Protein AF-A0A9E3TWI3-F1 (afdb_monomer_lite)

Structure (mmCIF, N/CA/C/O backbone):
data_AF-A0A9E3TWI3-F1
#
_entry.id   AF-A0A9E3TWI3-F1
#
loop_
_atom_site.group_PDB
_atom_site.id
_atom_site.type_symbol
_atom_site.label_atom_id
_atom_site.label_alt_id
_atom_site.label_comp_id
_atom_site.label_asym_id
_atom_site.label_entity_id
_atom_site.label_seq_id
_atom_site.pdbx_PDB_ins_code
_atom_site.Cartn_x
_atom_site.Cartn_y
_atom_site.Cartn_z
_atom_site.occupancy
_atom_site.B_iso_or_equiv
_atom_site.auth_seq_id
_atom_site.auth_comp_id
_atom_site.auth_asym_id
_atom_site.auth_atom_id
_atom_site.pdbx_PDB_model_num
ATOM 1 N N . ALA A 1 1 ? 14.786 -6.608 22.838 1.00 41.00 1 ALA A N 1
ATOM 2 C CA . ALA A 1 1 ? 13.519 -5.875 22.647 1.00 41.00 1 ALA A CA 1
ATOM 3 C C . ALA A 1 1 ? 13.013 -6.174 21.236 1.00 41.00 1 ALA A C 1
ATOM 5 O O . ALA A 1 1 ? 13.784 -6.003 20.312 1.00 41.00 1 ALA A O 1
ATOM 6 N N . PRO A 1 2 ? 11.799 -6.699 21.029 1.00 44.91 2 PRO A N 1
ATOM 7 C CA . PRO A 1 2 ? 11.394 -7.273 19.736 1.00 44.91 2 PRO A CA 1
ATOM 8 C C . PRO A 1 2 ? 11.286 -6.257 18.581 1.00 44.91 2 PRO A C 1
ATOM 10 O O . PRO A 1 2 ? 11.414 -6.649 17.429 1.00 44.91 2 PRO A O 1
ATOM 13 N N . TYR A 1 3 ? 11.184 -4.954 18.865 1.00 55.16 3 TYR A N 1
ATOM 14 C CA . TYR A 1 3 ? 11.269 -3.887 17.851 1.00 55.16 3 TYR A CA 1
ATOM 15 C C . TYR A 1 3 ? 12.706 -3.522 17.434 1.00 55.16 3 TYR A C 1
ATOM 17 O O . TYR A 1 3 ? 12.906 -2.543 16.719 1.00 55.16 3 TYR A O 1
ATOM 25 N N . THR A 1 4 ? 13.724 -4.257 17.905 1.00 49.56 4 THR A N 1
ATOM 26 C CA . THR A 1 4 ? 15.129 -4.044 17.508 1.00 49.56 4 THR A CA 1
ATOM 27 C C . THR A 1 4 ? 15.559 -4.909 16.334 1.00 49.56 4 THR A C 1
ATOM 29 O O . THR A 1 4 ? 16.686 -4.753 15.875 1.00 49.56 4 THR A O 1
ATOM 32 N N . GLN A 1 5 ? 14.730 -5.860 15.893 1.00 59.88 5 GLN A N 1
ATOM 33 C CA . GLN A 1 5 ? 15.054 -6.655 14.716 1.00 59.88 5 GLN A CA 1
ATOM 34 C C . GLN A 1 5 ? 14.577 -5.922 13.472 1.00 59.88 5 GLN A C 1
ATOM 36 O O . GLN A 1 5 ? 13.379 -5.784 13.233 1.00 59.88 5 GLN A O 1
ATOM 41 N N . ASP A 1 6 ? 15.538 -5.451 12.687 1.00 70.19 6 ASP A N 1
ATOM 42 C CA . ASP A 1 6 ? 15.248 -4.959 11.356 1.00 70.19 6 ASP A CA 1
ATOM 43 C C . ASP A 1 6 ? 14.922 -6.144 10.442 1.00 70.19 6 ASP A C 1
ATOM 45 O O . ASP A 1 6 ? 15.647 -7.148 10.458 1.00 70.19 6 ASP A O 1
ATOM 49 N N . PRO A 1 7 ? 13.848 -6.059 9.639 1.00 74.06 7 PRO A N 1
ATOM 50 C CA . PRO A 1 7 ? 13.574 -7.067 8.634 1.00 74.06 7 PRO A CA 1
ATOM 51 C C . PRO A 1 7 ? 14.780 -7.196 7.695 1.00 74.06 7 PRO A C 1
ATOM 53 O O . PRO A 1 7 ? 15.351 -6.206 7.231 1.00 74.06 7 PRO A O 1
ATOM 56 N N . GLN A 1 8 ? 15.161 -8.438 7.413 1.00 76.81 8 GLN A N 1
ATOM 57 C CA . GLN A 1 8 ? 16.265 -8.764 6.515 1.00 76.81 8 GLN A CA 1
ATOM 58 C C . GLN A 1 8 ? 15.730 -9.287 5.184 1.00 76.81 8 GLN A C 1
ATOM 60 O O . GLN A 1 8 ? 14.671 -9.918 5.128 1.00 76.81 8 GLN A O 1
ATOM 65 N N . GLY A 1 9 ? 16.456 -9.019 4.100 1.00 76.12 9 GLY A N 1
ATOM 66 C CA . GLY A 1 9 ? 16.145 -9.592 2.799 1.00 76.12 9 GLY A CA 1
ATOM 67 C C . GLY A 1 9 ? 16.466 -11.084 2.785 1.00 76.12 9 GLY A C 1
ATOM 68 O O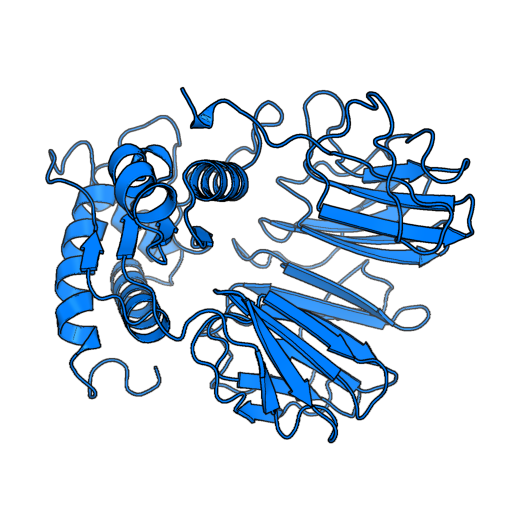 . GLY A 1 9 ? 17.578 -11.486 3.115 1.00 76.12 9 GLY A O 1
ATOM 69 N N . VAL A 1 10 ? 15.506 -11.908 2.365 1.00 80.50 10 VAL A N 1
ATOM 70 C CA . VAL A 1 10 ? 15.735 -13.328 2.071 1.00 80.50 10 VAL A CA 1
ATOM 71 C C . VAL A 1 10 ? 15.533 -13.533 0.579 1.00 80.50 10 VAL A C 1
ATOM 73 O O . VAL A 1 10 ? 14.453 -13.263 0.055 1.00 80.50 10 VAL A O 1
ATOM 76 N N . VAL A 1 11 ? 16.567 -14.019 -0.108 1.00 82.56 11 VAL A N 1
ATOM 77 C CA . VAL A 1 11 ? 16.486 -14.364 -1.530 1.00 82.56 11 VAL A CA 1
ATOM 78 C C . VAL A 1 11 ? 16.407 -15.878 -1.670 1.00 82.56 11 VAL A C 1
ATOM 80 O O . VAL A 1 11 ? 17.297 -16.617 -1.240 1.00 82.56 11 VAL A O 1
ATOM 83 N N . LEU A 1 12 ? 15.323 -16.335 -2.290 1.00 87.31 12 LEU A N 1
ATOM 84 C CA . LEU A 1 12 ? 15.091 -17.731 -2.630 1.00 87.31 12 LEU A CA 1
ATOM 85 C C . LEU A 1 12 ? 15.216 -17.906 -4.143 1.00 87.31 12 LEU A C 1
ATOM 87 O O . LEU A 1 12 ? 14.769 -17.056 -4.912 1.00 87.31 12 LEU A O 1
ATOM 91 N N . ARG A 1 13 ? 15.775 -19.035 -4.579 1.00 86.81 13 ARG A N 1
ATOM 92 C CA . ARG A 1 13 ? 15.853 -19.407 -5.997 1.00 86.81 13 ARG A CA 1
ATOM 93 C C . ARG A 1 13 ? 15.215 -20.767 -6.239 1.00 86.81 13 ARG A C 1
ATOM 95 O O . ARG A 1 13 ? 15.409 -21.692 -5.454 1.00 86.81 13 ARG A O 1
ATOM 102 N N . THR A 1 14 ? 14.528 -20.900 -7.366 1.00 90.44 14 THR A N 1
ATOM 103 C CA . THR A 1 14 ? 13.989 -22.165 -7.875 1.00 90.44 14 THR A CA 1
ATOM 104 C C . THR A 1 14 ? 14.612 -22.513 -9.231 1.00 90.44 14 THR A C 1
ATOM 106 O O . THR A 1 14 ? 15.086 -21.632 -9.946 1.00 90.44 14 THR A O 1
ATOM 109 N N . HIS A 1 15 ? 14.635 -23.801 -9.574 1.00 89.38 15 HIS A N 1
ATOM 110 C CA . HIS A 1 15 ? 15.032 -24.316 -10.892 1.00 89.38 15 HIS A CA 1
ATOM 111 C C . HIS A 1 15 ? 13.961 -25.233 -11.509 1.00 89.38 15 HIS A C 1
ATOM 113 O O . HIS A 1 15 ? 14.191 -25.833 -12.554 1.00 89.38 15 HIS A O 1
ATOM 119 N N . ASP A 1 16 ? 12.798 -25.357 -10.864 1.00 92.25 16 ASP A N 1
ATOM 120 C CA . ASP A 1 16 ? 11.741 -26.311 -11.215 1.00 92.25 16 ASP A CA 1
ATOM 121 C C . ASP A 1 16 ? 10.353 -25.651 -11.283 1.00 92.25 16 ASP A C 1
ATOM 123 O O . ASP A 1 16 ? 9.326 -26.291 -11.050 1.00 92.25 16 ASP A O 1
ATOM 127 N N . GLY A 1 17 ? 10.327 -24.351 -11.600 1.00 90.19 17 GLY A N 1
ATOM 128 C CA . GLY A 1 17 ? 9.090 -23.578 -11.727 1.00 90.19 17 GLY A CA 1
ATOM 129 C C . GLY A 1 17 ? 8.411 -23.284 -10.388 1.00 90.19 17 GLY A C 1
ATOM 130 O O . GLY A 1 17 ? 7.193 -23.146 -10.342 1.00 90.19 17 GLY A O 1
ATOM 131 N N . GLY A 1 18 ? 9.178 -23.212 -9.295 1.00 93.31 18 GLY A N 1
ATOM 132 C CA . GLY A 1 18 ? 8.682 -22.844 -7.968 1.00 93.31 18 GLY A CA 1
ATOM 133 C C . GLY A 1 18 ? 8.204 -24.019 -7.117 1.00 93.31 18 GLY A C 1
ATOM 134 O O . GLY A 1 18 ? 7.637 -23.785 -6.050 1.00 93.31 18 GLY A O 1
ATOM 135 N N . ARG A 1 19 ? 8.441 -25.270 -7.543 1.00 93.69 19 ARG A N 1
ATOM 136 C CA . ARG A 1 19 ? 8.112 -26.463 -6.741 1.00 93.69 19 ARG A CA 1
ATOM 137 C C . ARG A 1 19 ? 9.079 -26.632 -5.573 1.00 93.69 19 ARG A C 1
ATOM 139 O O . ARG A 1 19 ? 8.670 -27.067 -4.498 1.00 93.69 19 ARG A O 1
ATOM 146 N N . ARG A 1 20 ? 10.352 -26.287 -5.771 1.00 94.31 20 ARG A N 1
ATOM 147 C CA . ARG A 1 20 ? 11.391 -26.274 -4.740 1.00 94.31 20 ARG A CA 1
ATOM 148 C C . ARG A 1 20 ? 12.135 -24.951 -4.749 1.00 94.31 20 ARG A C 1
ATOM 150 O O . ARG A 1 20 ? 12.451 -24.394 -5.803 1.00 94.31 20 ARG A O 1
ATOM 157 N N . TRP A 1 21 ? 12.461 -24.496 -3.545 1.00 92.38 21 TRP A N 1
ATOM 158 C CA . TRP A 1 21 ? 13.180 -23.254 -3.297 1.00 92.38 21 TRP A CA 1
ATOM 159 C C . TRP A 1 21 ? 14.439 -23.529 -2.489 1.00 92.38 21 TRP A C 1
ATOM 161 O O . TRP A 1 21 ? 14.432 -24.312 -1.541 1.00 92.38 21 TRP A O 1
ATOM 171 N N . THR A 1 22 ? 15.528 -22.875 -2.870 1.00 89.12 22 THR A N 1
ATOM 172 C CA . THR A 1 22 ? 16.798 -22.905 -2.149 1.00 89.12 22 THR A CA 1
ATOM 173 C C . THR A 1 22 ? 17.112 -21.500 -1.665 1.00 89.12 22 THR A C 1
ATOM 175 O O . THR A 1 22 ? 17.081 -20.555 -2.456 1.00 89.12 22 THR A O 1
ATOM 178 N N . ILE A 1 23 ? 17.418 -21.368 -0.374 1.00 85.88 23 ILE A N 1
ATOM 179 C CA . ILE A 1 23 ? 17.908 -20.115 0.204 1.00 85.88 23 ILE A CA 1
ATOM 180 C C . ILE A 1 23 ? 19.302 -19.850 -0.357 1.00 85.88 23 ILE A C 1
ATOM 182 O O . ILE A 1 23 ? 20.165 -20.728 -0.302 1.00 85.88 23 ILE A O 1
ATOM 186 N N . LEU A 1 24 ? 19.524 -18.653 -0.897 1.00 78.62 24 LEU A N 1
ATOM 187 C CA . LEU A 1 24 ? 20.861 -18.212 -1.274 1.00 78.62 24 LEU A CA 1
ATOM 188 C C . LEU A 1 24 ? 21.584 -17.705 -0.013 1.00 78.62 24 LEU A C 1
ATOM 190 O O . LEU A 1 24 ? 21.097 -16.760 0.612 1.00 78.62 24 LEU A O 1
ATOM 194 N N . PRO A 1 25 ? 22.705 -18.328 0.407 1.00 66.94 25 PRO A N 1
ATOM 195 C CA . PRO A 1 25 ? 23.404 -17.930 1.624 1.00 66.94 25 PRO A CA 1
ATOM 196 C C . PRO A 1 25 ? 23.967 -16.508 1.510 1.00 66.94 25 PRO A C 1
ATOM 198 O O . PRO A 1 25 ? 24.785 -16.236 0.637 1.00 66.94 25 PRO A O 1
ATOM 201 N N . ALA A 1 26 ? 23.525 -15.634 2.418 1.00 60.38 26 ALA A N 1
ATOM 202 C CA . ALA A 1 26 ? 24.130 -14.356 2.801 1.00 60.38 26 ALA A CA 1
ATOM 203 C C . ALA A 1 26 ? 24.703 -13.486 1.661 1.00 60.38 26 ALA A C 1
ATOM 205 O O . ALA A 1 26 ? 25.905 -13.240 1.587 1.00 60.38 26 ALA A O 1
ATOM 206 N N . ALA A 1 27 ? 23.819 -12.894 0.860 1.00 56.81 27 ALA A N 1
ATOM 207 C CA . ALA A 1 27 ? 24.015 -11.495 0.492 1.00 56.81 27 ALA A CA 1
ATOM 208 C C . ALA A 1 27 ? 23.335 -10.666 1.590 1.00 56.81 27 ALA A C 1
ATOM 210 O O . ALA A 1 27 ? 22.165 -10.906 1.882 1.00 56.81 27 ALA A O 1
ATOM 211 N N . THR A 1 28 ? 24.045 -9.738 2.234 1.00 71.06 28 THR A N 1
ATOM 212 C CA . THR A 1 28 ? 23.524 -8.830 3.279 1.00 71.06 28 THR A CA 1
ATOM 213 C C . THR A 1 28 ? 22.549 -7.805 2.696 1.00 71.06 28 THR A C 1
ATOM 215 O O . THR A 1 28 ? 22.705 -6.606 2.889 1.00 71.06 28 THR A O 1
ATOM 218 N N . LEU A 1 29 ? 21.557 -8.245 1.925 1.00 79.69 29 LEU A N 1
ATOM 219 C CA . LEU A 1 29 ? 20.556 -7.356 1.368 1.00 79.69 29 LEU A CA 1
ATOM 220 C C . LEU A 1 29 ? 19.620 -6.876 2.487 1.00 79.69 29 LEU A C 1
ATOM 222 O O . LEU A 1 29 ? 19.202 -7.671 3.338 1.00 79.69 29 LEU A O 1
ATOM 226 N N . PRO A 1 30 ? 19.264 -5.582 2.489 1.00 85.56 30 PRO A N 1
ATOM 227 C CA . PRO A 1 30 ? 18.208 -5.082 3.357 1.00 85.56 30 PRO A CA 1
ATOM 228 C C . PRO A 1 30 ? 16.868 -5.724 2.969 1.00 85.56 30 PRO A C 1
ATOM 230 O O . PRO A 1 30 ? 16.767 -6.397 1.940 1.00 85.56 30 PRO A O 1
ATOM 233 N N . ALA A 1 31 ? 15.818 -5.518 3.770 1.00 86.69 31 ALA A N 1
ATOM 234 C CA . ALA A 1 31 ? 14.486 -6.000 3.406 1.00 86.69 31 ALA A CA 1
ATOM 235 C C . ALA A 1 31 ? 14.101 -5.530 1.995 1.00 86.69 31 ALA A C 1
ATOM 237 O O . ALA A 1 31 ? 14.062 -4.330 1.712 1.00 86.69 31 ALA A O 1
ATOM 238 N N . LEU A 1 32 ? 13.826 -6.491 1.115 1.00 89.00 32 LEU A N 1
ATOM 239 C CA . LEU A 1 32 ? 13.459 -6.237 -0.272 1.00 89.00 32 LEU A CA 1
ATOM 240 C C . LEU A 1 32 ? 11.949 -6.015 -0.389 1.00 89.00 32 LEU A C 1
ATOM 242 O O . LEU A 1 32 ? 11.156 -6.628 0.327 1.00 89.00 32 LEU A O 1
ATOM 246 N N . LYS A 1 33 ? 11.565 -5.134 -1.308 1.00 90.38 33 LYS A N 1
ATOM 247 C CA . LYS A 1 33 ? 10.181 -4.770 -1.633 1.00 90.38 33 LYS A CA 1
ATOM 248 C C . LYS A 1 33 ? 9.772 -5.250 -3.018 1.00 90.38 33 LYS A C 1
ATOM 250 O O . LYS A 1 33 ? 8.649 -5.708 -3.188 1.00 90.38 33 LYS A O 1
ATOM 255 N N . ARG A 1 34 ? 10.685 -5.191 -3.992 1.00 92.31 34 ARG A N 1
ATOM 256 C CA . ARG A 1 34 ? 10.437 -5.634 -5.369 1.00 92.31 34 ARG A CA 1
ATOM 257 C C . ARG A 1 34 ? 11.653 -6.368 -5.918 1.00 92.31 34 ARG A C 1
ATOM 259 O O . ARG A 1 34 ? 12.788 -5.984 -5.643 1.00 92.31 34 ARG A O 1
ATOM 266 N N . VAL A 1 35 ? 11.406 -7.399 -6.717 1.00 92.50 35 VAL A N 1
ATOM 267 C CA . VAL A 1 35 ? 12.413 -8.069 -7.543 1.00 92.50 35 VAL A CA 1
ATOM 268 C C . VAL A 1 35 ? 11.832 -8.266 -8.937 1.00 92.50 35 VAL A C 1
ATOM 270 O O . VAL A 1 35 ? 10.659 -8.610 -9.071 1.00 92.50 35 VAL A O 1
ATOM 273 N N . SER A 1 36 ? 12.629 -8.017 -9.969 1.00 92.94 36 SER A N 1
ATOM 274 C CA . SER A 1 36 ? 12.219 -8.177 -11.364 1.00 92.94 36 SER A CA 1
ATOM 275 C C . SER A 1 36 ? 13.384 -8.688 -12.202 1.00 92.94 36 SER A C 1
ATOM 277 O O . SER A 1 36 ? 14.526 -8.297 -11.977 1.00 92.94 36 SER A O 1
ATOM 279 N N . PHE A 1 37 ? 13.104 -9.567 -13.159 1.00 92.75 37 PHE A N 1
ATOM 280 C CA . PHE A 1 37 ? 14.095 -10.126 -14.076 1.00 92.75 37 PHE A CA 1
ATOM 281 C C . PHE A 1 37 ? 13.632 -9.922 -15.514 1.00 92.75 37 PHE A C 1
ATOM 283 O O . PHE A 1 37 ? 12.557 -10.380 -15.893 1.00 92.75 37 PHE A O 1
ATOM 290 N N . GLN A 1 38 ? 14.468 -9.275 -16.324 1.00 92.25 38 GLN A N 1
ATOM 291 C CA . GLN A 1 38 ? 14.230 -9.069 -17.758 1.00 92.25 38 GLN A CA 1
ATOM 292 C C . GLN A 1 38 ? 14.911 -10.147 -18.606 1.00 92.25 38 GLN A C 1
ATOM 294 O O . GLN A 1 38 ? 14.634 -10.293 -19.794 1.00 92.25 38 GLN A O 1
ATOM 299 N N . SER A 1 39 ? 15.819 -10.916 -18.005 1.00 91.06 39 SER A N 1
ATOM 300 C CA . SER A 1 39 ? 16.370 -12.139 -18.581 1.00 91.06 39 SER A CA 1
ATOM 301 C C . SER A 1 39 ? 16.755 -13.117 -17.466 1.00 91.06 39 SER A C 1
ATOM 303 O O . SER A 1 39 ? 16.822 -12.717 -16.304 1.00 91.06 39 SER A O 1
ATOM 305 N N . PRO A 1 40 ? 17.082 -14.386 -17.778 1.00 90.44 40 PRO A N 1
ATOM 306 C CA . PRO A 1 40 ? 17.538 -15.343 -16.765 1.00 90.44 40 PRO A CA 1
ATOM 307 C C . PRO A 1 40 ? 18.794 -14.905 -15.994 1.00 90.44 40 PRO A C 1
ATOM 309 O O . PRO A 1 40 ? 19.080 -15.453 -14.933 1.00 90.44 40 PRO A O 1
ATOM 312 N N . ALA A 1 41 ? 19.558 -13.948 -16.534 1.00 91.69 41 ALA A N 1
ATOM 313 C CA . ALA A 1 41 ? 20.788 -13.445 -15.933 1.00 91.69 41 ALA A CA 1
ATOM 314 C C . ALA A 1 41 ? 20.640 -12.028 -15.357 1.00 91.69 41 ALA A C 1
ATOM 316 O O . ALA A 1 41 ? 21.268 -11.721 -14.347 1.00 91.69 41 ALA A O 1
ATOM 317 N N . ARG A 1 42 ? 19.834 -11.161 -15.986 1.00 93.81 42 ARG A N 1
ATOM 318 C CA . ARG A 1 42 ? 19.732 -9.742 -15.623 1.00 93.81 42 ARG A CA 1
ATOM 319 C C . ARG A 1 42 ? 18.448 -9.446 -14.868 1.00 93.81 42 ARG A C 1
ATOM 321 O O . ARG A 1 42 ? 17.359 -9.770 -15.343 1.00 93.81 42 ARG A O 1
ATOM 328 N N . GLY A 1 43 ? 18.594 -8.783 -13.730 1.00 93.62 43 GLY A N 1
ATOM 329 C CA . GLY A 1 43 ? 17.468 -8.384 -12.902 1.00 93.62 43 GLY A CA 1
ATOM 330 C C . GLY A 1 43 ? 17.789 -7.233 -11.965 1.00 93.62 43 GLY A C 1
ATOM 331 O O . GLY A 1 43 ? 18.938 -6.812 -11.814 1.00 93.62 43 GLY A O 1
ATOM 332 N N . TRP A 1 44 ? 16.736 -6.757 -11.323 1.00 94.69 44 TRP A N 1
ATOM 333 C CA . TRP A 1 44 ? 16.711 -5.643 -10.396 1.00 94.69 44 TRP A CA 1
ATOM 334 C C . TRP A 1 44 ? 16.072 -6.071 -9.084 1.00 94.69 44 TRP A C 1
ATOM 336 O O . TRP A 1 44 ? 15.131 -6.866 -9.069 1.00 94.69 44 TRP A O 1
ATOM 346 N N . ALA A 1 45 ? 16.557 -5.508 -7.986 1.00 92.88 45 ALA A N 1
ATOM 347 C CA . ALA A 1 45 ? 15.915 -5.599 -6.689 1.00 92.88 45 ALA A CA 1
ATOM 348 C C . ALA A 1 45 ? 15.879 -4.217 -6.045 1.00 92.88 45 ALA A C 1
ATOM 350 O O . ALA A 1 45 ? 16.824 -3.438 -6.148 1.00 92.88 45 ALA A O 1
ATOM 351 N N . VAL A 1 46 ? 14.775 -3.920 -5.377 1.00 93.00 46 VAL A N 1
ATOM 352 C CA . VAL A 1 46 ? 14.567 -2.669 -4.650 1.00 93.00 46 VAL A CA 1
ATOM 353 C C . VAL A 1 46 ? 14.121 -3.017 -3.245 1.00 93.00 46 VAL A C 1
ATOM 355 O O . VAL A 1 46 ? 13.304 -3.919 -3.058 1.00 93.00 46 VAL A O 1
ATOM 358 N N . GLY A 1 47 ? 14.667 -2.326 -2.257 1.00 88.94 47 GLY A N 1
ATOM 359 C CA . GLY A 1 47 ? 14.411 -2.574 -0.849 1.00 88.94 47 GLY A CA 1
ATOM 360 C C . GLY A 1 47 ? 14.629 -1.341 0.012 1.00 88.94 47 GLY A C 1
ATOM 361 O O . GLY A 1 47 ? 14.721 -0.214 -0.478 1.00 88.94 47 GLY A O 1
ATOM 362 N N . LEU A 1 48 ? 14.705 -1.573 1.318 1.00 87.56 48 LEU A N 1
ATOM 363 C CA . LEU A 1 48 ? 14.993 -0.525 2.285 1.00 87.56 48 LEU A CA 1
ATOM 364 C C . LEU A 1 48 ? 16.400 0.046 2.068 1.00 87.56 48 LEU A C 1
ATOM 366 O O . LEU A 1 48 ? 17.339 -0.721 1.838 1.00 87.56 48 LEU A O 1
ATOM 370 N N . PRO A 1 49 ? 16.582 1.369 2.184 1.00 87.00 49 PRO A N 1
ATOM 371 C CA . PRO A 1 49 ? 17.913 1.933 2.302 1.00 87.00 49 PRO A CA 1
ATOM 372 C C . PRO A 1 49 ? 18.529 1.503 3.643 1.00 87.00 49 PRO A C 1
ATOM 374 O O . PRO A 1 49 ? 17.834 1.340 4.646 1.00 87.00 49 PRO A O 1
ATOM 377 N N . SER A 1 50 ? 19.842 1.301 3.667 1.00 84.50 50 SER A N 1
ATOM 378 C CA . SER A 1 50 ? 20.585 0.948 4.881 1.00 84.50 50 SER A CA 1
ATOM 379 C C . SER A 1 50 ? 21.911 1.697 4.956 1.00 84.50 50 SER A C 1
ATOM 381 O O . SER A 1 50 ? 22.337 2.321 3.983 1.00 84.50 50 SER A O 1
ATOM 383 N N . THR A 1 51 ? 22.597 1.627 6.098 1.00 83.88 51 THR A N 1
ATOM 384 C CA . THR A 1 51 ? 23.947 2.201 6.251 1.00 83.88 51 THR A CA 1
ATOM 385 C C . THR A 1 51 ? 24.924 1.678 5.197 1.00 83.88 51 THR A C 1
ATOM 387 O O . THR A 1 51 ? 25.731 2.446 4.680 1.00 83.88 51 THR A O 1
ATOM 390 N N . MET A 1 52 ? 24.827 0.391 4.849 1.00 83.88 52 MET A N 1
ATOM 391 C CA . MET A 1 52 ? 25.658 -0.245 3.825 1.00 83.88 52 MET A CA 1
ATOM 392 C C . MET A 1 52 ? 25.177 0.067 2.401 1.00 83.88 52 MET A C 1
ATOM 394 O O . MET A 1 52 ? 25.998 0.203 1.496 1.00 83.88 52 MET A O 1
ATOM 398 N N . TYR A 1 53 ? 23.864 0.221 2.201 1.00 87.50 53 TYR A N 1
ATOM 399 C CA . TYR A 1 53 ? 23.258 0.465 0.889 1.00 87.50 53 TYR A CA 1
ATOM 400 C C . TYR A 1 53 ? 22.261 1.631 0.937 1.00 87.50 53 TYR A C 1
ATOM 402 O O . TYR A 1 53 ? 21.046 1.413 0.911 1.00 87.50 53 TYR A O 1
ATOM 410 N N . PRO A 1 54 ? 22.737 2.890 0.968 1.00 87.00 54 PRO A N 1
ATOM 411 C CA . PRO A 1 54 ? 21.865 4.049 1.174 1.00 87.00 54 PRO A CA 1
ATOM 412 C C . PRO A 1 54 ? 20.850 4.296 0.050 1.00 87.00 54 PRO A C 1
ATOM 414 O O . PRO A 1 54 ? 19.877 5.011 0.262 1.00 87.00 54 PRO A O 1
ATOM 417 N N . GLY A 1 55 ? 21.088 3.747 -1.147 1.00 88.44 55 GLY A N 1
ATOM 418 C CA . GLY A 1 55 ? 20.187 3.879 -2.296 1.00 88.44 55 GLY A CA 1
ATOM 419 C C . GLY A 1 55 ? 19.071 2.831 -2.352 1.00 88.44 55 GLY A C 1
ATOM 420 O O . GLY A 1 55 ? 18.078 3.059 -3.032 1.00 88.44 55 GLY A O 1
ATOM 421 N N . GLY A 1 56 ? 19.214 1.690 -1.662 1.00 90.56 56 GLY A N 1
ATOM 422 C CA . GLY A 1 56 ? 18.196 0.628 -1.622 1.00 90.56 56 GLY A CA 1
ATOM 423 C C . GLY A 1 56 ? 17.857 -0.031 -2.971 1.00 90.56 56 GLY A C 1
ATOM 424 O O . GLY A 1 56 ? 16.825 -0.688 -3.069 1.00 90.56 56 GLY A O 1
ATOM 425 N N . ILE A 1 57 ? 18.681 0.141 -4.011 1.00 94.06 57 ILE A N 1
ATOM 426 C CA . ILE A 1 57 ? 18.476 -0.425 -5.355 1.00 94.06 57 ILE A CA 1
ATOM 427 C C . ILE A 1 57 ? 19.678 -1.293 -5.712 1.00 94.06 57 ILE A C 1
ATOM 429 O O . ILE A 1 57 ? 20.822 -0.916 -5.453 1.00 94.06 57 ILE A O 1
ATOM 433 N N . PHE A 1 58 ? 19.421 -2.441 -6.326 1.00 92.69 58 PHE A N 1
ATOM 434 C CA . PHE A 1 58 ? 20.421 -3.443 -6.665 1.00 92.69 58 PHE A CA 1
ATOM 435 C C . PHE A 1 58 ? 20.174 -4.005 -8.062 1.00 92.69 58 PHE A C 1
ATOM 437 O O . PHE A 1 58 ? 19.030 -4.141 -8.495 1.00 92.69 58 PHE A O 1
ATOM 444 N N . THR A 1 59 ? 21.249 -4.391 -8.739 1.00 93.75 59 THR A N 1
ATOM 445 C CA . THR A 1 59 ? 21.211 -5.095 -10.025 1.00 93.75 59 THR A CA 1
ATOM 446 C C . THR A 1 59 ? 21.954 -6.415 -9.930 1.00 93.75 59 THR A C 1
ATOM 448 O O . THR A 1 59 ? 22.876 -6.576 -9.129 1.00 93.75 59 THR A O 1
ATOM 451 N N . THR A 1 60 ? 21.559 -7.371 -10.757 1.00 92.00 60 THR A N 1
ATOM 452 C CA . THR A 1 60 ? 22.266 -8.637 -10.937 1.00 92.00 60 THR A CA 1
ATOM 453 C C . THR A 1 60 ? 22.507 -8.888 -12.418 1.00 92.00 60 THR A C 1
ATOM 455 O O . THR A 1 60 ? 21.702 -8.493 -13.264 1.00 92.00 60 THR A O 1
ATOM 458 N N . SER A 1 61 ? 23.626 -9.536 -12.731 1.00 94.00 61 SER A N 1
ATOM 459 C CA . SER A 1 61 ? 23.986 -9.996 -14.077 1.00 94.00 61 SER A CA 1
ATOM 460 C C . SER A 1 61 ? 24.238 -11.507 -14.143 1.00 94.00 61 SER A C 1
ATOM 462 O O . SER A 1 61 ? 24.601 -12.021 -15.201 1.00 94.00 61 SER A O 1
ATOM 464 N N . ASP A 1 62 ? 24.021 -12.224 -13.035 1.00 91.06 62 ASP A N 1
ATOM 465 C CA . ASP A 1 62 ? 24.296 -13.655 -12.874 1.00 91.06 62 ASP A CA 1
ATOM 466 C C . ASP A 1 62 ? 23.079 -14.466 -12.382 1.00 91.06 62 ASP A C 1
ATOM 468 O O . ASP A 1 62 ? 23.222 -15.577 -11.857 1.00 91.06 62 ASP A O 1
ATOM 472 N N . GLY A 1 63 ? 21.871 -13.927 -12.572 1.00 88.44 63 GLY A N 1
ATOM 473 C CA . GLY A 1 63 ? 20.618 -14.592 -12.205 1.00 88.44 63 GLY A CA 1
ATOM 474 C C . GLY A 1 63 ? 20.321 -14.526 -10.706 1.00 88.44 63 GLY A C 1
ATOM 475 O O . GLY A 1 63 ? 19.759 -15.467 -10.142 1.00 88.44 63 GLY A O 1
ATOM 476 N N . GLY A 1 64 ? 20.744 -13.444 -10.047 1.00 88.50 64 GLY A N 1
ATOM 477 C CA . GLY A 1 64 ? 20.514 -13.192 -8.626 1.00 88.50 64 GLY A CA 1
ATOM 478 C C . GLY A 1 64 ? 21.454 -13.945 -7.689 1.00 88.50 64 GLY A C 1
ATOM 479 O O . GLY A 1 64 ? 21.140 -14.052 -6.503 1.00 88.50 64 GLY A O 1
ATOM 480 N N . ARG A 1 65 ? 22.579 -14.484 -8.187 1.00 85.31 65 ARG A N 1
ATOM 481 C CA . ARG A 1 65 ? 23.611 -15.104 -7.334 1.00 85.31 65 ARG A CA 1
ATOM 482 C C . ARG A 1 65 ? 24.416 -14.033 -6.604 1.00 85.31 65 ARG A C 1
ATOM 484 O O . ARG A 1 65 ? 24.759 -14.232 -5.443 1.00 85.31 65 ARG A O 1
ATOM 491 N N . SER A 1 66 ? 24.671 -12.908 -7.264 1.00 87.81 66 SER A N 1
ATOM 492 C CA . SER A 1 66 ? 25.243 -11.706 -6.673 1.00 87.81 66 SER A CA 1
ATOM 493 C C . SER A 1 66 ? 24.424 -10.470 -7.043 1.00 87.81 66 SER A C 1
ATOM 495 O O . SER A 1 66 ? 23.741 -10.427 -8.072 1.00 87.81 66 SER A O 1
ATOM 497 N N . TRP A 1 67 ? 24.476 -9.474 -6.160 1.00 89.25 67 TRP A N 1
ATOM 498 C CA . TRP A 1 67 ? 23.731 -8.225 -6.270 1.00 89.25 67 TRP A CA 1
ATOM 499 C C . TRP A 1 67 ? 24.675 -7.044 -6.060 1.00 89.25 67 TRP A C 1
ATOM 501 O O . TRP A 1 67 ? 25.363 -6.966 -5.042 1.00 89.25 67 TRP A O 1
ATOM 511 N N . LEU A 1 68 ? 24.699 -6.128 -7.024 1.00 91.50 68 LEU A N 1
ATOM 512 C CA . LEU A 1 68 ? 25.507 -4.914 -7.005 1.00 91.50 68 LEU A CA 1
ATOM 513 C C . LEU A 1 68 ? 24.612 -3.705 -6.714 1.00 91.50 68 LEU A C 1
ATOM 515 O O . LEU A 1 68 ? 23.589 -3.548 -7.385 1.00 91.50 68 LEU A O 1
ATOM 519 N N . PRO A 1 69 ? 24.959 -2.847 -5.740 1.00 92.19 69 PRO A N 1
ATOM 520 C CA . PRO A 1 69 ? 24.157 -1.674 -5.428 1.00 92.19 69 PRO A CA 1
ATOM 521 C C . PRO A 1 69 ? 24.237 -0.626 -6.542 1.00 92.19 69 PRO A C 1
ATOM 523 O O . PRO A 1 69 ? 25.301 -0.371 -7.107 1.00 92.19 69 PRO A O 1
ATOM 526 N N . VAL A 1 70 ? 23.109 0.024 -6.807 1.00 91.94 70 VAL A N 1
ATOM 527 C CA . VAL A 1 70 ? 23.008 1.194 -7.680 1.00 91.94 70 VAL A CA 1
ATOM 528 C C . VAL A 1 70 ? 23.088 2.446 -6.813 1.00 91.94 70 VAL A C 1
ATOM 530 O O . VAL A 1 70 ? 22.294 2.640 -5.891 1.00 91.94 70 VAL A O 1
ATOM 533 N N . ASN A 1 71 ? 24.071 3.298 -7.097 1.00 86.88 71 ASN A N 1
ATOM 534 C CA . ASN A 1 71 ? 24.274 4.547 -6.368 1.00 86.88 71 ASN A CA 1
ATOM 535 C C . ASN A 1 71 ? 23.291 5.626 -6.833 1.00 86.88 71 ASN A C 1
ATOM 537 O O . ASN A 1 71 ? 22.945 5.699 -8.008 1.00 86.88 71 ASN A O 1
ATOM 541 N N . GLY A 1 72 ? 22.876 6.513 -5.931 1.00 84.44 72 GLY A N 1
ATOM 542 C CA . GLY A 1 72 ? 21.992 7.606 -6.313 1.00 84.44 72 GLY A CA 1
ATOM 543 C C . GLY A 1 72 ? 21.262 8.248 -5.145 1.00 84.44 72 GLY A C 1
ATOM 544 O O . GLY A 1 72 ? 21.818 8.406 -4.055 1.00 84.44 72 GLY A O 1
ATOM 545 N N . VAL A 1 73 ? 20.015 8.624 -5.415 1.00 82.38 73 VAL A N 1
ATOM 546 C CA . VAL A 1 73 ? 19.054 9.195 -4.479 1.00 82.38 73 VAL A CA 1
ATOM 547 C C . VAL A 1 73 ? 18.892 8.252 -3.295 1.00 82.38 73 VAL A C 1
ATOM 549 O O . VAL A 1 73 ? 18.810 7.034 -3.444 1.00 82.38 73 VAL A O 1
ATOM 552 N N . ARG A 1 74 ? 18.852 8.851 -2.108 1.00 85.19 74 ARG A N 1
ATOM 553 C CA . ARG A 1 74 ? 18.722 8.165 -0.825 1.00 85.19 74 ARG A CA 1
ATOM 554 C C . ARG A 1 74 ? 17.362 8.533 -0.239 1.00 85.19 74 ARG A C 1
ATOM 556 O O . ARG A 1 74 ? 17.287 9.515 0.500 1.00 85.19 74 ARG A O 1
ATOM 563 N N . PRO A 1 75 ? 16.276 7.858 -0.645 1.00 79.56 75 PRO A N 1
ATOM 564 C CA . PRO A 1 75 ? 14.956 8.170 -0.111 1.00 79.56 75 PRO A CA 1
ATOM 565 C C . PRO A 1 75 ? 14.851 7.710 1.346 1.00 79.56 75 PRO A C 1
ATOM 567 O O . PRO A 1 75 ? 15.693 6.955 1.833 1.00 79.56 75 PRO A O 1
ATOM 570 N N . ALA A 1 76 ? 13.754 8.073 2.009 1.00 75.81 76 ALA A N 1
ATOM 571 C CA . ALA A 1 76 ? 13.367 7.425 3.257 1.00 75.81 76 ALA A CA 1
ATOM 572 C C . ALA A 1 76 ? 13.132 5.920 3.053 1.00 75.81 76 ALA A C 1
ATOM 574 O O . ALA A 1 76 ? 13.587 5.094 3.843 1.00 75.81 76 ALA A O 1
ATOM 575 N N . GLN A 1 77 ? 12.435 5.569 1.968 1.00 86.94 77 GLN A N 1
ATOM 576 C CA . GLN A 1 77 ? 12.104 4.197 1.614 1.00 86.94 77 GLN A CA 1
ATOM 577 C C . GLN A 1 77 ? 11.556 4.118 0.190 1.00 86.94 77 GLN A C 1
ATOM 579 O O . GLN A 1 77 ? 10.642 4.868 -0.144 1.00 86.94 77 GLN A O 1
ATOM 584 N N . TRP A 1 78 ? 12.029 3.154 -0.602 1.00 92.12 78 TRP A N 1
ATOM 585 C CA . TRP A 1 78 ? 11.317 2.697 -1.797 1.00 92.12 78 TRP A CA 1
ATOM 586 C C . TRP A 1 78 ? 10.246 1.677 -1.404 1.00 92.12 78 TRP A C 1
ATOM 588 O O . TRP A 1 78 ? 10.525 0.763 -0.626 1.00 92.12 78 TRP A O 1
ATOM 598 N N . LEU A 1 79 ? 9.033 1.820 -1.933 1.00 92.56 79 LEU A N 1
ATOM 599 C CA . LEU A 1 79 ? 7.928 0.880 -1.705 1.00 92.56 79 LEU A CA 1
ATOM 600 C C . LEU A 1 79 ? 7.606 0.063 -2.951 1.00 92.56 79 LEU A C 1
ATOM 602 O O . LEU A 1 79 ? 7.244 -1.104 -2.828 1.00 92.56 79 LEU A O 1
ATOM 606 N N . CYS A 1 80 ? 7.779 0.652 -4.131 1.00 95.00 80 CYS A N 1
ATOM 607 C CA . CYS A 1 80 ? 7.464 0.028 -5.404 1.00 95.00 80 CYS A CA 1
ATOM 608 C C . CYS A 1 80 ? 8.476 0.401 -6.486 1.00 95.00 80 CYS A C 1
ATOM 610 O O . CYS A 1 80 ? 9.238 1.367 -6.370 1.00 95.00 80 CYS A O 1
ATOM 612 N N . ALA A 1 81 ? 8.505 -0.420 -7.530 1.00 96.31 81 ALA A N 1
ATOM 613 C CA . ALA A 1 81 ? 9.400 -0.257 -8.657 1.00 96.31 81 ALA A CA 1
ATOM 614 C C . ALA A 1 81 ? 8.889 -1.044 -9.859 1.00 96.31 81 ALA A C 1
ATOM 616 O O . ALA A 1 81 ? 8.452 -2.181 -9.701 1.00 96.31 81 ALA A O 1
ATOM 617 N N . ASP A 1 82 ? 9.034 -0.497 -11.055 1.00 96.69 82 ASP A N 1
ATOM 618 C CA . ASP A 1 82 ? 8.821 -1.248 -12.285 1.00 96.69 82 ASP A CA 1
ATOM 619 C C . ASP A 1 82 ? 9.952 -0.986 -13.273 1.00 96.69 82 ASP A C 1
ATOM 621 O O . ASP A 1 82 ? 10.430 0.141 -13.424 1.00 96.69 82 ASP A O 1
ATOM 625 N N . PHE A 1 83 ? 10.412 -2.050 -13.919 1.00 93.88 83 PHE A N 1
ATOM 626 C CA . PHE A 1 83 ? 11.634 -2.057 -14.713 1.00 93.88 83 PHE A CA 1
ATOM 627 C C . PHE A 1 83 ? 11.317 -2.515 -16.128 1.00 93.88 83 PHE A C 1
ATOM 629 O O . PHE A 1 83 ? 11.129 -3.709 -16.368 1.00 93.88 83 PHE A O 1
ATOM 636 N N . ARG A 1 84 ? 11.297 -1.548 -17.054 1.00 83.81 84 ARG A N 1
ATOM 637 C CA . ARG A 1 84 ? 10.986 -1.753 -18.479 1.00 83.81 84 ARG A CA 1
ATOM 638 C C . ARG A 1 84 ? 11.974 -2.699 -19.146 1.00 83.81 84 ARG A C 1
ATOM 640 O O . ARG A 1 84 ? 11.599 -3.523 -19.972 1.00 83.81 84 ARG A O 1
ATOM 647 N N . ASP A 1 85 ? 13.247 -2.552 -18.800 1.00 85.69 85 ASP A N 1
ATOM 648 C CA . ASP A 1 85 ? 14.342 -3.281 -19.416 1.00 85.69 85 ASP A CA 1
ATOM 649 C C . ASP A 1 85 ? 15.493 -3.507 -18.419 1.00 85.69 85 ASP A C 1
ATOM 651 O O . ASP A 1 85 ? 15.422 -3.178 -17.233 1.00 85.69 85 ASP A O 1
ATOM 655 N N . ALA A 1 86 ? 16.573 -4.124 -18.897 1.00 85.81 86 ALA A N 1
ATOM 656 C CA . ALA A 1 86 ? 17.747 -4.403 -18.077 1.00 85.81 86 ALA A CA 1
ATOM 657 C C . ALA A 1 86 ? 18.559 -3.145 -17.698 1.00 85.81 86 ALA A C 1
ATOM 659 O O . ALA A 1 86 ? 19.516 -3.259 -16.934 1.00 85.81 86 ALA A O 1
ATOM 660 N N . HIS A 1 87 ? 18.228 -1.973 -18.239 1.00 88.31 87 HIS A N 1
ATOM 661 C CA . HIS A 1 87 ? 18.990 -0.734 -18.100 1.00 88.31 87 HIS A CA 1
ATOM 662 C C . HIS A 1 87 ? 18.257 0.335 -17.294 1.00 88.31 87 HIS A C 1
ATOM 664 O O . HIS A 1 87 ? 18.936 1.181 -16.708 1.00 88.31 87 HIS A O 1
ATOM 670 N N . SER A 1 88 ? 16.920 0.320 -17.262 1.00 92.19 88 SER A N 1
ATOM 671 C CA . SER A 1 88 ? 16.130 1.367 -16.627 1.00 92.19 88 SER A CA 1
ATOM 672 C C . SER A 1 88 ? 14.753 0.941 -16.106 1.00 92.19 88 SER A C 1
ATOM 674 O O . SER A 1 88 ? 14.099 0.027 -16.615 1.00 92.19 88 SER A O 1
ATOM 676 N N . GLY A 1 89 ? 14.284 1.680 -15.105 1.00 94.94 89 GLY A N 1
ATOM 677 C CA . GLY A 1 89 ? 12.951 1.567 -14.524 1.00 94.94 89 GLY A CA 1
ATOM 678 C C . GLY A 1 89 ? 12.576 2.806 -13.719 1.00 94.94 89 GLY A C 1
ATOM 679 O O . GLY A 1 89 ? 13.371 3.736 -13.594 1.00 94.94 89 GLY A O 1
ATOM 680 N N . ALA A 1 90 ? 11.378 2.806 -13.151 1.00 96.88 90 ALA A N 1
ATOM 681 C CA . ALA A 1 90 ? 10.924 3.819 -12.209 1.00 96.88 90 ALA A CA 1
ATOM 682 C C . ALA A 1 90 ? 10.809 3.206 -10.813 1.00 96.88 90 ALA A C 1
ATOM 684 O O . ALA A 1 90 ? 10.425 2.047 -10.658 1.00 96.88 90 ALA A O 1
ATOM 685 N N . VAL A 1 91 ? 11.140 3.996 -9.799 1.00 96.62 91 VAL A N 1
ATOM 686 C CA . VAL A 1 91 ? 11.025 3.646 -8.384 1.00 96.62 91 VAL A CA 1
ATOM 687 C C . VAL A 1 91 ? 10.244 4.735 -7.664 1.00 96.62 91 VAL A C 1
ATOM 689 O O . VAL A 1 91 ? 10.411 5.924 -7.952 1.00 96.62 91 VAL A O 1
ATOM 692 N N . ALA A 1 92 ? 9.392 4.336 -6.726 1.00 95.88 92 ALA A N 1
ATOM 693 C CA . ALA A 1 92 ? 8.651 5.272 -5.897 1.00 95.88 92 ALA A CA 1
ATOM 694 C C . ALA A 1 92 ? 8.451 4.734 -4.475 1.00 95.88 92 ALA A C 1
ATOM 696 O O . ALA A 1 92 ? 8.604 3.537 -4.203 1.00 95.88 92 ALA A O 1
ATOM 697 N N . GLY A 1 93 ? 8.173 5.626 -3.531 1.00 92.62 93 GLY A N 1
ATOM 698 C CA . GLY A 1 93 ? 8.068 5.244 -2.133 1.00 92.62 93 GLY A CA 1
ATOM 699 C C . GLY A 1 93 ? 7.485 6.307 -1.215 1.00 92.62 93 GLY A C 1
ATOM 700 O O . GLY A 1 93 ? 6.587 7.054 -1.605 1.00 92.62 93 GLY A O 1
ATOM 701 N N . ARG A 1 94 ? 7.945 6.316 0.041 1.00 88.81 94 ARG A N 1
ATOM 702 C CA . ARG A 1 94 ? 7.412 7.206 1.088 1.00 88.81 94 ARG A CA 1
ATOM 703 C C . ARG A 1 94 ? 7.780 8.664 0.825 1.00 88.81 94 ARG A C 1
ATOM 705 O O . ARG A 1 94 ? 8.782 8.948 0.171 1.00 88.81 94 ARG A O 1
ATOM 712 N N . ASP A 1 95 ? 6.954 9.565 1.351 1.00 85.38 95 ASP A N 1
ATOM 713 C CA . ASP A 1 95 ? 7.165 11.021 1.329 1.00 85.38 95 ASP A CA 1
ATOM 714 C C . ASP A 1 95 ? 7.349 11.583 -0.085 1.00 85.38 95 ASP A C 1
ATOM 716 O O . ASP A 1 95 ? 8.176 12.458 -0.337 1.00 85.38 95 ASP A O 1
ATOM 720 N N . GLY A 1 96 ? 6.612 11.012 -1.043 1.00 84.38 96 GLY A N 1
ATOM 721 C CA . GLY A 1 96 ? 6.703 11.395 -2.447 1.00 84.38 96 GLY A CA 1
ATOM 722 C C . GLY A 1 96 ? 8.038 11.092 -3.124 1.00 84.38 96 GLY A C 1
ATOM 723 O O . GLY A 1 96 ? 8.278 11.607 -4.215 1.00 84.38 96 GLY A O 1
ATOM 724 N N . ALA A 1 97 ? 8.905 10.268 -2.528 1.00 90.62 97 ALA A N 1
ATOM 725 C CA . ALA A 1 97 ? 10.153 9.876 -3.166 1.00 90.62 97 ALA A CA 1
ATOM 726 C C . ALA A 1 97 ? 9.865 9.145 -4.483 1.00 90.62 97 ALA A C 1
ATOM 728 O O . ALA A 1 97 ? 9.222 8.096 -4.492 1.00 90.62 97 ALA A O 1
ATOM 729 N N . MET A 1 98 ? 10.356 9.698 -5.591 1.00 95.19 98 MET A N 1
ATOM 730 C CA . MET A 1 98 ? 10.189 9.169 -6.944 1.00 95.19 98 MET A CA 1
ATOM 731 C C . MET A 1 98 ? 11.484 9.383 -7.728 1.00 95.19 98 MET A C 1
ATOM 733 O O . MET A 1 98 ? 12.087 10.459 -7.660 1.00 95.19 98 MET A O 1
ATOM 737 N N . ALA A 1 99 ? 11.923 8.378 -8.479 1.00 95.62 99 ALA A N 1
ATOM 738 C CA . ALA A 1 99 ? 13.098 8.481 -9.336 1.00 95.62 99 ALA A CA 1
ATOM 739 C C . ALA A 1 99 ? 13.029 7.511 -10.519 1.00 95.62 99 ALA A C 1
ATOM 741 O O . ALA A 1 99 ? 12.384 6.466 -10.456 1.00 95.62 99 ALA A O 1
ATOM 742 N N . VAL A 1 100 ? 13.774 7.828 -11.573 1.00 95.81 100 VAL A N 1
ATOM 743 C CA . VAL A 1 100 ? 14.139 6.867 -12.615 1.00 95.81 100 VAL A CA 1
ATOM 744 C C . VAL A 1 100 ? 15.431 6.184 -12.188 1.00 95.81 100 VAL A C 1
ATOM 746 O O . VAL A 1 100 ? 16.446 6.840 -11.958 1.00 95.81 100 VAL A O 1
ATOM 749 N N . ALA A 1 101 ? 15.405 4.864 -12.065 1.00 95.25 101 ALA A N 1
ATOM 750 C CA . ALA A 1 101 ? 16.580 4.049 -11.807 1.00 95.25 101 ALA A CA 1
ATOM 751 C C . ALA A 1 101 ? 17.233 3.653 -13.134 1.00 95.25 101 ALA A C 1
ATOM 753 O O . ALA A 1 101 ? 16.554 3.185 -14.045 1.00 95.25 101 ALA A O 1
ATOM 754 N N . THR A 1 102 ? 18.550 3.813 -13.237 1.00 93.69 102 THR A N 1
ATOM 755 C CA . THR A 1 102 ? 19.369 3.322 -14.352 1.00 93.69 102 THR A CA 1
ATOM 756 C C . THR A 1 102 ? 20.560 2.537 -13.820 1.00 93.69 102 THR A C 1
ATOM 758 O O . THR A 1 102 ? 20.931 2.685 -12.655 1.00 93.69 102 THR A O 1
ATOM 761 N N . ILE A 1 103 ? 21.186 1.701 -14.652 1.00 88.94 103 ILE A N 1
ATOM 762 C CA . ILE A 1 103 ? 22.380 0.933 -14.240 1.00 88.94 103 ILE A CA 1
ATOM 763 C C . ILE A 1 103 ? 23.529 1.824 -13.741 1.00 88.94 103 ILE A C 1
ATOM 765 O O . ILE A 1 103 ? 24.360 1.376 -12.958 1.00 88.94 103 ILE A O 1
ATOM 769 N N . ASN A 1 104 ? 23.554 3.091 -14.165 1.00 89.75 104 ASN A N 1
ATOM 770 C CA . ASN A 1 104 ? 24.587 4.064 -13.809 1.00 89.75 104 ASN A CA 1
ATOM 771 C C . ASN A 1 104 ? 24.190 4.953 -12.622 1.00 89.75 104 ASN A C 1
ATOM 773 O O . ASN A 1 104 ? 24.975 5.797 -12.195 1.00 89.75 104 ASN A O 1
ATOM 777 N N . GLY A 1 105 ? 22.978 4.782 -12.099 1.00 91.94 105 GLY A N 1
ATOM 778 C CA . GLY A 1 105 ? 22.464 5.524 -10.960 1.00 91.94 105 GLY A CA 1
ATOM 779 C C . GLY A 1 105 ? 21.028 5.988 -11.143 1.00 91.94 105 GLY A C 1
ATOM 780 O O . GLY A 1 105 ? 20.358 5.642 -12.114 1.00 91.94 105 GLY A O 1
ATOM 781 N N . THR A 1 106 ? 20.533 6.775 -10.196 1.00 94.31 106 THR A N 1
ATOM 782 C CA . THR A 1 106 ? 19.147 7.265 -10.214 1.00 94.31 106 THR A CA 1
ATOM 783 C C . THR A 1 106 ? 19.055 8.733 -10.613 1.00 94.31 106 THR A C 1
ATOM 785 O O . THR A 1 106 ? 19.870 9.544 -10.173 1.00 94.31 106 THR A O 1
ATOM 788 N N . ILE A 1 107 ? 17.987 9.090 -11.315 1.00 94.62 107 ILE A N 1
ATOM 789 C CA . ILE A 1 107 ? 17.614 10.464 -11.647 1.00 94.62 107 ILE A CA 1
ATOM 790 C C . ILE A 1 107 ? 16.344 10.794 -10.860 1.00 94.62 107 ILE A C 1
ATOM 792 O O . ILE A 1 107 ? 15.323 10.137 -11.046 1.00 94.62 107 ILE A O 1
ATOM 796 N N . ALA A 1 108 ? 16.407 11.776 -9.957 1.00 94.00 108 ALA A N 1
ATOM 797 C CA . ALA A 1 108 ? 15.243 12.187 -9.171 1.00 94.00 108 ALA A CA 1
ATOM 798 C C . ALA A 1 108 ? 14.113 12.691 -10.082 1.00 94.00 108 ALA A C 1
ATOM 800 O O . ALA A 1 108 ? 14.370 13.402 -11.058 1.00 94.00 108 ALA A O 1
ATOM 801 N N . SER A 1 109 ? 12.871 12.335 -9.751 1.00 95.00 109 SER A N 1
ATOM 802 C CA . SER A 1 109 ? 11.702 12.848 -10.460 1.00 95.00 109 SER A CA 1
ATOM 803 C C . SER A 1 109 ? 11.553 14.358 -10.253 1.00 95.00 109 SER A C 1
ATOM 805 O O . SER A 1 109 ? 11.872 14.893 -9.191 1.00 95.00 109 SER A O 1
ATOM 807 N N . ARG A 1 110 ? 11.013 15.040 -11.264 1.00 95.62 110 ARG A N 1
ATOM 808 C CA . ARG A 1 110 ? 10.635 16.463 -11.235 1.00 95.62 110 ARG A CA 1
ATOM 809 C C . ARG A 1 110 ? 9.194 16.681 -10.758 1.00 95.62 110 ARG A C 1
ATOM 811 O O . ARG A 1 110 ? 8.690 17.798 -10.840 1.00 95.62 110 ARG A O 1
ATOM 818 N N . THR A 1 111 ? 8.520 15.625 -10.301 1.00 95.25 111 THR A N 1
ATOM 819 C CA . THR A 1 111 ? 7.168 15.703 -9.736 1.00 95.25 111 THR A CA 1
ATOM 820 C C . THR A 1 111 ? 7.140 16.657 -8.534 1.00 95.25 111 THR A C 1
ATOM 822 O O . THR A 1 111 ? 7.984 16.523 -7.646 1.00 95.25 111 THR A O 1
ATOM 825 N N . PRO A 1 112 ? 6.173 17.591 -8.456 1.00 92.38 112 PRO A N 1
ATOM 826 C CA . PRO A 1 112 ? 5.944 18.383 -7.250 1.00 92.38 112 PRO A CA 1
ATOM 827 C C . PRO A 1 112 ? 5.690 17.505 -6.016 1.00 92.38 112 PRO A C 1
ATOM 829 O O . PRO A 1 112 ? 5.214 16.378 -6.132 1.00 92.38 112 PRO A O 1
ATOM 832 N N . SER A 1 113 ? 5.966 18.031 -4.819 1.00 88.56 113 SER A N 1
ATOM 833 C CA . SER A 1 113 ? 5.715 17.290 -3.576 1.00 88.56 113 SER A CA 1
ATOM 834 C C . SER A 1 113 ? 4.244 16.879 -3.455 1.00 88.56 113 SER A C 1
ATOM 836 O O . SER A 1 113 ? 3.343 17.699 -3.627 1.00 88.56 113 SER A O 1
ATOM 838 N N . ILE A 1 114 ? 4.015 15.611 -3.106 1.00 90.81 114 ILE A N 1
ATOM 839 C CA . ILE A 1 114 ? 2.691 15.053 -2.791 1.00 90.81 114 ILE A CA 1
ATOM 840 C C . ILE A 1 114 ? 2.423 15.010 -1.274 1.00 90.81 114 ILE A C 1
ATOM 842 O O . ILE A 1 114 ? 1.496 14.335 -0.817 1.00 90.81 114 ILE A O 1
ATOM 846 N N . GLY A 1 115 ? 3.224 15.738 -0.490 1.00 88.69 115 GLY A N 1
ATOM 847 C CA . GLY A 1 115 ? 3.156 15.761 0.970 1.00 88.69 115 GLY A CA 1
ATOM 848 C C . GLY A 1 115 ? 3.655 14.457 1.596 1.00 88.69 115 GLY A C 1
ATOM 849 O O . GLY A 1 115 ? 4.601 13.846 1.108 1.00 88.69 115 GLY A O 1
ATOM 850 N N . LEU A 1 116 ? 3.000 14.026 2.677 1.00 88.88 116 LEU A N 1
ATOM 851 C CA . LEU A 1 116 ? 3.347 12.802 3.416 1.00 88.88 116 LEU A CA 1
ATOM 852 C C . LEU A 1 116 ? 2.848 11.507 2.755 1.00 88.88 116 LEU A C 1
ATOM 854 O O . LEU A 1 116 ? 3.109 10.419 3.271 1.00 88.88 116 LEU A O 1
ATOM 858 N N . ARG A 1 117 ? 2.122 11.607 1.633 1.00 91.88 117 ARG A N 1
ATOM 859 C CA . ARG A 1 117 ? 1.584 10.445 0.916 1.00 91.88 117 ARG A CA 1
ATOM 860 C C . ARG A 1 117 ? 2.716 9.556 0.418 1.00 91.88 117 ARG A C 1
ATOM 862 O O . ARG A 1 117 ? 3.708 10.041 -0.136 1.00 91.88 117 ARG A O 1
ATOM 869 N N . ALA A 1 118 ? 2.533 8.249 0.543 1.00 92.56 118 ALA A N 1
ATOM 870 C CA . ALA A 1 118 ? 3.410 7.280 -0.083 1.00 92.56 118 ALA A CA 1
ATOM 871 C C . ALA A 1 118 ? 2.864 6.826 -1.444 1.00 92.56 118 ALA A C 1
ATOM 873 O O . ALA A 1 118 ? 1.665 6.583 -1.602 1.00 92.56 118 ALA A O 1
ATOM 874 N N . ALA A 1 119 ? 3.767 6.650 -2.407 1.00 95.94 119 ALA A N 1
ATOM 875 C CA . ALA A 1 119 ? 3.499 5.907 -3.631 1.00 95.94 119 ALA A CA 1
ATOM 876 C C . ALA A 1 119 ? 3.594 4.405 -3.328 1.00 95.94 119 ALA A C 1
ATOM 878 O O . ALA A 1 119 ? 4.664 3.908 -2.962 1.00 95.94 119 ALA A O 1
ATOM 879 N N . ARG A 1 120 ? 2.470 3.693 -3.423 1.00 96.06 120 ARG A N 1
ATOM 880 C CA . ARG A 1 120 ? 2.340 2.296 -2.982 1.00 96.06 120 ARG A CA 1
ATOM 881 C C . ARG A 1 120 ? 2.654 1.300 -4.081 1.00 96.06 120 ARG A C 1
ATOM 883 O O . ARG A 1 120 ? 3.287 0.290 -3.789 1.00 96.06 120 ARG A O 1
ATOM 890 N N . ASP A 1 121 ? 2.263 1.607 -5.310 1.00 97.75 121 ASP A N 1
ATOM 891 C CA . ASP A 1 121 ? 2.582 0.784 -6.468 1.00 97.75 121 ASP A CA 1
ATOM 892 C C . ASP A 1 121 ? 2.675 1.619 -7.742 1.00 97.75 121 ASP A C 1
ATOM 894 O O . ASP A 1 121 ? 2.106 2.711 -7.839 1.00 97.75 121 ASP A O 1
ATOM 898 N N . LEU A 1 122 ? 3.415 1.094 -8.714 1.00 97.62 122 LEU A N 1
ATOM 899 C CA . LEU A 1 122 ? 3.541 1.677 -10.037 1.00 97.62 122 LEU A CA 1
ATOM 900 C C . LEU A 1 122 ? 3.729 0.585 -11.091 1.00 97.62 122 LE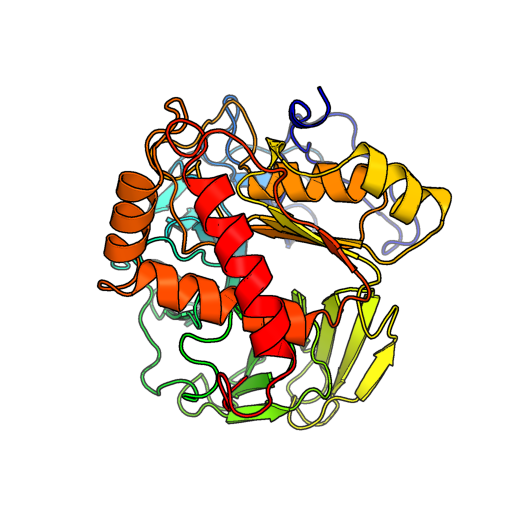U A C 1
ATOM 902 O O . LEU A 1 122 ? 4.353 -0.451 -10.829 1.00 97.62 122 LEU A O 1
ATOM 906 N N . GLN A 1 123 ? 3.245 0.870 -12.297 1.00 97.56 123 GLN A N 1
ATOM 907 C CA . GLN A 1 123 ? 3.460 0.052 -13.484 1.00 97.56 123 GLN A CA 1
ATOM 908 C C . GLN A 1 123 ? 3.718 0.951 -14.698 1.00 97.56 123 GLN A C 1
ATOM 910 O O . GLN A 1 123 ? 2.912 1.826 -15.024 1.00 97.56 123 GLN A O 1
ATOM 915 N N . LEU A 1 124 ? 4.846 0.739 -15.369 1.00 96.00 124 LEU A N 1
ATOM 916 C CA . LEU A 1 124 ? 5.218 1.413 -16.608 1.00 96.00 124 LEU A CA 1
ATOM 917 C C . LEU A 1 124 ? 4.554 0.726 -17.807 1.00 96.00 124 LEU A C 1
ATOM 919 O O . LEU A 1 124 ? 4.290 -0.477 -17.808 1.00 96.00 124 LEU A O 1
ATOM 923 N N . VAL A 1 125 ? 4.256 1.510 -18.841 1.00 93.50 125 VAL A N 1
ATOM 924 C CA . VAL A 1 125 ? 3.492 1.074 -20.013 1.00 93.50 125 VAL A CA 1
ATOM 925 C C . VAL A 1 125 ? 4.124 1.647 -21.273 1.00 93.50 125 VAL A C 1
ATOM 927 O O . VAL A 1 125 ? 4.237 2.862 -21.437 1.00 93.50 125 VAL A O 1
ATOM 930 N N . GLY A 1 126 ? 4.500 0.765 -22.197 1.00 89.19 126 GLY A N 1
ATOM 931 C CA . GLY A 1 126 ? 5.207 1.167 -23.409 1.00 89.19 126 GLY A CA 1
ATOM 932 C C . GLY A 1 126 ? 6.547 1.836 -23.093 1.00 89.19 126 GLY A C 1
ATOM 933 O O . GLY A 1 126 ? 7.207 1.506 -22.107 1.00 89.19 126 GLY A O 1
ATOM 934 N N . GLU A 1 127 ? 6.962 2.770 -23.948 1.00 87.69 127 GLU A N 1
ATOM 935 C CA . GLU A 1 127 ? 8.257 3.432 -23.788 1.00 87.69 127 GLU A CA 1
ATOM 936 C C . GLU A 1 127 ? 8.221 4.569 -22.775 1.00 87.69 127 GLU A C 1
ATOM 938 O O . GLU A 1 127 ? 9.182 4.725 -22.038 1.00 87.69 127 GLU A O 1
ATOM 943 N N . THR A 1 128 ? 7.154 5.360 -22.691 1.00 93.25 128 THR A N 1
ATOM 944 C CA . THR A 1 128 ? 7.161 6.565 -21.842 1.00 93.25 128 THR A CA 1
ATOM 945 C C . THR A 1 128 ? 5.983 6.665 -20.879 1.00 93.25 128 THR A C 1
ATOM 947 O O . THR A 1 128 ? 6.000 7.514 -19.990 1.00 93.25 128 THR A O 1
ATOM 950 N N . GLY A 1 129 ? 4.986 5.793 -21.027 1.00 95.50 129 GLY A N 1
ATOM 951 C CA . GLY A 1 129 ? 3.779 5.787 -20.216 1.00 95.50 129 GLY A CA 1
ATOM 952 C C . GLY A 1 129 ? 3.957 5.073 -18.879 1.00 95.50 129 GLY A C 1
ATOM 953 O O . GLY A 1 129 ? 4.867 4.262 -18.691 1.00 95.50 129 GLY A O 1
ATOM 954 N N . GLY A 1 130 ? 3.041 5.321 -17.950 1.00 96.88 130 GLY A N 1
ATOM 955 C CA . GLY A 1 130 ? 2.962 4.563 -16.706 1.00 96.88 130 GLY A CA 1
ATOM 956 C C . GLY A 1 130 ? 1.943 5.124 -15.732 1.00 96.88 130 GLY A C 1
ATOM 957 O O . GLY A 1 130 ? 1.542 6.279 -15.848 1.00 96.88 130 GLY A O 1
ATOM 958 N N . TRP A 1 131 ? 1.561 4.302 -14.761 1.00 98.19 131 TRP A N 1
ATOM 959 C CA . TRP A 1 131 ? 0.605 4.625 -13.707 1.00 98.19 131 TRP A CA 1
ATOM 960 C C . TRP A 1 131 ? 1.229 4.416 -12.336 1.00 98.19 131 TRP A C 1
ATOM 962 O O . TRP A 1 131 ? 1.973 3.460 -12.131 1.00 98.19 131 TRP A O 1
ATOM 972 N N . LEU A 1 132 ? 0.908 5.308 -11.404 1.00 98.12 132 LEU A N 1
ATOM 973 C CA . LEU A 1 132 ? 1.331 5.257 -10.010 1.00 98.12 132 LEU A CA 1
ATOM 974 C C . LEU A 1 132 ? 0.120 5.498 -9.121 1.00 98.12 132 LEU A C 1
ATOM 976 O O . LEU A 1 132 ? -0.683 6.398 -9.384 1.00 98.12 132 LEU A O 1
ATOM 980 N N . VAL A 1 133 ? 0.004 4.706 -8.060 1.00 98.06 133 VAL A N 1
ATOM 981 C CA . VAL A 1 133 ? -1.070 4.827 -7.074 1.00 98.06 133 VAL A CA 1
ATOM 982 C C . VAL A 1 133 ? -0.522 4.902 -5.657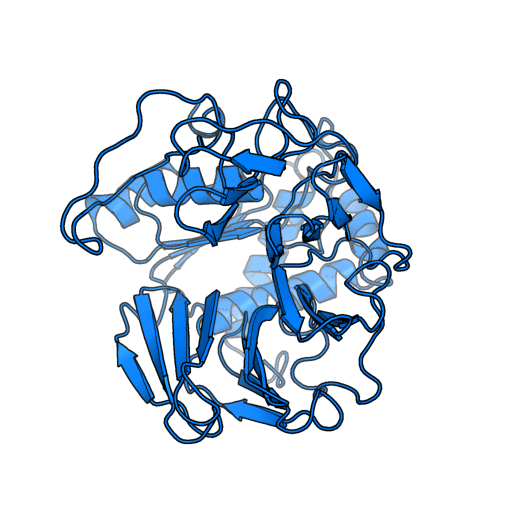 1.00 98.06 133 VAL A C 1
ATOM 984 O O . VAL A 1 133 ? 0.600 4.468 -5.381 1.00 98.06 133 VAL A O 1
ATOM 987 N N . GLY A 1 134 ? -1.303 5.467 -4.742 1.00 96.56 134 GLY A N 1
ATOM 988 C CA . GLY A 1 134 ? -0.878 5.580 -3.357 1.00 96.56 134 GLY A CA 1
ATOM 989 C C . GLY A 1 134 ? -1.918 6.127 -2.390 1.00 96.56 134 GLY A C 1
ATOM 990 O O . GLY A 1 134 ? -3.128 6.101 -2.626 1.00 96.56 134 GLY A O 1
ATOM 991 N N . ASP A 1 135 ? -1.395 6.643 -1.287 1.00 94.75 135 ASP A N 1
ATOM 992 C CA . ASP A 1 135 ? -2.152 7.102 -0.127 1.00 94.75 135 ASP A CA 1
ATOM 993 C C . ASP A 1 135 ? -3.119 8.266 -0.440 1.00 94.75 135 ASP A C 1
ATOM 995 O O . ASP A 1 135 ? -2.829 9.165 -1.241 1.00 94.75 135 ASP A O 1
ATOM 999 N N . GLY A 1 136 ? -4.288 8.279 0.207 1.00 92.75 136 GLY A N 1
ATOM 1000 C CA . GLY A 1 136 ? -5.289 9.347 0.081 1.00 92.75 136 GLY A CA 1
ATOM 1001 C C . GLY A 1 136 ? -5.867 9.534 -1.332 1.00 92.75 136 GLY A C 1
ATOM 1002 O O . GLY A 1 136 ? -6.158 10.662 -1.745 1.00 92.75 136 GLY A O 1
ATOM 1003 N N . GLY A 1 137 ? -6.019 8.444 -2.080 1.00 93.69 137 GLY A N 1
ATOM 1004 C CA . GLY A 1 137 ? -6.619 8.384 -3.410 1.00 93.69 137 GLY A CA 1
ATOM 1005 C C . GLY A 1 137 ? -5.673 8.863 -4.503 1.00 93.69 137 GLY A C 1
ATOM 1006 O O . GLY A 1 137 ? -6.133 9.333 -5.543 1.00 93.69 137 GLY A O 1
ATOM 1007 N N . LEU A 1 138 ? -4.362 8.807 -4.252 1.00 95.38 138 LEU A N 1
ATOM 1008 C CA . LEU A 1 138 ? -3.349 9.232 -5.206 1.00 95.38 138 LEU A CA 1
ATOM 1009 C C . LEU A 1 138 ? -3.399 8.338 -6.446 1.00 95.38 138 LEU A C 1
ATOM 1011 O O . LEU A 1 138 ? -3.206 7.129 -6.349 1.00 95.38 138 LEU A O 1
ATOM 1015 N N . VAL A 1 139 ? -3.613 8.959 -7.603 1.00 97.12 139 VAL A N 1
ATOM 1016 C CA . VAL A 1 139 ? -3.432 8.359 -8.926 1.00 97.12 139 VAL A CA 1
ATOM 1017 C C . VAL A 1 139 ? -2.667 9.363 -9.773 1.00 97.12 139 VAL A C 1
ATOM 1019 O O . VAL A 1 139 ? -3.069 10.525 -9.871 1.00 97.12 139 VAL A O 1
ATOM 1022 N N . MET A 1 140 ? -1.564 8.928 -10.370 1.00 97.44 140 MET A N 1
ATOM 1023 C CA . MET A 1 140 ? -0.742 9.738 -11.262 1.00 97.44 140 MET A CA 1
ATOM 1024 C C . MET A 1 140 ? -0.378 8.945 -12.514 1.00 97.44 140 MET A C 1
ATOM 1026 O O . MET A 1 140 ? -0.294 7.718 -12.484 1.00 97.44 140 MET A O 1
ATOM 1030 N N . THR A 1 141 ? -0.133 9.666 -13.600 1.00 97.81 141 THR A N 1
ATOM 1031 C CA . THR A 1 141 ? 0.359 9.131 -14.868 1.00 97.81 141 THR A CA 1
ATOM 1032 C C . THR A 1 141 ? 1.671 9.808 -15.248 1.00 97.81 141 THR A C 1
ATOM 1034 O O . THR A 1 141 ? 1.929 10.945 -14.847 1.00 97.81 141 THR A O 1
ATOM 1037 N N . THR A 1 142 ? 2.497 9.122 -16.027 1.00 97.38 142 THR A N 1
ATOM 1038 C CA . THR A 1 142 ? 3.715 9.676 -16.635 1.00 97.38 142 THR A CA 1
ATOM 1039 C C . THR A 1 142 ? 3.655 9.537 -18.153 1.00 97.38 142 THR A C 1
ATOM 1041 O O . THR A 1 142 ? 2.998 8.633 -18.668 1.00 97.38 142 THR A O 1
ATOM 1044 N N . GLU A 1 143 ? 4.322 10.452 -18.853 1.00 96.38 143 GLU A N 1
ATOM 1045 C CA . GLU A 1 143 ? 4.535 10.421 -20.309 1.00 96.38 143 GLU A CA 1
ATOM 1046 C C . GLU A 1 143 ? 6.026 10.559 -20.667 1.00 96.38 143 GLU A C 1
ATOM 1048 O O . GLU A 1 143 ? 6.379 10.690 -21.839 1.00 96.38 143 GLU A O 1
ATOM 1053 N N . ASP A 1 144 ? 6.910 10.531 -19.663 1.00 95.88 144 ASP A N 1
ATOM 1054 C CA . ASP A 1 144 ? 8.362 10.685 -19.795 1.00 95.88 144 ASP A CA 1
ATOM 1055 C C . ASP A 1 144 ? 9.144 9.581 -19.052 1.00 95.88 144 ASP A C 1
ATOM 1057 O O . ASP A 1 144 ? 10.302 9.763 -18.668 1.00 95.88 144 ASP A O 1
ATOM 1061 N N . GLY A 1 145 ? 8.520 8.413 -18.863 1.00 93.81 145 GLY A N 1
ATOM 1062 C CA . GLY A 1 145 ? 9.153 7.228 -18.276 1.00 93.81 145 GLY A CA 1
ATOM 1063 C C . GLY A 1 145 ? 9.422 7.340 -16.773 1.00 93.81 145 GLY A C 1
ATOM 1064 O O . GLY A 1 145 ? 10.313 6.662 -16.263 1.00 93.81 145 GLY A O 1
ATOM 1065 N N . GLY A 1 146 ? 8.672 8.191 -16.070 1.00 95.69 146 GLY A N 1
ATOM 1066 C CA . GLY A 1 146 ? 8.781 8.405 -14.627 1.00 95.69 146 GLY A CA 1
ATOM 1067 C C . GLY A 1 146 ? 9.723 9.540 -14.215 1.00 95.69 146 GLY A C 1
ATOM 1068 O O . GLY A 1 146 ? 9.990 9.684 -13.019 1.00 95.69 146 GLY A O 1
ATOM 1069 N N . LEU A 1 147 ? 10.216 10.349 -15.165 1.00 95.56 147 LEU A N 1
ATOM 1070 C CA . LEU A 1 147 ? 10.966 11.582 -14.873 1.00 95.56 147 LEU A CA 1
ATOM 1071 C C . LEU A 1 147 ? 10.059 12.685 -14.313 1.00 95.56 147 LEU A C 1
ATOM 1073 O O . LEU A 1 147 ? 10.541 13.598 -13.638 1.00 95.56 147 LEU A O 1
ATOM 1077 N N . SER A 1 148 ? 8.764 12.620 -14.599 1.00 96.94 148 SER A N 1
ATOM 1078 C CA . SER A 1 148 ? 7.715 13.398 -13.966 1.00 96.94 148 SER A CA 1
ATOM 1079 C C . SER A 1 148 ? 6.402 12.619 -13.952 1.00 96.94 148 SER A C 1
ATOM 1081 O O . SER A 1 148 ? 6.120 11.779 -14.810 1.00 96.94 148 SER A O 1
ATOM 1083 N N . TRP A 1 149 ? 5.600 12.896 -12.933 1.00 97.62 149 TRP A N 1
ATOM 1084 C CA . TRP A 1 149 ? 4.280 12.317 -12.740 1.00 97.62 149 TRP A CA 1
ATOM 1085 C C . TRP A 1 149 ? 3.272 13.452 -12.604 1.00 97.62 149 TRP A C 1
ATOM 1087 O O . TRP A 1 149 ? 3.537 14.451 -11.933 1.00 97.62 149 TRP A O 1
ATOM 1097 N N . GLN A 1 150 ? 2.108 13.297 -13.219 1.00 96.25 150 GLN A N 1
ATOM 1098 C CA . GLN A 1 150 ? 1.032 14.283 -13.206 1.00 96.25 150 GLN A CA 1
ATOM 1099 C C . GLN A 1 150 ? -0.304 13.618 -12.888 1.00 96.25 150 GLN A C 1
ATOM 1101 O O . GLN A 1 150 ? -0.471 12.414 -13.077 1.00 96.25 150 GLN A O 1
ATOM 1106 N N . LEU A 1 151 ? -1.265 14.394 -12.385 1.00 94.50 151 LEU A N 1
ATOM 1107 C CA . LEU A 1 151 ? -2.624 13.887 -12.199 1.00 94.50 151 LEU A CA 1
ATOM 1108 C C . LEU A 1 151 ? -3.224 13.500 -13.562 1.00 94.50 151 LEU A C 1
ATOM 1110 O O . LEU A 1 151 ? -2.951 14.181 -14.555 1.00 94.50 151 LEU A O 1
ATOM 1114 N N . PRO A 1 152 ? -4.038 12.431 -13.633 1.00 93.44 152 PRO A N 1
ATOM 1115 C CA . PRO A 1 152 ? -4.729 12.083 -14.866 1.00 93.44 152 PRO A CA 1
ATOM 1116 C C . PRO A 1 152 ? -5.644 13.227 -15.311 1.00 93.44 152 PRO A C 1
ATOM 1118 O O . PRO A 1 152 ? -6.231 13.928 -14.485 1.00 93.44 152 PRO A O 1
ATOM 1121 N N . ALA A 1 153 ? -5.793 13.389 -16.629 1.00 89.56 153 ALA A N 1
ATOM 1122 C CA . ALA A 1 153 ? -6.645 14.429 -17.206 1.00 89.56 153 ALA A CA 1
ATOM 1123 C C . ALA A 1 153 ? -8.105 14.300 -16.745 1.00 89.56 153 ALA A C 1
ATOM 1125 O O . ALA A 1 153 ? -8.777 15.303 -16.506 1.00 89.56 153 ALA A O 1
ATOM 1126 N N . ALA A 1 154 ? -8.585 13.061 -16.596 1.00 91.69 154 ALA A N 1
ATOM 1127 C CA . ALA A 1 154 ? -9.896 12.787 -16.046 1.00 91.69 154 ALA A CA 1
ATOM 1128 C C . ALA A 1 154 ? -9.815 12.492 -14.541 1.00 91.69 154 ALA A C 1
ATOM 1130 O O . ALA A 1 154 ? -9.016 11.653 -14.112 1.00 91.69 154 ALA A O 1
ATOM 1131 N N . PRO A 1 155 ? -10.665 13.135 -13.726 1.00 91.75 155 PRO A N 1
ATOM 1132 C CA . PRO A 1 155 ? -10.720 12.859 -12.304 1.00 91.75 155 PRO A CA 1
ATOM 1133 C C . PRO A 1 155 ? -11.169 11.424 -12.002 1.00 91.75 155 PRO A C 1
ATOM 1135 O O . PRO A 1 155 ? -12.126 10.928 -12.595 1.00 91.75 155 PRO A O 1
ATOM 1138 N N . ILE A 1 156 ? -10.579 10.812 -10.973 1.00 95.25 156 ILE A N 1
ATOM 1139 C CA . ILE A 1 156 ? -11.135 9.591 -10.373 1.00 95.25 156 ILE A CA 1
ATOM 1140 C C . ILE A 1 156 ? -12.458 9.885 -9.634 1.00 95.25 156 ILE A C 1
ATOM 1142 O O . ILE A 1 156 ? -12.661 11.027 -9.182 1.00 95.25 156 ILE A O 1
ATOM 1146 N N . PRO A 1 157 ? -13.337 8.876 -9.455 1.00 94.19 157 PRO A N 1
ATOM 1147 C CA . PRO A 1 157 ? -14.601 9.020 -8.740 1.00 94.19 157 PRO A CA 1
ATOM 1148 C C . PRO A 1 157 ? -14.444 9.638 -7.347 1.00 94.19 157 PRO A C 1
ATOM 1150 O O . PRO A 1 157 ? -13.574 9.246 -6.566 1.00 94.19 157 PRO A O 1
ATOM 1153 N N . THR A 1 158 ? -15.326 10.581 -7.008 1.00 89.56 158 THR A N 1
ATOM 1154 C CA . THR A 1 158 ? -15.298 11.312 -5.728 1.00 89.56 158 THR A CA 1
ATOM 1155 C C . THR A 1 158 ? -15.401 10.390 -4.513 1.00 89.56 158 THR A C 1
ATOM 1157 O O . THR A 1 158 ? -14.796 10.685 -3.494 1.00 89.56 158 THR A O 1
ATOM 1160 N N . ALA A 1 159 ? -16.100 9.255 -4.633 1.00 86.00 159 ALA A N 1
ATOM 1161 C CA . ALA A 1 159 ? -16.213 8.257 -3.564 1.00 86.00 159 ALA A CA 1
ATOM 1162 C C . ALA A 1 159 ? -14.863 7.638 -3.154 1.00 86.00 159 ALA A C 1
ATOM 1164 O O . ALA A 1 159 ? -14.715 7.178 -2.030 1.00 86.00 159 ALA A O 1
ATOM 1165 N N . VAL A 1 160 ? -13.881 7.623 -4.061 1.00 89.75 160 VAL A N 1
ATOM 1166 C CA . VAL A 1 160 ? -12.537 7.084 -3.798 1.00 89.75 160 VAL A CA 1
ATOM 1167 C C . VAL A 1 160 ? -11.560 8.198 -3.430 1.00 89.75 160 VAL A C 1
ATOM 1169 O O . VAL A 1 160 ? -10.678 8.022 -2.588 1.00 89.75 160 VAL A O 1
ATOM 1172 N N . ARG A 1 161 ? -11.732 9.378 -4.032 1.00 86.06 161 ARG A N 1
ATOM 1173 C CA . ARG A 1 161 ? -10.890 10.547 -3.776 1.00 86.06 161 ARG A CA 1
ATOM 1174 C C . ARG A 1 161 ? -10.893 10.888 -2.279 1.00 86.06 161 ARG A C 1
ATOM 1176 O O . ARG A 1 161 ? -11.953 11.057 -1.694 1.00 86.06 161 ARG A O 1
ATOM 1183 N N . GLN A 1 162 ? -9.705 11.012 -1.681 1.00 77.88 162 GLN A N 1
ATOM 1184 C CA . GLN A 1 162 ? -9.475 11.350 -0.262 1.00 77.88 162 GLN A CA 1
ATOM 1185 C C . GLN A 1 162 ? -9.927 10.313 0.785 1.00 77.88 162 GLN A C 1
ATOM 1187 O O . GLN A 1 162 ? -9.535 10.451 1.937 1.00 77.88 162 GLN A O 1
ATOM 1192 N N . GLN A 1 163 ? -10.696 9.281 0.424 1.00 83.19 163 GLN A N 1
ATOM 1193 C CA . GLN A 1 163 ? -11.200 8.284 1.385 1.00 83.19 163 GLN A CA 1
ATOM 1194 C C . GLN A 1 163 ? -10.468 6.939 1.325 1.00 83.19 163 GLN A C 1
ATOM 1196 O O . GLN A 1 163 ? -10.583 6.142 2.257 1.00 83.19 163 GLN A O 1
ATOM 1201 N N . PHE A 1 164 ? -9.759 6.676 0.226 1.00 92.62 164 PHE A N 1
ATOM 1202 C CA . PHE A 1 164 ? -9.095 5.403 -0.026 1.00 92.62 164 PHE A CA 1
ATOM 1203 C C . PHE A 1 164 ? -7.582 5.570 -0.027 1.00 92.62 164 PHE A C 1
ATOM 1205 O O . PHE A 1 164 ? -7.073 6.510 -0.621 1.00 92.62 164 PHE A O 1
ATOM 1212 N N . ASP A 1 165 ? -6.857 4.609 0.526 1.00 95.25 165 ASP A N 1
ATOM 1213 C CA . ASP A 1 165 ? -5.432 4.431 0.259 1.00 95.25 165 ASP A CA 1
ATOM 1214 C C . ASP A 1 165 ? -5.288 3.359 -0.822 1.00 95.25 165 ASP A C 1
ATOM 1216 O O . ASP A 1 165 ? -5.617 2.194 -0.580 1.00 95.25 165 ASP A O 1
ATOM 1220 N N . LEU A 1 166 ? -4.850 3.737 -2.026 1.00 97.62 166 LEU A N 1
ATOM 1221 C CA . LEU A 1 166 ? -4.675 2.794 -3.133 1.00 97.62 166 LEU A CA 1
ATOM 1222 C C . LEU A 1 166 ? -3.345 2.063 -2.971 1.00 97.62 166 LEU A C 1
ATOM 1224 O O . LEU A 1 166 ? -2.299 2.693 -2.834 1.00 97.62 166 LEU A O 1
ATOM 1228 N N . THR A 1 167 ? -3.385 0.733 -2.969 1.00 97.31 167 THR A N 1
ATOM 1229 C CA . THR A 1 167 ? -2.218 -0.100 -2.648 1.00 97.31 167 THR A CA 1
ATOM 1230 C C . THR A 1 167 ? -1.590 -0.757 -3.863 1.00 97.31 167 THR A C 1
ATOM 1232 O O . THR A 1 167 ? -0.415 -1.093 -3.791 1.00 97.31 167 THR A O 1
ATOM 1235 N N . ALA A 1 168 ? -2.353 -0.961 -4.940 1.00 98.38 168 ALA A N 1
ATOM 1236 C CA . ALA A 1 168 ? -1.883 -1.683 -6.116 1.00 98.38 168 ALA A CA 1
ATOM 1237 C C . ALA A 1 168 ? -2.541 -1.193 -7.401 1.00 98.38 168 ALA A C 1
ATOM 1239 O O . ALA A 1 168 ? -3.713 -0.790 -7.396 1.00 98.38 168 ALA A O 1
ATOM 1240 N N . VAL A 1 169 ? -1.778 -1.260 -8.491 1.00 98.50 169 VAL A N 1
ATOM 1241 C CA . VAL A 1 169 ? -2.215 -0.905 -9.840 1.00 98.50 169 VAL A CA 1
ATOM 1242 C C . VAL A 1 169 ? -1.887 -2.033 -10.810 1.00 98.50 169 VAL A C 1
ATOM 1244 O O . VAL A 1 169 ? -0.804 -2.606 -10.772 1.00 98.50 169 VAL A O 1
ATOM 1247 N N . ALA A 1 170 ? -2.821 -2.335 -11.707 1.00 98.44 170 ALA A N 1
ATOM 1248 C CA . ALA A 1 170 ? -2.589 -3.238 -12.826 1.00 98.44 170 ALA A CA 1
ATOM 1249 C C . ALA A 1 170 ? -2.904 -2.529 -14.139 1.00 98.44 170 ALA A C 1
ATOM 1251 O O . ALA A 1 170 ? -3.874 -1.774 -14.231 1.00 98.44 170 ALA A O 1
ATOM 1252 N N . VAL A 1 171 ? -2.108 -2.805 -15.166 1.00 97.94 171 VAL A N 1
ATOM 1253 C CA . VAL A 1 171 ? -2.283 -2.259 -16.509 1.00 97.94 171 VAL A CA 1
ATOM 1254 C C . VAL A 1 171 ? -2.143 -3.359 -17.552 1.00 97.94 171 VAL A C 1
ATOM 1256 O O . VAL A 1 171 ? -1.150 -4.089 -17.569 1.00 97.94 171 VAL A O 1
ATOM 1259 N N . VAL A 1 172 ? -3.131 -3.455 -18.444 1.00 97.31 172 VAL A N 1
ATOM 1260 C CA . VAL A 1 172 ? -3.134 -4.359 -19.602 1.00 97.31 172 VAL A CA 1
ATOM 1261 C C . VAL A 1 172 ? -3.648 -3.596 -20.819 1.00 97.31 172 VAL A C 1
ATOM 1263 O O . VAL A 1 172 ? -4.825 -3.245 -20.903 1.00 97.31 172 VAL A O 1
ATOM 1266 N N . GLY A 1 173 ? -2.770 -3.334 -21.789 1.00 94.88 173 GLY A N 1
ATOM 1267 C CA . GLY A 1 173 ? -3.112 -2.482 -22.930 1.00 94.88 173 GLY A CA 1
ATOM 1268 C C . GLY A 1 173 ? -3.511 -1.079 -22.461 1.00 94.88 173 GLY A C 1
ATOM 1269 O O . GLY A 1 173 ? -2.746 -0.425 -21.760 1.00 94.88 173 GLY A O 1
ATOM 1270 N N . SER A 1 174 ? -4.710 -0.622 -22.828 1.00 95.38 174 SER A N 1
ATOM 1271 C CA . SER A 1 174 ? -5.279 0.645 -22.343 1.00 95.38 174 SER A CA 1
ATOM 1272 C C . SER A 1 174 ? -6.041 0.516 -21.023 1.00 95.38 174 SER A C 1
ATOM 1274 O O . SER A 1 174 ? -6.531 1.518 -20.511 1.00 95.38 174 SER A O 1
ATOM 1276 N N . HIS A 1 175 ? -6.193 -0.691 -20.481 1.00 97.88 175 HIS A N 1
ATOM 1277 C CA . HIS A 1 175 ? -6.983 -0.902 -19.280 1.00 97.88 175 HIS A CA 1
ATOM 1278 C C . HIS A 1 175 ? -6.126 -0.698 -18.036 1.00 97.88 175 HIS A C 1
ATOM 1280 O O . HIS A 1 175 ? -5.058 -1.294 -17.929 1.00 97.88 175 HIS A O 1
ATOM 1286 N N . VAL A 1 176 ? -6.617 0.101 -17.094 1.00 98.25 176 VAL A N 1
ATOM 1287 C CA . VAL A 1 176 ? -5.960 0.428 -15.828 1.00 98.25 176 VAL A CA 1
ATOM 1288 C C . VAL A 1 176 ? -6.905 0.082 -14.690 1.00 98.25 176 VAL A C 1
ATOM 1290 O O . VAL A 1 176 ? -8.054 0.525 -14.685 1.00 98.25 176 VAL A O 1
ATOM 1293 N N . TRP A 1 177 ? -6.428 -0.676 -13.712 1.00 98.69 177 TRP A N 1
ATOM 1294 C CA . TRP A 1 177 ? -7.169 -1.008 -12.500 1.00 98.69 177 TRP A CA 1
ATOM 1295 C C . TRP A 1 177 ? -6.401 -0.572 -11.269 1.00 98.69 177 TRP A C 1
ATOM 1297 O O . TRP A 1 177 ? -5.180 -0.683 -11.240 1.00 98.69 177 TRP A O 1
ATOM 1307 N N . ALA A 1 178 ? -7.117 -0.136 -10.238 1.00 98.44 178 ALA A N 1
ATOM 1308 C CA . ALA A 1 178 ? -6.522 0.142 -8.938 1.00 98.44 178 ALA A CA 1
ATOM 1309 C C . ALA A 1 178 ? -7.423 -0.350 -7.803 1.00 98.44 178 ALA A C 1
ATOM 1311 O O . ALA A 1 178 ? -8.650 -0.248 -7.876 1.00 98.44 178 ALA A O 1
ATOM 1312 N N . VAL A 1 179 ? -6.807 -0.875 -6.748 1.00 98.38 179 VAL A N 1
ATOM 1313 C CA . VAL A 1 179 ? -7.490 -1.353 -5.535 1.00 98.38 179 VAL A CA 1
ATOM 1314 C C . VAL A 1 179 ? -6.780 -0.830 -4.289 1.00 98.38 179 VAL A C 1
ATOM 1316 O O . VAL A 1 179 ? -5.653 -0.338 -4.370 1.00 98.38 179 VAL A O 1
ATOM 1319 N N . GLY A 1 180 ? -7.424 -0.933 -3.125 1.00 97.06 180 GLY A N 1
ATOM 1320 C CA . GLY A 1 180 ? -6.805 -0.482 -1.885 1.00 97.06 180 GLY A CA 1
ATOM 1321 C C . GLY A 1 180 ? -7.628 -0.692 -0.618 1.00 97.06 180 GLY A C 1
ATOM 1322 O O . GLY A 1 180 ? -8.336 -1.692 -0.462 1.00 97.06 180 GLY A O 1
ATOM 1323 N N . SER A 1 181 ? -7.490 0.257 0.309 1.00 95.06 181 SER A N 1
ATOM 1324 C CA . SER A 1 181 ? -8.173 0.307 1.602 1.00 95.06 181 SER A CA 1
ATOM 1325 C C . SER A 1 181 ? -9.115 1.516 1.655 1.00 95.06 181 SER A C 1
ATOM 1327 O O . SER A 1 181 ? -8.621 2.631 1.532 1.00 95.06 181 SER A O 1
ATOM 1329 N N . PRO A 1 182 ? -10.423 1.344 1.913 1.00 93.88 182 PRO A N 1
ATOM 1330 C CA . PRO A 1 182 ? -11.123 0.070 2.068 1.00 93.88 182 PRO A CA 1
ATOM 1331 C C . PRO A 1 182 ? -11.169 -0.726 0.757 1.00 93.88 182 PRO A C 1
ATOM 1333 O O . PRO A 1 182 ? -10.995 -0.183 -0.329 1.00 93.88 182 PRO A O 1
ATOM 1336 N N . GLY A 1 183 ? -11.414 -2.033 0.853 1.00 94.38 183 GLY A N 1
ATOM 1337 C CA . GLY A 1 183 ? -11.456 -2.901 -0.328 1.00 94.38 183 GLY A CA 1
ATOM 1338 C C . GLY A 1 183 ? -12.770 -2.846 -1.100 1.00 94.38 183 GLY A C 1
ATOM 1339 O O . GLY A 1 183 ? -12.940 -3.639 -2.019 1.00 94.38 183 GLY A O 1
ATOM 1340 N N . THR A 1 184 ? -13.701 -1.961 -0.724 1.00 94.38 184 THR A N 1
ATOM 1341 C CA . THR A 1 184 ? -15.110 -1.961 -1.163 1.00 94.38 184 THR A CA 1
ATOM 1342 C C . THR A 1 184 ? -15.296 -1.643 -2.637 1.00 94.38 184 THR A C 1
ATOM 1344 O O . THR A 1 184 ? -16.269 -2.104 -3.237 1.00 94.38 184 THR A O 1
ATOM 1347 N N . LEU A 1 185 ? -14.367 -0.888 -3.223 1.00 96.31 185 LEU A N 1
ATOM 1348 C CA . LEU A 1 185 ? -14.393 -0.463 -4.616 1.00 96.31 185 LEU A CA 1
ATOM 1349 C C . LEU A 1 185 ? -13.076 -0.821 -5.308 1.00 96.31 185 LEU A C 1
ATOM 1351 O O . LEU A 1 185 ? -11.996 -0.626 -4.752 1.00 96.31 185 LEU A O 1
ATOM 1355 N N . ALA A 1 186 ? -13.181 -1.29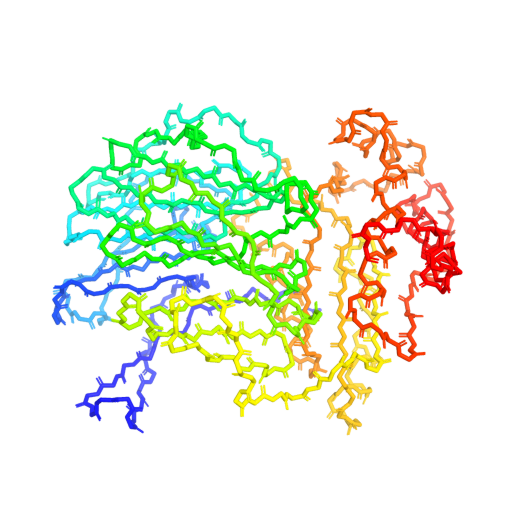5 -6.546 1.00 97.62 186 ALA A N 1
ATOM 1356 C CA . ALA A 1 186 ? -12.079 -1.372 -7.493 1.00 97.62 186 ALA A CA 1
ATOM 1357 C C . ALA A 1 186 ? -12.271 -0.283 -8.551 1.00 97.62 186 ALA A C 1
ATOM 1359 O O . ALA A 1 186 ? -13.360 -0.139 -9.111 1.00 97.62 186 ALA A O 1
ATOM 1360 N N . LEU A 1 187 ? -11.225 0.491 -8.820 1.00 97.88 187 LEU A N 1
ATOM 1361 C CA . LEU A 1 187 ? -11.214 1.435 -9.927 1.00 97.88 187 LEU A CA 1
ATOM 1362 C C . LEU A 1 187 ? -10.886 0.707 -11.226 1.00 97.88 187 LEU A C 1
ATOM 1364 O O . LEU A 1 187 ? -10.013 -0.160 -11.246 1.00 97.88 187 LEU A O 1
ATOM 1368 N N . HIS A 1 188 ? -11.548 1.102 -12.309 1.00 98.12 188 HIS A N 1
ATOM 1369 C CA . HIS A 1 188 ? -11.236 0.661 -13.662 1.00 98.12 188 HIS A CA 1
ATOM 1370 C C . HIS A 1 188 ? -11.326 1.829 -14.639 1.00 98.12 188 HIS A C 1
ATOM 1372 O O . HIS A 1 188 ? -12.273 2.616 -14.614 1.00 98.12 188 HIS A O 1
ATOM 1378 N N . SER A 1 189 ? -10.341 1.915 -15.522 1.00 97.75 189 SER A N 1
ATOM 1379 C CA . SER A 1 189 ? -10.377 2.724 -16.727 1.00 97.75 189 SER A CA 1
ATOM 1380 C C . SER A 1 189 ? -10.074 1.837 -17.933 1.00 97.75 189 SER A C 1
ATOM 1382 O O . SER A 1 189 ? -9.006 1.235 -17.960 1.00 97.75 189 SER A O 1
ATOM 1384 N N . PRO A 1 190 ? -10.956 1.727 -18.941 1.00 96.94 190 PRO A N 1
ATOM 1385 C CA . PRO A 1 190 ? -10.687 0.922 -20.135 1.00 96.94 190 PRO A CA 1
ATOM 1386 C C . PRO A 1 190 ? -9.825 1.648 -21.186 1.00 96.94 190 PRO A C 1
ATOM 1388 O O . PRO A 1 190 ? -9.429 1.049 -22.186 1.00 96.94 190 PRO A O 1
ATOM 1391 N N . ASP A 1 191 ? -9.561 2.944 -21.012 1.00 95.69 191 ASP A N 1
ATOM 1392 C CA . ASP A 1 191 ? -9.139 3.833 -22.095 1.00 95.69 191 ASP A CA 1
ATOM 1393 C C . ASP A 1 191 ? -7.936 4.722 -21.754 1.00 95.69 191 ASP A C 1
ATOM 1395 O O . ASP A 1 191 ? -7.804 5.839 -22.260 1.00 95.69 191 ASP A O 1
ATOM 1399 N N . GLY A 1 192 ? -7.030 4.198 -20.931 1.00 94.38 192 GLY A N 1
ATOM 1400 C CA . GLY A 1 192 ? -5.793 4.867 -20.548 1.00 94.38 192 GLY A CA 1
ATOM 1401 C C . GLY A 1 192 ? -6.046 6.038 -19.608 1.00 94.38 192 GLY A C 1
ATOM 1402 O O . GLY A 1 192 ? -5.405 7.076 -19.737 1.00 94.38 192 GLY A O 1
ATOM 1403 N N . GLY A 1 193 ? -7.011 5.900 -18.699 1.00 95.31 193 GLY A N 1
ATOM 1404 C CA . GLY A 1 193 ? -7.315 6.891 -17.672 1.00 95.31 193 GLY A CA 1
ATOM 1405 C C . GLY A 1 193 ? -8.086 8.114 -18.156 1.00 95.31 193 GLY A C 1
ATOM 1406 O O . GLY A 1 193 ? -8.129 9.108 -17.428 1.00 95.31 193 GLY A O 1
ATOM 1407 N N . ARG A 1 194 ? -8.694 8.068 -19.351 1.00 94.50 194 ARG A N 1
ATOM 1408 C CA . ARG A 1 194 ? -9.587 9.136 -19.839 1.00 94.50 194 ARG A CA 1
ATOM 1409 C C . ARG 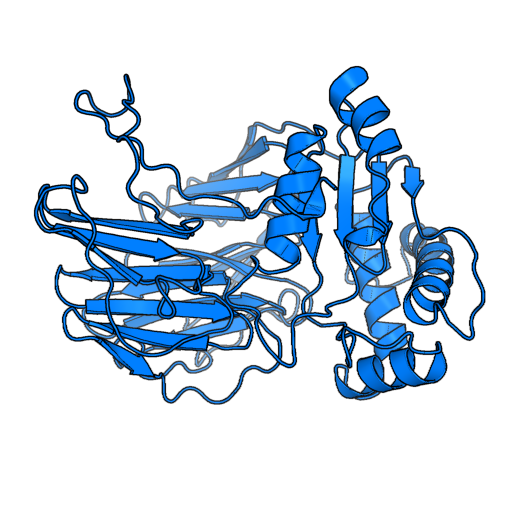A 1 194 ? -10.979 9.047 -19.220 1.00 94.50 194 ARG A C 1
ATOM 1411 O O . ARG A 1 194 ? -11.635 10.071 -19.073 1.00 94.50 194 ARG A O 1
ATOM 1418 N N . HIS A 1 195 ? -11.411 7.858 -18.813 1.00 95.25 195 HIS A N 1
ATOM 1419 C CA . HIS A 1 195 ? -12.616 7.659 -18.014 1.00 95.25 195 HIS A CA 1
ATOM 1420 C C . HIS A 1 195 ? -12.349 6.661 -16.894 1.00 95.25 195 HIS A C 1
ATOM 1422 O O . HIS A 1 195 ? -11.749 5.614 -17.124 1.00 95.25 195 HIS A O 1
ATOM 1428 N N . TRP A 1 196 ? -12.828 6.972 -15.690 1.00 97.19 196 TRP A N 1
ATOM 1429 C CA . TRP A 1 196 ? -12.688 6.125 -14.509 1.00 97.19 196 TRP A CA 1
ATOM 1430 C C . TRP A 1 196 ? -14.054 5.752 -13.946 1.00 97.19 196 TRP A C 1
ATOM 1432 O O . TRP A 1 196 ? -14.884 6.624 -13.682 1.00 97.19 196 TRP A O 1
ATOM 1442 N N . ALA A 1 197 ? -14.255 4.463 -13.702 1.00 96.38 197 ALA A N 1
ATOM 1443 C CA . ALA A 1 197 ? -15.409 3.920 -13.003 1.00 96.38 197 ALA A CA 1
ATOM 1444 C C . ALA A 1 197 ? -14.964 3.220 -11.713 1.00 96.38 197 ALA A C 1
ATOM 1446 O O . ALA A 1 197 ? -13.854 2.696 -11.625 1.00 96.38 197 ALA A O 1
ATOM 1447 N N . ALA A 1 198 ? -15.833 3.227 -10.703 1.00 96.38 198 ALA A N 1
ATOM 1448 C CA . ALA A 1 198 ? -15.647 2.469 -9.472 1.00 96.38 198 ALA A CA 1
ATOM 1449 C C . ALA A 1 198 ? -16.665 1.328 -9.430 1.00 96.38 198 ALA A C 1
ATOM 1451 O O . ALA A 1 198 ? -17.870 1.565 -9.534 1.00 96.38 198 ALA A O 1
ATOM 1452 N N . HIS A 1 199 ? -16.179 0.104 -9.253 1.00 97.25 199 HIS A N 1
ATOM 1453 C CA . HIS A 1 199 ? -16.994 -1.103 -9.230 1.00 97.25 199 HIS A CA 1
ATOM 1454 C C . HIS A 1 199 ? -16.980 -1.736 -7.836 1.00 97.25 199 HIS A C 1
ATOM 1456 O O . HIS A 1 199 ? -15.900 -1.940 -7.273 1.00 97.25 199 HIS A O 1
ATOM 1462 N N . PRO A 1 200 ? -18.151 -2.072 -7.264 1.00 96.69 200 PRO A N 1
ATOM 1463 C CA . PRO A 1 200 ? -18.220 -2.787 -5.999 1.00 96.69 200 PRO A CA 1
ATOM 1464 C C . PRO A 1 200 ? -17.522 -4.145 -6.068 1.00 96.69 200 PRO A C 1
ATOM 1466 O O . PRO A 1 200 ? -17.754 -4.943 -6.976 1.00 96.69 200 PRO A O 1
ATOM 1469 N N . THR A 1 201 ? -16.704 -4.437 -5.063 1.00 95.94 201 THR A N 1
ATOM 1470 C CA . THR A 1 201 ? -15.990 -5.721 -4.945 1.00 95.94 201 THR A CA 1
ATOM 1471 C C . THR A 1 201 ? -16.740 -6.731 -4.072 1.00 95.94 201 THR A C 1
ATOM 1473 O O . THR A 1 201 ? -16.441 -7.924 -4.095 1.00 95.94 201 THR A O 1
ATOM 1476 N N . GLY A 1 202 ? -17.692 -6.248 -3.263 1.00 92.50 202 GLY A N 1
ATOM 1477 C CA . GLY A 1 202 ? -18.355 -7.026 -2.213 1.00 92.50 202 GLY A CA 1
ATOM 1478 C C . GLY A 1 202 ? -17.469 -7.315 -0.993 1.00 92.50 202 GLY A C 1
ATOM 1479 O O . GLY A 1 202 ? -17.835 -8.147 -0.163 1.00 92.50 202 GLY A O 1
ATOM 1480 N N . GLN A 1 203 ? -16.314 -6.655 -0.876 1.00 91.94 203 GLN A N 1
ATOM 1481 C CA . GLN A 1 203 ? -15.325 -6.883 0.173 1.00 91.94 203 GLN A CA 1
ATOM 1482 C C . GLN A 1 203 ? -15.079 -5.596 0.970 1.00 91.94 203 GLN A C 1
ATOM 1484 O O . GLN A 1 203 ? -14.612 -4.615 0.413 1.00 91.94 203 GLN A O 1
ATOM 1489 N N . SER A 1 204 ? -15.346 -5.582 2.280 1.00 90.88 204 SER A N 1
ATOM 1490 C CA . SER A 1 204 ? -15.049 -4.401 3.111 1.00 90.88 204 SER A CA 1
ATOM 1491 C C . SER A 1 204 ? -13.565 -4.294 3.458 1.00 90.88 204 SER A C 1
ATOM 1493 O O . SER A 1 204 ? -12.992 -3.206 3.454 1.00 90.88 204 SER A O 1
ATOM 1495 N N . LEU A 1 205 ? -12.933 -5.435 3.750 1.00 93.44 205 LEU A N 1
ATOM 1496 C CA . LEU A 1 205 ? -11.530 -5.465 4.155 1.00 93.44 205 LEU A CA 1
ATOM 1497 C C . LEU A 1 205 ? -10.607 -5.046 3.002 1.00 93.44 205 LEU A C 1
ATOM 1499 O O . LEU A 1 205 ? -10.916 -5.322 1.849 1.00 93.44 205 LEU A O 1
ATOM 1503 N N . PRO A 1 206 ? -9.454 -4.446 3.310 1.00 95.19 206 PRO A N 1
ATOM 1504 C CA . PRO A 1 206 ? -8.511 -3.959 2.315 1.00 95.19 206 PRO A CA 1
ATOM 1505 C C . PRO A 1 206 ? -8.094 -5.027 1.308 1.00 95.19 206 PRO A C 1
ATOM 1507 O O . PRO A 1 206 ? -7.732 -6.149 1.690 1.00 95.19 206 PRO A O 1
ATOM 1510 N N . LEU A 1 207 ? -8.064 -4.628 0.042 1.00 97.00 207 LEU A N 1
ATOM 1511 C CA . LEU A 1 207 ? -7.352 -5.333 -1.013 1.00 97.00 207 LEU A CA 1
ATOM 1512 C C . LEU A 1 207 ? -5.919 -4.801 -1.026 1.00 97.00 207 LEU A C 1
ATOM 1514 O O . LEU A 1 207 ? -5.703 -3.602 -0.908 1.00 97.00 207 LEU A O 1
ATOM 1518 N N . CYS A 1 208 ? -4.950 -5.707 -1.070 1.00 95.88 208 CYS A N 1
ATOM 1519 C CA . CYS A 1 208 ? -3.530 -5.397 -0.976 1.00 95.88 208 CYS A CA 1
ATOM 1520 C C . CYS A 1 208 ? -2.858 -5.397 -2.350 1.00 95.88 208 CYS A C 1
ATOM 1522 O O . CYS A 1 208 ? -1.927 -4.626 -2.546 1.00 95.88 208 CYS A O 1
ATOM 1524 N N . ASP A 1 209 ? -3.316 -6.252 -3.268 1.00 97.75 209 ASP A N 1
ATOM 1525 C CA . ASP A 1 209 ? -2.726 -6.401 -4.598 1.00 97.75 209 ASP A CA 1
ATOM 1526 C C . ASP A 1 209 ? -3.791 -6.763 -5.645 1.00 97.75 209 ASP A C 1
ATOM 1528 O O . ASP A 1 209 ? -4.833 -7.344 -5.309 1.00 97.75 209 ASP A O 1
ATOM 1532 N N . VAL A 1 210 ? -3.536 -6.414 -6.906 1.00 98.62 210 VAL A N 1
ATOM 1533 C CA . VAL A 1 210 ? -4.388 -6.720 -8.058 1.00 98.62 210 VAL A CA 1
ATOM 1534 C C . VAL A 1 210 ? -3.534 -7.075 -9.268 1.00 98.62 210 VAL A C 1
ATOM 1536 O O . VAL A 1 210 ? -2.560 -6.407 -9.588 1.00 98.62 210 VAL A O 1
ATOM 1539 N N . HIS A 1 211 ? -3.929 -8.126 -9.976 1.00 98.31 211 HIS A N 1
ATOM 1540 C CA . HIS A 1 211 ? -3.257 -8.570 -11.186 1.00 98.31 211 HIS A CA 1
ATOM 1541 C C . HIS A 1 211 ? -4.275 -8.979 -12.245 1.00 98.31 211 HIS A C 1
ATOM 1543 O O . HIS A 1 211 ? -5.226 -9.707 -11.956 1.00 98.31 211 HIS A O 1
ATOM 1549 N N . PHE A 1 212 ? -4.049 -8.550 -13.483 1.00 98.44 212 PHE A N 1
ATOM 1550 C CA . PHE A 1 212 ? -4.856 -8.929 -14.636 1.00 98.44 212 PHE A CA 1
ATOM 1551 C C . PHE A 1 212 ? -4.017 -9.751 -15.610 1.00 98.44 212 PHE A C 1
ATOM 1553 O O . PHE A 1 212 ? -2.924 -9.344 -15.997 1.00 98.44 212 PHE A O 1
ATOM 1560 N N . VAL A 1 213 ? -4.546 -10.917 -15.983 1.00 97.88 213 VAL A N 1
ATOM 1561 C CA . VAL A 1 213 ? -3.941 -11.815 -16.978 1.00 97.88 213 VAL A CA 1
ATOM 1562 C C . VAL A 1 213 ? -4.163 -11.250 -18.379 1.00 97.88 213 VAL A C 1
ATOM 1564 O O . VAL A 1 213 ? -3.279 -11.292 -19.229 1.00 97.88 213 VAL A O 1
ATOM 1567 N N . ASP A 1 214 ? -5.358 -10.710 -18.599 1.00 98.00 214 ASP A N 1
ATOM 1568 C CA . ASP A 1 214 ? -5.769 -10.020 -19.812 1.00 98.00 214 ASP A CA 1
ATOM 1569 C C . ASP A 1 214 ? -6.798 -8.925 -19.465 1.00 98.00 214 ASP A C 1
ATOM 1571 O O . ASP A 1 214 ? -7.035 -8.620 -18.298 1.00 98.00 214 ASP A O 1
ATOM 1575 N N . ALA A 1 215 ? -7.424 -8.316 -20.475 1.00 97.94 215 ALA A N 1
ATOM 1576 C CA . ALA A 1 215 ? -8.392 -7.238 -20.281 1.00 97.94 215 ALA A CA 1
ATOM 1577 C C . ALA A 1 215 ? -9.702 -7.650 -19.571 1.00 97.94 215 ALA A C 1
ATOM 1579 O O . ALA A 1 215 ? -10.499 -6.774 -19.227 1.00 97.94 215 ALA A O 1
ATOM 1580 N N . GLN A 1 216 ? -9.959 -8.949 -19.399 1.00 98.31 216 GLN A N 1
ATOM 1581 C CA . GLN A 1 216 ? -11.198 -9.517 -18.860 1.00 98.31 216 GLN A CA 1
ATOM 1582 C C . GLN A 1 216 ? -10.975 -10.304 -17.565 1.00 98.31 216 GLN A C 1
ATOM 1584 O O . GLN A 1 216 ? -11.802 -10.239 -16.654 1.00 98.31 216 GLN A O 1
ATOM 1589 N N . VAL A 1 217 ? -9.880 -11.056 -17.470 1.00 98.69 217 VAL A N 1
ATOM 1590 C CA . VAL A 1 217 ? -9.597 -11.964 -16.358 1.00 98.69 217 VAL A CA 1
ATOM 1591 C C . VAL A 1 217 ? -8.562 -11.355 -15.425 1.00 98.69 217 VAL A C 1
ATOM 1593 O O . VAL A 1 217 ? -7.415 -11.117 -15.803 1.00 98.69 217 VAL A O 1
ATOM 1596 N N . GLY A 1 218 ? -8.955 -11.176 -14.167 1.00 98.50 218 GLY A N 1
ATOM 1597 C CA . GLY A 1 218 ? -8.090 -10.626 -13.131 1.00 98.50 218 GLY A CA 1
ATOM 1598 C C . GLY A 1 218 ? -8.402 -11.164 -11.745 1.00 98.50 218 GLY A C 1
ATOM 1599 O O . GLY A 1 218 ? -9.449 -11.770 -11.503 1.00 98.50 218 GLY A O 1
ATOM 1600 N N . TYR A 1 219 ? -7.467 -10.938 -10.832 1.00 98.62 219 TYR A N 1
ATOM 1601 C CA . TYR A 1 219 ? -7.512 -11.379 -9.449 1.00 98.62 219 TYR A CA 1
ATOM 1602 C C . TYR A 1 219 ? -7.095 -10.237 -8.533 1.00 98.62 219 TYR A C 1
ATOM 1604 O O . TYR A 1 219 ? -6.169 -9.494 -8.841 1.00 98.62 219 TYR A O 1
ATOM 1612 N N . ALA A 1 220 ? -7.761 -10.129 -7.390 1.00 98.25 220 ALA A N 1
ATOM 1613 C CA . ALA A 1 220 ? -7.370 -9.225 -6.321 1.00 98.25 220 ALA A CA 1
ATOM 1614 C C . ALA A 1 220 ? -7.223 -10.025 -5.032 1.00 98.25 220 ALA A C 1
ATOM 1616 O O . ALA A 1 220 ? -8.025 -10.919 -4.745 1.00 98.25 220 ALA A O 1
ATOM 1617 N N . VAL A 1 221 ? -6.195 -9.717 -4.254 1.00 97.31 221 VAL A N 1
ATOM 1618 C CA . VAL A 1 221 ? -5.928 -10.371 -2.972 1.00 97.31 221 VAL A CA 1
ATOM 1619 C C . VAL A 1 221 ? -5.911 -9.339 -1.867 1.00 97.31 221 VAL A C 1
ATOM 1621 O O . VAL A 1 221 ? -5.569 -8.182 -2.091 1.00 97.31 221 VAL A O 1
ATOM 1624 N N . GLY A 1 222 ? -6.302 -9.736 -0.663 1.00 94.88 222 GLY A N 1
ATOM 1625 C CA . GLY A 1 222 ? -6.498 -8.795 0.428 1.00 94.88 222 GLY A CA 1
ATOM 1626 C C . GLY A 1 222 ? -6.254 -9.374 1.805 1.00 94.88 222 GLY A C 1
ATOM 1627 O O . GLY A 1 222 ? -5.824 -10.516 1.987 1.00 94.88 222 GLY A O 1
ATOM 1628 N N . SER A 1 223 ? -6.561 -8.545 2.794 1.00 92.62 223 SER A N 1
ATOM 1629 C CA . SER A 1 223 ? -6.427 -8.883 4.207 1.00 92.62 223 SER A CA 1
ATOM 1630 C C . SER A 1 223 ? -7.239 -10.135 4.568 1.00 92.62 223 SER A C 1
ATOM 1632 O O . SER A 1 223 ? -8.241 -10.463 3.924 1.00 92.62 223 SER A O 1
ATOM 1634 N N . LEU A 1 224 ? -6.771 -10.847 5.598 1.00 89.81 224 LEU A N 1
ATOM 1635 C CA . LEU A 1 224 ? -7.359 -12.102 6.082 1.00 89.81 224 LEU A CA 1
ATOM 1636 C C . LEU A 1 224 ? -7.504 -13.154 4.965 1.00 89.81 224 LEU A C 1
ATOM 1638 O O . LEU A 1 224 ? -8.512 -13.843 4.881 1.00 89.81 224 LEU A O 1
ATOM 1642 N N . GLY A 1 225 ? -6.522 -13.256 4.061 1.00 89.94 225 GLY A N 1
ATOM 1643 C CA . GLY A 1 225 ? -6.478 -14.293 3.020 1.00 89.94 225 GLY A CA 1
ATOM 1644 C C . GLY A 1 225 ? -7.583 -14.196 1.962 1.00 89.94 225 GLY A C 1
ATOM 1645 O O . GLY A 1 225 ? -7.945 -15.212 1.362 1.00 89.94 225 GLY A O 1
ATOM 1646 N N . THR A 1 226 ? -8.152 -13.005 1.762 1.00 93.50 226 THR A N 1
ATOM 1647 C CA . THR A 1 226 ? -9.181 -12.767 0.743 1.00 93.50 226 THR A CA 1
ATOM 1648 C C . THR A 1 226 ? -8.596 -12.927 -0.658 1.00 93.50 226 THR A C 1
ATOM 1650 O O . THR A 1 226 ? -7.535 -12.378 -0.946 1.00 93.50 226 THR A O 1
ATOM 1653 N N . ILE A 1 227 ? -9.306 -13.648 -1.530 1.00 97.38 227 ILE A N 1
ATOM 1654 C CA . ILE A 1 227 ? -9.013 -13.759 -2.964 1.00 97.38 227 ILE A CA 1
ATOM 1655 C C . ILE A 1 227 ? -10.310 -13.518 -3.734 1.00 97.38 227 ILE A C 1
ATOM 1657 O O . ILE A 1 227 ? -11.295 -14.243 -3.548 1.00 97.38 227 ILE A O 1
ATOM 1661 N N . LEU A 1 228 ? -10.304 -12.526 -4.615 1.00 98.00 228 LEU A N 1
ATOM 1662 C CA . LEU A 1 228 ? -11.374 -12.199 -5.551 1.00 98.00 228 LEU A CA 1
ATOM 1663 C C . LEU A 1 228 ? -10.908 -12.485 -6.980 1.00 98.00 228 LEU A C 1
ATOM 1665 O O . LEU A 1 228 ? -9.723 -12.371 -7.282 1.00 98.00 228 LEU A O 1
ATOM 1669 N N . ALA A 1 229 ? -11.845 -12.826 -7.859 1.00 98.50 229 ALA A N 1
ATOM 1670 C CA . ALA A 1 229 ? -11.600 -12.996 -9.285 1.00 98.50 229 ALA A CA 1
ATOM 1671 C C . ALA A 1 229 ? -12.683 -12.300 -10.109 1.00 98.50 229 ALA A C 1
ATOM 1673 O O . ALA A 1 229 ? -13.856 -12.315 -9.734 1.00 98.50 229 ALA A O 1
ATOM 1674 N N . THR A 1 230 ? -12.302 -11.758 -11.254 1.00 98.69 230 THR A N 1
ATOM 1675 C CA . THR A 1 230 ? -13.203 -11.195 -12.261 1.00 98.69 230 THR A CA 1
ATOM 1676 C C . THR A 1 230 ? -13.003 -11.913 -13.596 1.00 98.69 230 THR A C 1
ATOM 1678 O O . THR A 1 230 ? -11.945 -12.494 -13.853 1.00 98.69 230 THR A O 1
ATOM 1681 N N . ARG A 1 231 ? -14.052 -11.924 -14.421 1.00 98.44 231 ARG A N 1
ATOM 1682 C CA . ARG A 1 231 ? -14.035 -12.425 -15.806 1.00 98.44 231 ARG A CA 1
ATOM 1683 C C . ARG A 1 231 ? -14.639 -11.422 -16.798 1.00 98.44 231 ARG A C 1
ATOM 1685 O O . ARG A 1 231 ? -14.895 -11.789 -17.938 1.00 98.44 231 ARG A O 1
ATOM 1692 N N . ASP A 1 232 ? -14.910 -10.202 -16.343 1.00 98.19 232 ASP A N 1
ATOM 1693 C CA . ASP A 1 232 ? -15.549 -9.122 -17.102 1.00 98.19 232 ASP A CA 1
ATOM 1694 C C . ASP A 1 232 ? -14.763 -7.802 -16.996 1.00 98.19 232 ASP A C 1
ATOM 1696 O O . ASP A 1 232 ? -15.315 -6.708 -17.118 1.00 98.19 232 ASP A O 1
ATOM 1700 N N . GLY A 1 233 ? -13.455 -7.899 -16.749 1.00 97.44 233 GLY A N 1
ATOM 1701 C CA . GLY A 1 233 ? -12.562 -6.745 -16.704 1.00 97.44 233 GLY A CA 1
ATOM 1702 C C . GLY A 1 233 ? -12.723 -5.913 -15.436 1.00 97.44 233 GLY A C 1
ATOM 1703 O O . GLY A 1 233 ? -12.492 -4.710 -15.468 1.00 97.44 233 GLY A O 1
ATOM 1704 N N . GLY A 1 234 ? -13.125 -6.528 -14.321 1.00 97.31 234 GLY A N 1
ATOM 1705 C CA . GLY A 1 234 ? -13.274 -5.857 -13.028 1.00 97.31 234 GLY A CA 1
ATOM 1706 C C . GLY A 1 234 ? -14.622 -5.168 -12.815 1.00 97.31 234 GLY A C 1
ATOM 1707 O O . GLY A 1 234 ? -14.775 -4.486 -11.801 1.00 97.31 234 GLY A O 1
ATOM 1708 N N . GLN A 1 235 ? -15.594 -5.368 -13.714 1.00 96.69 235 GLN A N 1
ATOM 1709 C CA . GLN A 1 235 ? -16.959 -4.853 -13.553 1.00 96.69 235 GLN A CA 1
ATOM 1710 C C . GLN A 1 235 ? -17.720 -5.596 -12.452 1.00 96.69 235 GLN A C 1
ATOM 1712 O O . GLN A 1 235 ? -18.506 -4.986 -11.722 1.00 96.69 235 GLN A O 1
ATOM 1717 N N . SER A 1 236 ? -17.466 -6.898 -12.302 1.00 97.81 236 SER A N 1
ATOM 1718 C CA . SER A 1 236 ? -17.921 -7.703 -11.176 1.00 97.81 236 SER A CA 1
ATOM 1719 C C . SER A 1 236 ? -16.802 -8.583 -10.616 1.00 97.81 236 SER A C 1
ATOM 1721 O O . SER A 1 236 ? -15.941 -9.100 -11.335 1.00 97.81 236 SER A O 1
ATOM 1723 N N . TRP A 1 237 ? -16.825 -8.767 -9.295 1.00 97.94 237 TRP A N 1
ATOM 1724 C CA . TRP A 1 237 ? -15.849 -9.568 -8.561 1.00 97.94 237 TRP A CA 1
ATOM 1725 C C . TRP A 1 237 ? -16.534 -10.726 -7.843 1.00 97.94 237 TRP A C 1
ATOM 1727 O O . TRP A 1 237 ? -17.546 -10.570 -7.161 1.00 97.94 237 TRP A O 1
ATOM 1737 N N . ARG A 1 238 ? -15.960 -11.919 -7.984 1.00 97.31 238 ARG A N 1
ATOM 1738 C CA . ARG A 1 238 ? -16.402 -13.147 -7.324 1.00 97.31 238 ARG A CA 1
ATOM 1739 C C . ARG A 1 238 ? -15.349 -13.613 -6.341 1.00 97.31 238 ARG A C 1
ATOM 1741 O O . ARG A 1 238 ? -14.218 -13.921 -6.719 1.00 97.31 238 ARG A O 1
ATOM 1748 N N . ARG A 1 239 ? -15.746 -13.742 -5.082 1.00 95.56 239 ARG A N 1
ATOM 1749 C CA . ARG A 1 239 ? -14.895 -14.265 -4.015 1.00 95.56 239 ARG A CA 1
ATOM 1750 C C . ARG A 1 239 ? -14.550 -15.737 -4.253 1.00 95.56 239 ARG A C 1
ATOM 1752 O O . ARG A 1 239 ? -15.443 -16.577 -4.287 1.00 95.56 239 ARG A O 1
ATOM 1759 N N . GLN A 1 240 ? -13.260 -16.029 -4.390 1.00 96.44 240 GLN A N 1
ATOM 1760 C CA . GLN A 1 240 ? -12.708 -17.384 -4.517 1.00 96.44 240 GLN A CA 1
ATOM 1761 C C . GLN A 1 240 ? -12.319 -17.959 -3.153 1.00 96.44 240 GLN A C 1
ATOM 1763 O O . GLN A 1 240 ? -12.469 -19.153 -2.907 1.00 96.44 240 GLN A O 1
ATOM 1768 N N . ARG A 1 241 ? -11.836 -17.099 -2.250 1.00 91.94 241 ARG A N 1
ATOM 1769 C CA . ARG A 1 241 ? -11.455 -17.455 -0.881 1.00 91.94 241 ARG A CA 1
ATOM 1770 C C . ARG A 1 241 ? -11.681 -16.271 0.053 1.00 91.94 241 ARG A C 1
ATOM 1772 O O . ARG A 1 241 ? -11.486 -15.125 -0.341 1.00 91.94 241 ARG A O 1
ATOM 1779 N N . ALA A 1 242 ? -12.046 -16.559 1.297 1.00 82.06 242 ALA A N 1
ATOM 1780 C CA . ALA A 1 242 ? -11.925 -15.630 2.415 1.00 82.06 242 ALA A CA 1
ATOM 1781 C C . ALA A 1 242 ? -11.379 -16.383 3.627 1.00 82.06 242 ALA A C 1
ATOM 1783 O O . ALA A 1 242 ? -11.860 -17.471 3.933 1.00 82.06 242 ALA A O 1
ATOM 1784 N N . GLY A 1 243 ? -10.376 -15.818 4.295 1.00 68.38 243 GLY A N 1
ATOM 1785 C CA . GLY A 1 243 ? -9.885 -16.301 5.589 1.00 68.38 243 GLY A CA 1
ATOM 1786 C C . GLY A 1 243 ? -10.556 -15.621 6.789 1.00 68.38 243 GLY A C 1
ATOM 1787 O O . GLY A 1 243 ? -10.321 -16.044 7.912 1.00 68.38 243 GLY A O 1
ATOM 1788 N N . GLY A 1 244 ? -11.415 -14.616 6.573 1.00 73.88 244 GLY A N 1
ATOM 1789 C CA . GLY A 1 244 ? -12.234 -13.981 7.611 1.00 73.88 244 GLY A CA 1
ATOM 1790 C C . GLY A 1 244 ? -12.973 -12.743 7.093 1.00 73.88 244 GLY A C 1
ATOM 1791 O O . GLY A 1 244 ? -12.495 -12.074 6.181 1.00 73.88 244 GLY A O 1
ATOM 1792 N N . GLY A 1 245 ? -14.157 -12.452 7.644 1.00 80.50 245 GLY A N 1
ATOM 1793 C CA . GLY A 1 245 ? -14.949 -11.255 7.303 1.00 80.50 245 GLY A CA 1
ATOM 1794 C C . GLY A 1 245 ? -14.825 -10.105 8.308 1.00 80.50 245 GLY A C 1
ATOM 1795 O O . GLY A 1 245 ? -15.375 -9.032 8.074 1.00 80.50 245 GLY A O 1
ATOM 1796 N N . ARG A 1 246 ? -14.137 -10.345 9.428 1.00 88.06 246 ARG A N 1
ATOM 1797 C CA . ARG A 1 246 ? -13.923 -9.396 10.520 1.00 88.06 246 ARG A CA 1
ATOM 1798 C C . ARG A 1 246 ? -12.682 -9.770 11.327 1.00 88.06 246 ARG A C 1
ATOM 1800 O O . ARG A 1 246 ? -12.276 -10.934 11.301 1.00 88.06 246 ARG A O 1
ATOM 1807 N N . ALA A 1 247 ? -12.106 -8.805 12.030 1.00 92.06 247 ALA A N 1
ATOM 1808 C CA . ALA A 1 247 ? -11.115 -9.060 13.069 1.00 92.06 247 ALA A CA 1
ATOM 1809 C C . ALA A 1 247 ? -11.825 -9.479 14.368 1.00 92.06 247 ALA A C 1
ATOM 1811 O O . ALA A 1 247 ? -12.926 -9.018 14.641 1.00 92.06 247 ALA A O 1
ATOM 1812 N N . ALA A 1 248 ? -11.210 -10.332 15.177 1.00 93.19 248 ALA A N 1
ATOM 1813 C CA . ALA A 1 248 ? -11.622 -10.506 16.569 1.00 93.19 248 ALA A CA 1
ATOM 1814 C C . ALA A 1 248 ? -11.130 -9.313 17.403 1.00 93.19 248 ALA A C 1
ATOM 1816 O O . ALA A 1 248 ? -11.871 -8.749 18.205 1.00 93.19 248 ALA A O 1
ATOM 1817 N N . LEU A 1 249 ? -9.893 -8.883 17.142 1.00 94.56 249 LEU A N 1
ATOM 1818 C CA . LEU A 1 249 ? -9.213 -7.827 17.876 1.00 94.56 249 LEU A CA 1
ATOM 1819 C C . LEU A 1 249 ? -8.709 -6.736 16.930 1.00 94.56 249 LEU A C 1
ATOM 1821 O O . LEU A 1 249 ? -8.022 -7.034 15.950 1.00 94.56 249 LEU A O 1
ATOM 1825 N N . LEU A 1 250 ? -8.988 -5.478 17.260 1.00 96.12 250 LEU A N 1
ATOM 1826 C CA . LEU A 1 250 ? -8.379 -4.310 16.625 1.00 96.12 250 LEU A CA 1
ATOM 1827 C C . LEU A 1 250 ? -7.661 -3.470 17.683 1.00 96.12 250 LEU A C 1
ATOM 1829 O O . LEU A 1 250 ? -8.309 -2.828 18.504 1.00 96.12 250 LEU A O 1
ATOM 1833 N N . ALA A 1 251 ? -6.332 -3.460 17.659 1.00 95.62 251 ALA A N 1
ATOM 1834 C CA . ALA A 1 251 ? -5.524 -2.557 18.468 1.00 95.62 251 ALA A CA 1
ATOM 1835 C C . ALA A 1 251 ? -5.272 -1.254 17.705 1.00 95.62 251 ALA A C 1
ATOM 1837 O O . ALA A 1 251 ? -4.731 -1.282 16.601 1.00 95.62 251 ALA A O 1
ATOM 1838 N N . ILE A 1 252 ? -5.652 -0.125 18.296 1.00 96.19 252 ILE A N 1
ATOM 1839 C CA . ILE A 1 252 ? -5.426 1.219 17.765 1.00 96.19 252 ILE A CA 1
ATOM 1840 C C . ILE A 1 252 ? -4.473 1.932 18.715 1.00 96.19 252 ILE A C 1
ATOM 1842 O O . ILE A 1 252 ? -4.813 2.167 19.873 1.00 96.19 252 ILE A O 1
ATOM 1846 N N . VAL A 1 253 ? -3.273 2.243 18.237 1.00 93.25 253 VAL A N 1
ATOM 1847 C CA . VAL A 1 253 ? -2.180 2.742 19.082 1.00 93.25 253 VAL A CA 1
ATOM 1848 C C . VAL A 1 253 ? -1.524 3.988 18.492 1.00 93.25 253 VAL A C 1
ATOM 1850 O O . VAL A 1 253 ? -1.575 4.228 17.286 1.00 93.25 253 VAL A O 1
ATOM 1853 N N . ALA A 1 254 ? -0.910 4.797 19.345 1.00 90.06 254 ALA A N 1
ATOM 1854 C CA . ALA A 1 254 ? -0.211 6.024 19.006 1.00 90.06 254 ALA A CA 1
ATOM 1855 C C . ALA A 1 254 ? 1.085 5.765 18.258 1.00 90.06 254 ALA A C 1
ATOM 1857 O O . ALA A 1 254 ? 1.351 6.439 17.266 1.00 90.06 254 ALA A O 1
ATOM 1858 N N . ASP A 1 255 ? 1.862 4.783 18.694 1.00 86.00 255 ASP A N 1
ATOM 1859 C CA . ASP A 1 255 ? 3.097 4.391 18.029 1.00 86.00 255 ASP A CA 1
ATOM 1860 C C . ASP A 1 255 ? 3.381 2.894 18.191 1.00 86.00 255 ASP A C 1
ATOM 1862 O O . ASP A 1 255 ? 2.662 2.159 18.873 1.00 86.00 255 ASP A O 1
ATOM 1866 N N . GLU A 1 256 ? 4.421 2.412 17.511 1.00 83.00 256 GLU A N 1
ATOM 1867 C CA . GLU A 1 256 ? 4.770 0.994 17.493 1.00 83.00 256 GLU A CA 1
ATOM 1868 C C . GLU A 1 256 ? 5.184 0.440 18.864 1.00 83.00 256 GLU A C 1
ATOM 1870 O O . GLU A 1 256 ? 5.133 -0.774 19.076 1.00 83.00 256 GLU A O 1
ATOM 1875 N N . SER A 1 257 ? 5.602 1.296 19.800 1.00 81.38 257 SER A N 1
ATOM 1876 C CA . SER A 1 257 ? 6.028 0.857 21.128 1.00 81.38 257 SER A CA 1
ATOM 1877 C C . SER A 1 257 ? 4.840 0.479 22.018 1.00 81.38 257 SER A C 1
ATOM 1879 O O . SER A 1 257 ? 4.983 -0.432 22.841 1.00 81.38 257 SER A O 1
ATOM 1881 N N . SER A 1 258 ? 3.667 1.071 21.762 1.00 85.00 258 SER A N 1
ATOM 1882 C CA . SER A 1 258 ? 2.394 0.804 22.445 1.00 85.00 258 SER A CA 1
ATOM 1883 C C . SER A 1 258 ? 1.667 -0.458 21.967 1.00 85.00 258 SER A C 1
ATOM 1885 O O . SER A 1 258 ? 0.633 -0.827 22.525 1.00 85.00 258 SER A O 1
ATOM 1887 N N . ILE A 1 259 ? 2.172 -1.164 20.947 1.00 87.88 259 ILE A N 1
ATOM 1888 C CA . ILE A 1 259 ? 1.535 -2.397 20.461 1.00 87.88 259 ILE A CA 1
ATOM 1889 C C . ILE A 1 259 ? 1.520 -3.458 21.591 1.00 87.88 259 ILE A C 1
ATOM 1891 O O . ILE A 1 259 ? 2.597 -3.832 22.082 1.00 87.88 259 ILE A O 1
ATOM 1895 N N . PRO A 1 260 ? 0.338 -3.999 21.975 1.00 87.31 260 PRO A N 1
ATOM 1896 C CA . PRO A 1 260 ? 0.173 -4.913 23.110 1.00 87.31 260 PRO A CA 1
ATOM 1897 C C . PRO A 1 260 ? 0.604 -6.341 22.745 1.00 87.31 260 PRO A C 1
ATOM 1899 O O . PRO A 1 260 ? -0.209 -7.245 22.553 1.00 87.31 260 PRO A O 1
ATOM 1902 N N . ARG A 1 261 ? 1.912 -6.539 22.592 1.00 86.19 261 ARG A N 1
ATOM 1903 C CA . ARG A 1 261 ? 2.503 -7.748 22.002 1.00 86.19 261 ARG A CA 1
ATOM 1904 C C . ARG A 1 261 ? 2.234 -9.026 22.795 1.00 86.19 261 ARG A C 1
ATOM 1906 O O . ARG A 1 261 ? 2.008 -10.055 22.174 1.00 86.19 261 ARG A O 1
ATOM 1913 N N . GLU A 1 262 ? 2.257 -8.978 24.126 1.00 87.62 262 GLU A N 1
ATOM 1914 C CA . GLU A 1 262 ? 2.019 -10.155 24.968 1.00 87.62 262 GLU A CA 1
ATOM 1915 C C . GLU A 1 262 ? 0.574 -10.630 24.800 1.00 87.62 262 GLU A C 1
ATOM 1917 O O . GLU A 1 262 ? 0.321 -11.819 24.632 1.00 87.62 262 GLU A O 1
ATOM 1922 N N . LEU A 1 263 ? -0.361 -9.680 24.738 1.00 88.38 263 LEU A N 1
ATOM 1923 C CA . LEU A 1 263 ? -1.768 -9.965 24.493 1.00 88.38 263 LEU A CA 1
ATOM 1924 C C . LEU A 1 263 ? -2.009 -10.473 23.065 1.00 88.38 263 LEU A C 1
ATOM 1926 O O . LEU A 1 263 ? -2.790 -11.399 22.877 1.00 88.38 263 LEU A O 1
ATOM 1930 N N . LEU A 1 264 ? -1.327 -9.907 22.061 1.00 89.00 264 LEU A N 1
ATOM 1931 C CA . LEU A 1 264 ? -1.388 -10.412 20.686 1.00 89.00 264 LEU A CA 1
ATOM 1932 C C . LEU A 1 264 ? -0.793 -11.817 20.563 1.00 89.00 264 LEU A C 1
ATOM 1934 O O . LEU A 1 264 ? -1.367 -12.638 19.862 1.00 89.00 264 LEU A O 1
ATOM 1938 N N . ALA A 1 265 ? 0.315 -12.112 21.241 1.00 89.50 265 ALA A N 1
ATOM 1939 C CA . ALA A 1 265 ? 0.907 -13.446 21.234 1.00 89.50 265 ALA A CA 1
ATOM 1940 C C . ALA A 1 265 ? -0.053 -14.485 21.831 1.00 89.50 265 ALA A C 1
ATOM 1942 O O . ALA A 1 265 ? -0.226 -15.556 21.254 1.00 89.50 265 ALA A O 1
ATOM 1943 N N . GLU A 1 266 ? -0.725 -14.152 22.933 1.00 91.38 266 GLU A N 1
ATOM 1944 C CA . GLU A 1 266 ? -1.728 -15.033 23.533 1.00 91.38 266 GLU A CA 1
ATOM 1945 C C . GLU A 1 266 ? -2.948 -15.195 22.610 1.00 91.38 266 GLU A C 1
ATOM 1947 O O . GLU A 1 266 ? -3.258 -16.285 22.141 1.00 91.38 266 GLU A O 1
ATOM 1952 N N . LEU A 1 267 ? -3.614 -14.101 22.247 1.00 90.44 267 LEU A N 1
ATOM 1953 C CA . LEU A 1 267 ? -4.877 -14.184 21.513 1.00 90.44 267 LEU A CA 1
ATOM 1954 C C . LEU A 1 267 ? -4.694 -14.626 20.055 1.00 90.44 267 LEU A C 1
ATOM 1956 O O . LEU A 1 267 ? -5.498 -15.392 19.528 1.00 90.44 267 LEU A O 1
ATOM 1960 N N . ALA A 1 268 ? -3.657 -14.144 19.375 1.00 89.50 268 ALA A N 1
ATOM 1961 C CA . ALA A 1 268 ? -3.452 -14.437 17.964 1.00 89.50 268 ALA A CA 1
ATOM 1962 C C . ALA A 1 268 ? -2.673 -15.741 17.758 1.00 89.50 268 ALA A C 1
ATOM 1964 O O . ALA A 1 268 ? -3.147 -16.611 17.031 1.00 89.50 268 ALA A O 1
ATOM 1965 N N . ALA A 1 269 ? -1.503 -15.909 18.386 1.00 85.94 269 ALA A N 1
ATOM 1966 C CA . ALA A 1 269 ? -0.685 -17.102 18.157 1.00 85.94 269 ALA A CA 1
ATOM 1967 C C . ALA A 1 269 ? -1.164 -18.331 18.946 1.00 85.94 269 ALA A C 1
ATOM 1969 O O . ALA A 1 269 ? -1.162 -19.423 18.377 1.00 85.94 269 ALA A O 1
ATOM 1970 N N . ASN A 1 270 ? -1.564 -18.177 20.216 1.00 86.81 270 ASN A N 1
ATOM 1971 C CA . ASN A 1 270 ? -2.016 -19.308 21.039 1.00 86.81 270 ASN A CA 1
ATOM 1972 C C . ASN A 1 270 ? -3.475 -19.684 20.728 1.00 86.81 270 ASN A C 1
ATOM 1974 O O . ASN A 1 270 ? -3.774 -20.852 20.482 1.00 86.81 270 ASN A O 1
ATOM 1978 N N . GLU A 1 271 ? -4.378 -18.699 20.672 1.00 89.62 271 GLU A N 1
ATOM 1979 C CA . GLU A 1 271 ? -5.817 -18.950 20.471 1.00 89.62 271 GLU A CA 1
ATOM 1980 C C . GLU A 1 271 ? -6.290 -18.857 19.006 1.00 89.62 271 GLU A C 1
ATOM 1982 O O . GLU A 1 271 ? -7.387 -19.310 18.676 1.00 89.62 271 GLU A O 1
ATOM 1987 N N . GLY A 1 272 ? -5.470 -18.325 18.093 1.00 87.69 272 GLY A N 1
ATOM 1988 C CA . GLY A 1 272 ? -5.781 -18.278 16.658 1.00 87.69 272 GLY A CA 1
ATOM 1989 C C . GLY A 1 272 ? -6.718 -17.141 16.232 1.00 87.69 272 GLY A C 1
ATOM 1990 O O . GLY A 1 272 ? -7.264 -17.182 15.123 1.00 87.69 272 GLY A O 1
ATOM 1991 N N . TYR A 1 273 ? -6.934 -16.123 17.070 1.00 91.06 273 TYR A N 1
ATOM 1992 C CA . TYR A 1 273 ? -7.814 -15.003 16.738 1.00 91.06 273 TYR A CA 1
ATOM 1993 C C . TYR A 1 273 ? -7.223 -14.066 15.682 1.00 91.06 273 TYR A C 1
ATOM 1995 O O . TYR A 1 273 ? -6.081 -13.608 15.773 1.00 91.06 273 TYR A O 1
ATOM 2003 N N . LEU A 1 274 ? -8.064 -13.675 14.717 1.00 92.50 274 LEU A N 1
ATOM 2004 C CA . LEU A 1 274 ? -7.705 -12.678 13.710 1.00 92.50 274 LEU A CA 1
ATOM 2005 C C . LEU A 1 274 ? -7.508 -11.315 14.378 1.00 92.50 274 LEU A C 1
ATOM 2007 O O . LEU A 1 274 ? -8.473 -10.672 14.793 1.00 92.50 274 LEU A O 1
ATOM 2011 N N . SER A 1 275 ? -6.256 -10.883 14.477 1.00 94.00 275 SER A N 1
ATOM 2012 C CA . SER A 1 275 ? -5.862 -9.709 15.257 1.00 94.00 275 SER A CA 1
ATOM 2013 C C . SER A 1 275 ? -5.174 -8.678 14.376 1.00 94.00 275 SER A C 1
ATOM 2015 O O . SER A 1 275 ? -4.298 -9.014 13.577 1.00 94.00 275 SER A O 1
ATOM 2017 N N . VAL A 1 276 ? -5.575 -7.420 14.504 1.00 94.88 276 VAL A N 1
ATOM 2018 C CA . VAL A 1 276 ? -5.124 -6.323 13.645 1.00 94.88 276 VAL A CA 1
ATOM 2019 C C . VAL A 1 276 ? -4.577 -5.184 14.489 1.00 94.88 276 VAL A C 1
ATOM 2021 O O . VAL A 1 276 ? -5.126 -4.877 15.543 1.00 94.88 276 VAL A O 1
ATOM 2024 N N . VAL A 1 277 ? -3.523 -4.536 13.999 1.00 95.38 277 VAL A N 1
ATOM 2025 C CA . VAL A 1 277 ? -2.936 -3.334 14.594 1.00 95.38 277 VAL A CA 1
ATOM 2026 C C . VAL A 1 277 ? -3.031 -2.163 13.612 1.00 95.38 277 VAL A C 1
ATOM 2028 O O . VAL A 1 277 ? -2.592 -2.265 12.467 1.00 95.38 277 VAL A O 1
ATOM 2031 N N . GLU A 1 278 ? -3.565 -1.034 14.061 1.00 95.50 278 GLU A N 1
ATOM 2032 C CA . GLU A 1 278 ? -3.513 0.252 13.364 1.00 95.50 278 GLU A CA 1
ATOM 2033 C C . GLU A 1 278 ? -2.708 1.232 14.234 1.00 95.50 278 GLU A C 1
ATOM 2035 O O . GLU A 1 278 ? -3.103 1.580 15.347 1.00 95.50 278 GLU A O 1
ATOM 2040 N N . VAL A 1 279 ? -1.550 1.651 13.731 1.00 94.19 279 VAL A N 1
ATOM 2041 C CA . VAL A 1 279 ? -0.688 2.664 14.345 1.00 94.19 279 VAL A CA 1
ATOM 2042 C C . VAL A 1 279 ? -1.053 4.017 13.743 1.00 94.19 279 VAL A C 1
ATOM 2044 O O . VAL A 1 279 ? -0.944 4.208 12.533 1.00 94.19 279 VAL A O 1
ATOM 2047 N N . VAL A 1 280 ? -1.503 4.958 14.562 1.00 94.19 280 VAL A N 1
ATOM 2048 C CA . VAL A 1 280 ? -1.950 6.275 14.093 1.00 94.19 280 VAL A CA 1
ATOM 2049 C C . VAL A 1 280 ? -0.756 7.194 13.863 1.00 94.19 280 VAL A C 1
ATOM 2051 O O . VAL A 1 280 ? -0.587 7.736 12.779 1.00 94.19 280 VAL A O 1
ATOM 2054 N N . GLY A 1 281 ? 0.088 7.373 14.874 1.00 90.19 281 GLY A N 1
ATOM 2055 C CA . GLY A 1 281 ? 1.169 8.343 14.830 1.00 90.19 281 GLY A CA 1
ATOM 2056 C C . GLY A 1 281 ? 2.334 7.906 13.952 1.00 90.19 281 GLY A C 1
ATOM 2057 O O . GLY A 1 281 ? 2.767 6.748 13.952 1.00 90.19 281 GLY A O 1
ATOM 2058 N N . ARG A 1 282 ? 2.897 8.877 13.232 1.00 87.50 282 ARG A N 1
ATOM 2059 C CA . ARG A 1 282 ? 4.062 8.678 12.373 1.00 87.50 282 ARG A CA 1
ATOM 2060 C C . ARG A 1 282 ? 5.247 9.534 12.820 1.00 87.50 282 ARG A C 1
ATOM 2062 O O . ARG A 1 282 ? 5.272 10.734 12.573 1.00 87.50 282 ARG A O 1
ATOM 2069 N N . ARG A 1 283 ? 6.245 8.904 13.452 1.00 81.25 283 ARG A N 1
ATOM 2070 C CA . ARG A 1 283 ? 7.454 9.572 13.989 1.00 81.25 283 ARG A CA 1
ATOM 2071 C C . ARG A 1 283 ? 8.617 9.697 12.995 1.00 81.25 283 ARG A C 1
ATOM 2073 O O . ARG A 1 283 ? 9.558 10.446 13.229 1.00 81.25 283 ARG A O 1
ATOM 2080 N N . ASP A 1 284 ? 8.599 8.949 11.895 1.00 73.75 284 ASP A N 1
ATOM 2081 C CA . ASP A 1 284 ? 9.734 8.796 10.974 1.00 73.75 284 ASP A CA 1
ATOM 2082 C C . ASP A 1 284 ? 9.734 9.794 9.800 1.00 73.75 284 ASP A C 1
ATOM 2084 O O . ASP A 1 284 ? 10.083 9.434 8.679 1.00 73.75 284 ASP A O 1
ATOM 2088 N N . ILE A 1 285 ? 9.349 11.051 10.054 1.00 75.50 285 ILE A N 1
ATOM 2089 C CA . ILE A 1 285 ? 9.097 12.059 9.005 1.00 75.50 285 ILE A CA 1
ATOM 2090 C C . ILE A 1 285 ? 10.291 12.995 8.770 1.00 75.50 285 ILE A C 1
ATOM 2092 O O . ILE A 1 285 ? 10.566 13.373 7.637 1.00 75.50 285 ILE A O 1
ATOM 2096 N N . GLU A 1 286 ? 11.015 13.381 9.822 1.00 67.19 286 GLU A N 1
ATOM 2097 C CA . GLU A 1 286 ? 12.006 14.468 9.733 1.00 67.19 286 GLU A CA 1
ATOM 2098 C C . GLU A 1 286 ? 13.414 13.983 9.370 1.00 67.19 286 GLU A C 1
ATOM 2100 O O . GLU A 1 286 ? 14.188 14.703 8.742 1.00 67.19 286 GLU A O 1
ATOM 2105 N N . THR A 1 287 ? 13.788 12.758 9.749 1.00 64.44 287 THR A N 1
ATOM 2106 C CA . THR A 1 287 ? 15.078 12.174 9.352 1.00 64.44 287 THR A CA 1
ATOM 2107 C C . THR A 1 287 ? 14.992 10.649 9.322 1.00 64.44 287 THR A C 1
ATOM 2109 O O . THR A 1 287 ? 14.973 10.017 10.387 1.00 64.44 287 THR A O 1
ATOM 2112 N N . PRO A 1 288 ? 14.978 10.036 8.126 1.00 65.69 288 PRO A N 1
ATOM 2113 C C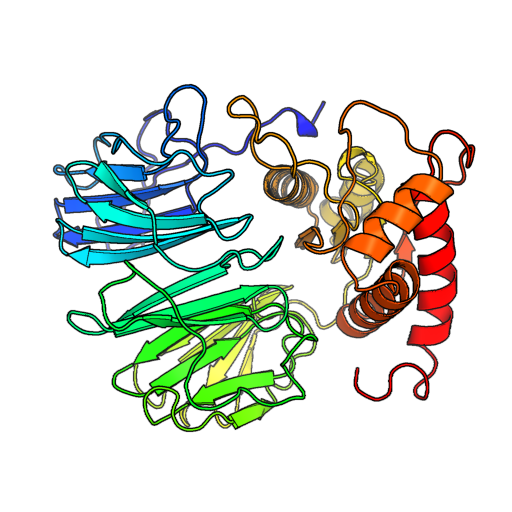A . PRO A 1 288 ? 15.021 8.589 7.983 1.00 65.69 288 PRO A CA 1
ATOM 2114 C C . PRO A 1 288 ? 16.302 8.042 8.610 1.00 65.69 288 PRO A C 1
ATOM 2116 O O . PRO A 1 288 ? 17.411 8.477 8.291 1.00 65.69 288 PRO A O 1
ATOM 2119 N N . SER A 1 289 ? 16.165 7.081 9.518 1.00 71.62 289 SER A N 1
ATOM 2120 C CA . SER A 1 289 ? 17.322 6.365 10.046 1.00 71.62 289 SER A CA 1
ATOM 2121 C C . SER A 1 289 ? 17.771 5.330 9.021 1.00 71.62 289 SER A C 1
ATOM 2123 O O . SER A 1 289 ? 17.029 4.407 8.725 1.00 71.62 289 SER A O 1
ATOM 2125 N N . LEU A 1 290 ? 19.008 5.420 8.529 1.00 77.00 290 LEU A N 1
ATOM 2126 C CA . LEU A 1 290 ? 19.609 4.329 7.745 1.00 77.00 290 LEU A CA 1
ATOM 2127 C C . LEU A 1 290 ? 20.043 3.144 8.623 1.00 77.00 290 LEU A C 1
ATOM 2129 O O . LEU A 1 290 ? 20.416 2.092 8.107 1.00 77.00 290 LEU A O 1
ATOM 2133 N N . ALA A 1 291 ? 20.034 3.328 9.946 1.00 73.50 291 ALA A N 1
ATOM 2134 C CA . ALA A 1 291 ? 20.438 2.319 10.917 1.00 73.50 291 ALA A CA 1
ATOM 2135 C C . ALA A 1 291 ? 19.289 1.405 11.359 1.00 73.50 291 ALA A C 1
ATOM 2137 O O . ALA A 1 291 ? 19.560 0.435 12.057 1.00 73.50 291 ALA A O 1
ATOM 2138 N N . ARG A 1 292 ? 18.033 1.739 11.027 1.00 76.62 292 ARG A N 1
ATOM 2139 C CA . ARG A 1 292 ? 16.847 0.939 11.361 1.00 76.62 292 ARG A CA 1
ATOM 2140 C C . ARG A 1 292 ? 15.810 1.027 10.254 1.00 76.62 292 ARG A C 1
ATOM 2142 O O . ARG A 1 292 ? 15.632 2.092 9.675 1.00 76.62 292 ARG A O 1
ATOM 2149 N N . ALA A 1 293 ? 15.077 -0.053 10.021 1.00 80.69 293 ALA A N 1
ATOM 2150 C CA . ALA A 1 293 ? 13.942 -0.052 9.108 1.00 80.69 293 ALA A CA 1
ATOM 2151 C C . ALA A 1 293 ? 12.866 0.951 9.561 1.00 80.69 293 ALA A C 1
ATOM 2153 O O . ALA A 1 293 ? 12.753 1.190 10.764 1.00 80.69 293 ALA A O 1
ATOM 2154 N N . PRO A 1 294 ? 12.056 1.513 8.649 1.00 82.50 294 PRO A N 1
ATOM 2155 C CA . PRO A 1 294 ? 10.955 2.413 9.000 1.00 82.50 294 PRO A CA 1
ATOM 2156 C C . PRO A 1 294 ? 9.929 1.785 9.963 1.00 82.50 294 PRO A C 1
ATOM 2158 O O . PRO A 1 294 ? 9.843 0.560 10.098 1.00 82.50 294 PRO A O 1
ATOM 2161 N N . ALA A 1 295 ? 9.184 2.627 10.689 1.00 79.69 295 ALA A N 1
ATOM 2162 C CA . ALA A 1 295 ? 8.341 2.180 11.806 1.00 79.69 295 ALA A CA 1
ATOM 2163 C C . ALA A 1 295 ? 7.216 1.223 11.371 1.00 79.69 295 ALA A C 1
ATOM 2165 O O . ALA A 1 295 ? 6.940 0.244 12.065 1.00 79.69 295 ALA A O 1
ATOM 2166 N N . ASP A 1 296 ? 6.624 1.455 10.200 1.00 84.69 296 ASP A N 1
ATOM 2167 C CA . ASP A 1 296 ? 5.584 0.613 9.606 1.00 84.69 296 ASP A CA 1
ATOM 2168 C C . ASP A 1 296 ? 6.070 -0.816 9.318 1.00 84.69 296 ASP A C 1
ATOM 2170 O O . ASP A 1 296 ? 5.381 -1.789 9.638 1.00 84.69 296 ASP A O 1
ATOM 2174 N N . ASP A 1 297 ? 7.278 -0.972 8.776 1.00 85.69 297 ASP A N 1
ATOM 2175 C CA . ASP A 1 297 ? 7.873 -2.285 8.529 1.00 85.69 297 ASP A CA 1
ATOM 2176 C C . ASP A 1 297 ? 8.194 -3.032 9.820 1.00 85.69 297 ASP A C 1
ATOM 2178 O O . ASP A 1 297 ? 7.947 -4.239 9.902 1.00 85.69 297 ASP A O 1
ATOM 2182 N N . ARG A 1 298 ? 8.704 -2.329 10.839 1.00 85.19 298 ARG A N 1
ATOM 2183 C CA . ARG A 1 298 ? 8.959 -2.933 12.154 1.00 85.19 298 ARG A CA 1
ATOM 2184 C C . ARG A 1 298 ? 7.662 -3.362 12.830 1.00 85.19 298 ARG A C 1
ATOM 2186 O O . ARG A 1 298 ? 7.602 -4.477 13.341 1.00 85.19 298 ARG A O 1
ATOM 2193 N N . ALA A 1 299 ? 6.628 -2.518 12.803 1.00 86.56 299 ALA A N 1
ATOM 2194 C CA . ALA A 1 299 ? 5.312 -2.846 13.344 1.00 86.56 299 ALA A CA 1
ATOM 2195 C C . ALA A 1 299 ? 4.732 -4.081 12.642 1.00 86.56 299 ALA A C 1
ATOM 2197 O O . ALA A 1 299 ? 4.357 -5.048 13.301 1.00 86.56 299 ALA A O 1
ATOM 2198 N N . ARG A 1 300 ? 4.760 -4.113 11.303 1.00 88.94 300 ARG A N 1
ATOM 2199 C CA . ARG A 1 300 ? 4.282 -5.257 10.515 1.00 88.94 300 ARG A CA 1
ATOM 2200 C C . ARG A 1 300 ? 5.046 -6.544 10.818 1.00 88.94 300 ARG A C 1
ATOM 2202 O O . ARG A 1 300 ? 4.419 -7.590 10.983 1.00 88.94 300 ARG A O 1
ATOM 2209 N N . ALA A 1 301 ? 6.375 -6.480 10.892 1.00 86.75 301 ALA A N 1
ATOM 2210 C CA . ALA A 1 301 ? 7.205 -7.635 11.222 1.00 86.75 301 ALA A CA 1
ATOM 2211 C C . ALA A 1 301 ? 6.920 -8.144 12.643 1.00 86.75 301 ALA A C 1
ATOM 2213 O O . ALA A 1 301 ? 6.705 -9.339 12.831 1.00 86.75 301 ALA A O 1
ATOM 2214 N N . ALA A 1 302 ? 6.852 -7.245 13.627 1.00 85.25 302 ALA A N 1
ATOM 2215 C CA . ALA A 1 302 ? 6.568 -7.595 15.014 1.00 85.25 302 ALA A CA 1
ATOM 2216 C C . ALA A 1 302 ? 5.177 -8.224 15.173 1.00 85.25 302 ALA A C 1
ATOM 2218 O O . ALA A 1 302 ? 5.060 -9.273 15.801 1.00 85.25 302 ALA A O 1
ATOM 2219 N N . THR A 1 303 ? 4.142 -7.641 14.559 1.00 89.75 303 THR A N 1
ATOM 2220 C CA . THR A 1 303 ? 2.779 -8.190 14.579 1.00 89.75 303 THR A CA 1
ATOM 2221 C C . THR A 1 303 ? 2.728 -9.586 13.965 1.00 89.75 303 THR A C 1
ATOM 2223 O O . THR A 1 303 ? 2.128 -10.479 14.556 1.00 89.75 303 THR A O 1
ATOM 2226 N N . ALA A 1 304 ? 3.392 -9.806 12.826 1.00 89.00 304 ALA A N 1
ATOM 2227 C CA . ALA A 1 304 ? 3.439 -11.124 12.195 1.00 89.00 304 ALA A CA 1
ATOM 2228 C C . ALA A 1 304 ? 4.174 -12.165 13.060 1.00 89.00 304 ALA A C 1
ATOM 2230 O O . ALA A 1 304 ? 3.732 -13.308 13.150 1.00 89.00 304 ALA A O 1
ATOM 2231 N N . LEU A 1 305 ? 5.268 -11.774 13.729 1.00 87.25 305 LEU A N 1
ATOM 2232 C CA . LEU A 1 305 ? 6.039 -12.656 14.616 1.00 87.25 305 LEU A CA 1
ATOM 2233 C C . LEU A 1 305 ? 5.230 -13.156 15.819 1.00 87.25 305 LEU A C 1
ATOM 2235 O O . LEU A 1 305 ? 5.465 -14.270 16.279 1.00 87.25 305 LEU A O 1
ATOM 2239 N N . VAL A 1 306 ? 4.281 -12.358 16.311 1.00 89.00 306 VAL A N 1
ATOM 2240 C CA . VAL A 1 306 ? 3.387 -12.736 17.420 1.00 89.00 306 VAL A CA 1
ATOM 2241 C C . VAL A 1 306 ? 2.051 -13.321 16.942 1.00 89.00 306 VAL A C 1
ATOM 2243 O O . VAL A 1 306 ? 1.099 -13.381 17.710 1.00 89.00 306 VAL A O 1
ATOM 2246 N N . GLY A 1 307 ? 1.952 -13.738 15.675 1.00 88.44 307 GLY A N 1
ATOM 2247 C CA . GLY A 1 307 ? 0.758 -14.385 15.113 1.00 88.44 307 GLY A CA 1
ATOM 2248 C C . GLY A 1 307 ? -0.374 -13.436 14.703 1.00 88.44 307 GLY A C 1
ATOM 2249 O O . GLY A 1 307 ? -1.426 -13.893 14.259 1.00 88.44 307 GLY A O 1
ATOM 2250 N N . GLY A 1 308 ? -0.179 -12.119 14.807 1.00 91.12 308 GLY A N 1
ATOM 2251 C CA . GLY A 1 308 ? -1.154 -11.131 14.354 1.00 91.12 308 GLY A CA 1
ATOM 2252 C C . GLY A 1 308 ? -1.361 -11.160 12.835 1.00 91.12 308 GLY A C 1
ATOM 2253 O O . GLY A 1 308 ? -0.472 -11.501 12.055 1.00 91.12 308 GLY A O 1
ATOM 2254 N N . SER A 1 309 ? -2.561 -10.785 12.398 1.00 92.00 309 SER A N 1
ATOM 2255 C CA . SER A 1 309 ? -3.022 -10.939 11.014 1.00 92.00 309 SER A CA 1
ATOM 2256 C C . SER A 1 309 ? -2.675 -9.762 10.103 1.00 92.00 309 SER A C 1
ATOM 2258 O O . SER A 1 309 ? -2.489 -9.957 8.902 1.00 92.00 309 SER A O 1
ATOM 2260 N N . ALA A 1 310 ? -2.624 -8.539 10.635 1.00 91.62 310 ALA A N 1
ATOM 2261 C CA . ALA A 1 310 ? -2.232 -7.350 9.879 1.00 91.62 310 ALA A CA 1
ATOM 2262 C C . ALA A 1 310 ? -1.752 -6.224 10.803 1.00 91.62 310 ALA A C 1
ATOM 2264 O O . ALA A 1 310 ? -2.245 -6.078 11.918 1.00 91.62 310 ALA A O 1
ATOM 2265 N N . ALA A 1 311 ? -0.841 -5.396 10.296 1.00 92.56 311 ALA A N 1
ATOM 2266 C CA . ALA A 1 311 ? -0.421 -4.149 10.924 1.00 92.56 311 ALA A CA 1
ATOM 2267 C C . ALA A 1 311 ? -0.329 -3.054 9.856 1.00 92.56 311 ALA A C 1
ATOM 2269 O O . ALA A 1 311 ? 0.195 -3.310 8.764 1.00 92.56 311 ALA A O 1
ATOM 2270 N N . ARG A 1 312 ? -0.831 -1.855 10.154 1.00 91.69 312 ARG A N 1
ATOM 2271 C CA . ARG A 1 312 ? -0.709 -0.670 9.294 1.00 91.69 312 ARG A CA 1
ATOM 2272 C C . ARG A 1 312 ? -0.354 0.563 10.104 1.00 91.69 312 ARG A C 1
ATOM 2274 O O . ARG A 1 312 ? -0.686 0.638 11.280 1.00 91.69 312 ARG A O 1
ATOM 2281 N N . GLN A 1 313 ? 0.290 1.519 9.445 1.00 91.88 313 GLN A N 1
ATOM 2282 C CA . GLN A 1 313 ? 0.547 2.849 9.980 1.00 91.88 313 GLN A CA 1
ATOM 2283 C C . GLN A 1 313 ? -0.179 3.883 9.118 1.00 91.88 313 GLN A C 1
ATOM 2285 O O . GLN A 1 313 ? -0.096 3.812 7.888 1.00 91.88 313 GLN A O 1
ATOM 2290 N N . ALA A 1 314 ? -0.880 4.822 9.748 1.00 92.62 314 ALA A N 1
ATOM 2291 C CA . ALA A 1 314 ? -1.473 5.955 9.053 1.00 92.62 314 ALA A CA 1
ATOM 2292 C C . ALA A 1 314 ? -0.374 6.890 8.518 1.00 92.62 314 ALA A C 1
ATOM 2294 O O . ALA A 1 314 ? 0.680 7.073 9.133 1.00 92.62 314 ALA A O 1
ATOM 2295 N N . TRP A 1 315 ? -0.591 7.450 7.331 1.00 90.38 315 TRP A N 1
ATOM 2296 C CA . TRP A 1 315 ? 0.408 8.282 6.654 1.00 90.38 315 TRP A CA 1
ATOM 2297 C C . TRP A 1 315 ? 0.272 9.770 7.006 1.00 90.38 315 TRP A C 1
ATOM 2299 O O . TRP A 1 315 ? 1.236 10.523 6.855 1.00 90.38 315 TRP A O 1
ATOM 2309 N N . ASP A 1 316 ? -0.903 10.176 7.481 1.00 91.19 316 ASP A N 1
ATOM 2310 C CA . ASP A 1 316 ? -1.401 11.548 7.578 1.00 91.19 316 ASP A CA 1
ATOM 2311 C C . ASP A 1 316 ? -1.347 12.150 8.992 1.00 91.19 316 ASP A C 1
ATOM 2313 O O . ASP A 1 316 ? -1.507 13.358 9.130 1.00 91.19 316 ASP A O 1
ATOM 2317 N N . PHE A 1 317 ? -1.027 11.371 10.035 1.00 93.62 317 PHE A N 1
ATOM 2318 C CA . PHE A 1 317 ? -0.912 11.849 11.426 1.00 93.62 317 PHE A CA 1
ATOM 2319 C C . PHE A 1 317 ? 0.553 11.962 11.893 1.00 93.62 317 PHE A C 1
ATOM 2321 O O . PHE A 1 317 ? 1.056 11.095 12.621 1.00 93.62 317 PHE A O 1
ATOM 2328 N N . PRO A 1 318 ? 1.279 13.029 11.503 1.00 90.94 318 PRO A N 1
ATOM 2329 C CA . PRO A 1 318 ? 2.676 13.210 11.870 1.00 90.94 318 PRO A CA 1
ATOM 2330 C C . PRO A 1 318 ? 2.861 13.403 13.377 1.00 90.94 318 PRO A C 1
ATOM 2332 O O . PRO A 1 318 ? 2.128 14.151 14.020 1.00 90.94 318 PRO A O 1
ATOM 2335 N N . LEU A 1 319 ? 3.897 12.779 13.928 1.00 88.06 319 LEU A N 1
ATOM 2336 C CA . LEU A 1 319 ? 4.436 13.062 15.255 1.00 88.06 319 LEU A CA 1
ATOM 2337 C C . LEU A 1 319 ? 5.849 13.623 15.069 1.00 88.06 319 LEU A C 1
ATOM 2339 O O . LEU A 1 319 ? 6.785 12.872 14.796 1.00 88.06 319 LEU A O 1
ATOM 2343 N N . ARG A 1 320 ? 5.982 14.951 15.155 1.00 80.12 320 ARG A N 1
ATOM 2344 C CA . ARG A 1 320 ? 7.274 15.649 15.039 1.00 80.12 320 ARG A CA 1
ATOM 2345 C C . ARG A 1 320 ? 8.152 15.386 16.261 1.00 80.12 320 ARG A C 1
ATOM 2347 O O . ARG A 1 320 ? 7.636 14.966 17.295 1.00 80.12 320 ARG A O 1
ATOM 2354 N N . ASP A 1 321 ? 9.457 15.615 16.127 1.00 73.06 321 ASP A N 1
ATOM 2355 C CA . ASP A 1 321 ? 10.433 15.462 17.209 1.00 73.06 321 ASP A CA 1
ATOM 2356 C C . ASP A 1 321 ? 10.402 14.068 17.858 1.00 73.06 321 ASP A C 1
ATOM 2358 O O . ASP A 1 321 ? 9.972 13.876 18.996 1.00 73.06 321 ASP A O 1
ATOM 2362 N N . LYS A 1 322 ? 10.900 13.065 17.124 1.00 67.31 322 LYS A N 1
ATOM 2363 C CA . LYS A 1 322 ? 10.880 11.639 17.515 1.00 67.31 322 LYS A CA 1
ATOM 2364 C C . LYS A 1 322 ? 11.409 11.331 18.929 1.00 67.31 322 LYS A C 1
ATOM 2366 O O . LYS A 1 322 ? 11.038 10.299 19.480 1.00 67.31 322 LYS A O 1
ATOM 2371 N N . ASP A 1 323 ? 12.254 12.201 19.486 1.00 68.69 323 ASP A N 1
ATOM 2372 C CA . ASP A 1 323 ? 12.941 12.025 20.771 1.00 68.69 323 ASP A CA 1
ATOM 2373 C C . ASP A 1 323 ? 12.298 12.829 21.923 1.00 68.69 323 ASP A C 1
ATOM 2375 O O . ASP A 1 323 ? 12.760 12.737 23.063 1.00 68.69 323 ASP A O 1
ATOM 2379 N N . LEU A 1 324 ? 11.239 13.609 21.660 1.00 72.81 324 LEU A N 1
ATOM 2380 C CA . LEU A 1 324 ? 10.575 14.441 22.665 1.00 72.81 324 LEU A CA 1
ATOM 2381 C C . LEU A 1 324 ? 9.152 13.945 22.974 1.00 72.81 324 LEU A C 1
ATOM 2383 O O . LEU A 1 324 ? 8.348 13.736 22.063 1.00 72.81 324 LEU A O 1
ATOM 2387 N N . PRO A 1 325 ? 8.786 13.793 24.262 1.00 74.50 325 PRO A N 1
ATOM 2388 C CA . PRO A 1 325 ? 7.389 13.649 24.640 1.00 74.50 325 PRO A CA 1
ATOM 2389 C C . PRO A 1 325 ? 6.653 14.960 24.339 1.00 74.50 325 PRO A C 1
ATOM 2391 O O . PRO A 1 325 ? 6.988 16.017 24.877 1.00 74.50 325 PRO A O 1
ATOM 2394 N N . LEU A 1 326 ? 5.648 14.895 23.465 1.00 80.88 326 LEU A N 1
ATOM 2395 C CA . LEU A 1 326 ? 4.810 16.037 23.112 1.00 80.88 326 LEU A CA 1
ATOM 2396 C C . LEU A 1 326 ? 3.493 15.989 23.889 1.00 80.88 326 LEU A C 1
ATOM 2398 O O . LEU A 1 326 ? 2.795 14.975 23.899 1.00 80.88 326 LEU A O 1
ATOM 2402 N N . GLY A 1 327 ? 3.120 17.117 24.496 1.00 87.75 327 GLY A N 1
ATOM 2403 C CA . GLY A 1 327 ? 1.797 17.291 25.095 1.00 87.75 327 GLY A CA 1
ATOM 2404 C C . GLY A 1 327 ? 0.688 17.364 24.038 1.00 87.75 327 GLY A C 1
ATOM 2405 O O . GLY A 1 327 ? 0.926 17.754 22.891 1.00 87.75 327 GLY A O 1
ATOM 2406 N N . ALA A 1 328 ? -0.547 17.036 24.433 1.00 89.12 328 ALA A N 1
ATOM 2407 C CA . ALA A 1 328 ? -1.688 16.890 23.518 1.00 89.12 328 ALA A CA 1
ATOM 2408 C C . ALA A 1 328 ? -1.934 18.117 22.615 1.00 89.12 328 ALA A C 1
ATOM 2410 O O . ALA A 1 328 ? -2.249 17.967 21.439 1.00 89.12 328 ALA A O 1
ATOM 2411 N N . LEU A 1 329 ? -1.733 19.338 23.125 1.00 89.75 329 LEU A N 1
ATOM 2412 C CA . LEU A 1 329 ? -1.928 20.564 22.341 1.00 89.75 329 LEU A CA 1
ATOM 2413 C C . LEU A 1 329 ? -0.961 20.672 21.150 1.00 89.75 329 LEU A C 1
ATOM 2415 O O . LEU A 1 329 ? -1.365 21.115 20.078 1.00 89.75 329 LEU A O 1
ATOM 2419 N N . LEU A 1 330 ? 0.308 20.292 21.328 1.00 89.50 330 LEU A N 1
ATOM 2420 C CA . LEU A 1 330 ? 1.301 20.348 20.250 1.00 89.50 330 LEU A CA 1
ATOM 2421 C C . LEU A 1 330 ? 1.040 19.265 19.205 1.00 89.50 330 LEU A C 1
ATOM 2423 O O . LEU A 1 330 ? 1.110 19.550 18.012 1.00 89.50 330 LEU A O 1
ATOM 2427 N N . VAL A 1 331 ? 0.667 18.060 19.647 1.00 91.56 331 VAL A N 1
ATOM 2428 C CA . VAL A 1 331 ? 0.276 16.969 18.743 1.00 91.56 331 VAL A CA 1
ATOM 2429 C C . VAL A 1 331 ? -0.936 17.372 17.902 1.00 91.56 331 VAL A C 1
ATOM 2431 O O . VAL A 1 331 ? -0.889 17.273 16.679 1.00 91.56 331 VAL A O 1
ATOM 2434 N N . ALA A 1 332 ? -1.986 17.907 18.533 1.00 92.56 332 ALA A N 1
ATOM 2435 C CA . ALA A 1 332 ? -3.185 18.358 17.831 1.00 92.56 332 ALA A CA 1
ATOM 2436 C C . ALA A 1 332 ? -2.872 19.446 16.792 1.00 92.56 332 ALA A C 1
ATOM 2438 O O . ALA A 1 332 ? -3.339 19.348 15.662 1.00 92.56 332 ALA A O 1
ATOM 2439 N N . ARG A 1 333 ? -2.019 20.427 17.128 1.00 91.62 333 ARG A N 1
ATOM 2440 C CA . ARG A 1 333 ? -1.569 21.451 16.167 1.00 91.62 333 ARG A CA 1
ATOM 2441 C C . ARG A 1 333 ? -0.827 20.847 14.976 1.00 91.62 333 ARG A C 1
ATOM 2443 O O . ARG A 1 333 ? -1.098 21.231 13.846 1.00 91.62 333 ARG A O 1
ATOM 2450 N N . GLY A 1 334 ? 0.076 19.894 15.214 1.00 91.00 334 GLY A N 1
ATOM 2451 C CA . GLY A 1 334 ? 0.793 19.205 14.138 1.00 91.00 334 GLY A CA 1
ATOM 2452 C C . GLY A 1 334 ? -0.145 18.436 13.203 1.00 91.00 334 GLY A C 1
ATOM 2453 O O . GLY A 1 334 ? 0.047 18.443 11.988 1.00 91.00 334 GLY A O 1
ATOM 2454 N N . TRP A 1 335 ? -1.194 17.817 13.748 1.00 93.81 335 TRP A N 1
ATOM 2455 C CA . TRP A 1 335 ? -2.224 17.160 12.942 1.00 93.81 335 TRP A CA 1
ATOM 2456 C C . TRP A 1 335 ? -3.129 18.153 12.216 1.00 93.81 335 TRP A C 1
ATOM 2458 O O . TRP A 1 335 ? -3.498 17.889 11.077 1.00 93.81 335 TRP A O 1
ATOM 2468 N N . ASP A 1 336 ? -3.458 19.292 12.823 1.00 94.31 336 ASP A N 1
ATOM 2469 C CA . ASP A 1 336 ? -4.202 20.366 12.160 1.00 94.31 336 ASP A CA 1
ATOM 2470 C C . ASP A 1 336 ? -3.421 20.933 10.970 1.00 94.31 336 ASP A C 1
ATOM 2472 O O . ASP A 1 336 ? -4.001 21.120 9.904 1.00 94.31 336 ASP A O 1
ATOM 2476 N N . GLU A 1 337 ? -2.106 21.128 11.098 1.00 91.31 337 GLU A N 1
ATOM 2477 C CA . GLU A 1 337 ? -1.245 21.541 9.980 1.00 91.31 337 GLU A CA 1
ATOM 2478 C C . GLU A 1 337 ? -1.264 20.534 8.817 1.00 91.31 337 GLU A C 1
ATOM 2480 O O . GLU A 1 337 ? -1.212 20.938 7.658 1.00 91.31 337 GLU A O 1
ATOM 2485 N N . ALA A 1 338 ? -1.359 19.232 9.107 1.00 89.12 338 ALA A N 1
ATOM 2486 C CA . ALA A 1 338 ? -1.408 18.180 8.088 1.00 89.12 338 ALA A CA 1
ATOM 2487 C C . ALA A 1 338 ? -2.793 18.008 7.432 1.00 89.12 338 ALA A C 1
ATOM 2489 O O . ALA A 1 338 ? -2.889 17.416 6.358 1.00 89.12 338 ALA A O 1
ATOM 2490 N N . HIS A 1 339 ? -3.854 18.524 8.062 1.00 91.50 339 HIS A N 1
ATOM 2491 C CA . HIS A 1 339 ? -5.250 18.302 7.665 1.00 91.50 339 HIS A CA 1
ATOM 2492 C C . HIS A 1 339 ? -6.044 19.602 7.479 1.00 91.50 339 HIS A C 1
ATOM 2494 O O . HIS A 1 339 ? -7.256 19.624 7.714 1.00 91.50 339 HIS A O 1
ATOM 2500 N N . ASP A 1 340 ? -5.383 20.693 7.090 1.00 91.19 340 ASP A N 1
ATOM 2501 C CA . ASP A 1 340 ? -6.015 21.992 6.822 1.00 91.19 340 ASP A CA 1
ATOM 2502 C C . ASP A 1 340 ? -6.910 22.482 7.984 1.00 91.19 340 ASP A C 1
ATOM 2504 O O . ASP A 1 340 ? -8.043 22.930 7.792 1.00 91.19 340 ASP A O 1
ATOM 2508 N N . GLY A 1 341 ? -6.422 22.345 9.220 1.00 93.56 341 GLY A N 1
ATOM 2509 C CA . GLY A 1 341 ? -7.125 22.747 10.444 1.00 93.56 341 GLY A CA 1
ATOM 2510 C C . GLY A 1 341 ? -8.162 21.745 10.960 1.00 93.56 341 GLY A C 1
ATOM 2511 O O . GLY A 1 341 ? -8.973 22.098 11.815 1.00 93.56 341 GLY A O 1
ATOM 2512 N N . ARG A 1 342 ? -8.190 20.518 10.422 1.00 94.31 342 ARG A N 1
ATOM 2513 C CA . ARG A 1 342 ? -9.180 19.481 10.766 1.00 94.31 342 ARG A CA 1
ATOM 2514 C C . ARG A 1 342 ? -8.557 18.212 11.348 1.00 94.31 342 ARG A C 1
ATOM 2516 O O . ARG A 1 342 ? -9.136 17.142 11.187 1.00 94.31 342 ARG A O 1
ATOM 2523 N N . GLY A 1 343 ? -7.419 18.290 12.030 1.00 94.38 343 GLY A N 1
ATOM 2524 C CA . GLY A 1 343 ? -6.646 17.127 12.478 1.00 94.38 343 GLY A CA 1
ATOM 2525 C C . GLY A 1 343 ? -7.450 16.152 13.338 1.00 94.38 343 GLY A C 1
ATOM 2526 O O . GLY A 1 343 ? -7.513 14.963 13.037 1.00 94.38 343 GLY A O 1
ATOM 2527 N N . LEU A 1 344 ? -8.144 16.641 14.371 1.00 94.94 344 LEU A N 1
ATOM 2528 C CA . LEU A 1 344 ? -8.964 15.773 15.234 1.00 94.94 344 LEU A CA 1
ATOM 2529 C C . LEU A 1 344 ? -10.220 15.234 14.536 1.00 94.94 344 LEU A C 1
ATOM 2531 O O . LEU A 1 344 ? -10.641 14.114 14.814 1.00 94.94 344 LEU A O 1
ATOM 2535 N N . ALA A 1 345 ? -10.815 16.010 13.626 1.00 94.50 345 ALA A N 1
ATOM 2536 C CA . ALA A 1 345 ? -11.967 15.557 12.850 1.00 94.50 345 ALA A CA 1
ATOM 2537 C C . ALA A 1 345 ? -11.564 14.491 11.817 1.00 94.50 345 ALA A C 1
ATOM 2539 O O . ALA A 1 345 ? -12.285 13.515 11.633 1.00 94.50 345 ALA A O 1
ATOM 2540 N N . ALA A 1 346 ? -10.397 14.648 11.188 1.00 93.94 346 ALA A N 1
ATOM 2541 C CA . ALA A 1 346 ? -9.816 13.659 10.291 1.00 93.94 346 ALA A CA 1
ATOM 2542 C C . ALA A 1 346 ? -9.442 12.375 11.040 1.00 93.94 346 ALA A C 1
ATOM 2544 O O . ALA A 1 346 ? -9.686 11.282 10.531 1.00 93.94 346 ALA A O 1
ATOM 2545 N N . LEU A 1 347 ? -8.912 12.492 12.267 1.00 95.88 347 LEU A N 1
ATOM 2546 C CA . LEU A 1 347 ? -8.650 11.334 13.121 1.00 95.88 347 LEU A CA 1
ATOM 2547 C C . LEU A 1 347 ? -9.939 10.562 13.392 1.00 95.88 347 LEU A C 1
ATOM 2549 O O . LEU A 1 347 ? -9.987 9.362 13.144 1.00 95.88 347 LEU A O 1
ATOM 2553 N N . ASP A 1 348 ? -10.985 11.243 13.854 1.00 95.62 348 ASP A N 1
ATOM 2554 C CA . ASP A 1 348 ? -12.279 10.615 14.120 1.00 95.62 348 ASP A CA 1
ATOM 2555 C C . ASP A 1 348 ? -12.852 9.924 12.871 1.00 95.62 348 ASP A C 1
ATOM 2557 O O . ASP A 1 348 ? -13.198 8.743 12.924 1.00 95.62 348 ASP A O 1
ATOM 2561 N N . GLU A 1 349 ? -12.845 10.608 11.723 1.00 93.56 349 GLU A N 1
ATOM 2562 C CA . GLU A 1 349 ? -13.277 10.038 10.444 1.00 93.56 349 GLU A CA 1
ATOM 2563 C C . GLU A 1 349 ? -12.486 8.765 10.083 1.00 93.56 349 GLU A C 1
ATOM 2565 O O . GLU A 1 349 ? -13.062 7.765 9.638 1.00 93.56 349 GLU A O 1
ATOM 2570 N N . THR A 1 350 ? -11.165 8.786 10.268 1.00 94.44 350 THR A N 1
ATOM 2571 C CA . THR A 1 350 ? -10.292 7.642 9.993 1.00 94.44 350 THR A CA 1
ATOM 2572 C C . THR A 1 350 ? -10.554 6.489 10.955 1.00 94.44 350 THR A C 1
ATOM 2574 O O . THR A 1 350 ? -10.655 5.346 10.505 1.00 94.44 350 THR A O 1
ATOM 2577 N N . LEU A 1 351 ? -10.717 6.746 12.251 1.00 96.19 351 LEU A N 1
ATOM 2578 C CA . LEU A 1 351 ? -10.970 5.697 13.240 1.00 96.19 351 LEU A CA 1
ATOM 2579 C C . LEU A 1 351 ? -12.335 5.034 13.034 1.00 96.19 351 LEU A C 1
ATOM 2581 O O . LEU A 1 351 ? -12.408 3.801 13.037 1.00 96.19 351 LEU A O 1
ATOM 2585 N N . VAL A 1 352 ? -13.390 5.815 12.770 1.00 96.38 352 VAL A N 1
ATOM 2586 C CA . VAL A 1 352 ? -14.724 5.279 12.443 1.00 96.38 352 VAL A CA 1
ATOM 2587 C C . VAL A 1 352 ? -14.642 4.356 11.228 1.00 96.38 352 VAL A C 1
ATOM 2589 O O . VAL A 1 352 ? -15.109 3.213 11.285 1.00 96.38 352 VAL A O 1
ATOM 2592 N N . ARG A 1 353 ? -13.950 4.791 10.169 1.00 93.31 353 ARG A N 1
ATOM 2593 C CA . ARG A 1 353 ? -13.709 3.985 8.965 1.00 93.31 353 ARG A CA 1
ATOM 2594 C C . ARG A 1 353 ? -12.987 2.680 9.281 1.00 93.31 353 ARG A C 1
ATOM 2596 O O . ARG A 1 353 ? -13.421 1.628 8.817 1.00 93.31 353 ARG A O 1
ATOM 2603 N N . LYS A 1 354 ? -11.909 2.702 10.073 1.00 95.12 354 LYS A N 1
ATOM 2604 C CA . LYS A 1 354 ? -11.162 1.479 10.432 1.00 95.12 354 LYS A CA 1
ATOM 2605 C C . LYS A 1 354 ? -12.016 0.509 11.248 1.00 95.12 354 LYS A C 1
ATOM 2607 O O . LYS A 1 354 ? -11.988 -0.689 10.963 1.00 95.12 354 LYS A O 1
ATOM 2612 N N . ILE A 1 355 ? -12.806 1.003 12.201 1.00 96.38 355 ILE A N 1
ATOM 2613 C CA . ILE A 1 355 ? -13.702 0.167 13.013 1.00 96.38 355 ILE A CA 1
ATOM 2614 C C . ILE A 1 355 ? -14.795 -0.457 12.134 1.00 96.38 355 ILE A C 1
ATOM 2616 O O . ILE A 1 355 ? -14.992 -1.672 12.186 1.00 96.38 355 ILE A O 1
ATOM 2620 N N . ARG A 1 356 ? -15.449 0.319 11.257 1.00 94.19 356 ARG A N 1
ATOM 2621 C CA . ARG A 1 356 ? -16.448 -0.203 10.301 1.00 94.19 356 ARG A CA 1
ATOM 2622 C C . ARG A 1 356 ? -15.854 -1.185 9.296 1.00 94.19 356 ARG A C 1
ATOM 2624 O O . ARG A 1 356 ? -16.493 -2.179 8.957 1.00 94.19 356 ARG A O 1
ATOM 2631 N N . GLN A 1 357 ? -14.629 -0.934 8.843 1.00 93.50 357 GLN A N 1
ATOM 2632 C CA . GLN A 1 357 ? -13.915 -1.793 7.904 1.00 93.50 357 GLN A CA 1
ATOM 2633 C C . GLN A 1 357 ? -13.610 -3.158 8.529 1.00 93.50 357 GLN A C 1
ATOM 2635 O O . GLN A 1 357 ? -13.950 -4.188 7.944 1.00 93.50 357 GLN A O 1
ATOM 2640 N N . TRP A 1 358 ? -12.970 -3.167 9.703 1.00 94.69 358 TRP A N 1
ATOM 2641 C CA . TRP A 1 358 ? -12.492 -4.383 10.366 1.00 94.69 358 TRP A CA 1
ATOM 2642 C C . TRP A 1 358 ? -13.566 -5.115 11.173 1.00 94.69 358 TRP A C 1
ATOM 2644 O O . TRP A 1 358 ? -13.415 -6.313 11.406 1.00 94.69 358 TRP A O 1
ATOM 2654 N N . ARG A 1 359 ? -14.642 -4.423 11.569 1.00 94.38 359 ARG A N 1
ATOM 2655 C CA . ARG A 1 359 ? -15.773 -4.944 12.361 1.00 94.38 359 ARG A CA 1
ATOM 2656 C C . ARG A 1 359 ? -15.323 -5.765 13.584 1.00 94.38 359 ARG A C 1
ATOM 2658 O O . ARG A 1 359 ? -15.775 -6.903 13.724 1.00 94.38 359 ARG A O 1
ATOM 2665 N N . PRO A 1 360 ? -14.408 -5.231 14.416 1.00 95.62 360 PRO A N 1
ATOM 2666 C CA . PRO A 1 360 ? -13.816 -5.980 15.515 1.00 95.62 360 PRO A CA 1
ATOM 2667 C C . PRO A 1 360 ? -14.845 -6.368 16.579 1.00 95.62 360 PRO A C 1
ATOM 2669 O O . PRO A 1 360 ? -15.791 -5.620 16.820 1.00 95.62 360 PRO A O 1
ATOM 2672 N N . ASP A 1 361 ? -14.624 -7.500 17.249 1.00 94.12 361 ASP A N 1
ATOM 2673 C CA . ASP A 1 361 ? -15.364 -7.851 18.468 1.00 94.12 361 ASP A CA 1
ATOM 2674 C C . ASP A 1 361 ? -14.827 -7.057 19.678 1.00 94.12 361 ASP A C 1
ATOM 2676 O O . ASP A 1 361 ? -15.595 -6.642 20.545 1.00 94.12 361 ASP A O 1
ATOM 2680 N N . VAL A 1 362 ? -13.514 -6.795 19.715 1.00 94.50 362 VAL A N 1
ATOM 2681 C CA . VAL A 1 362 ? -12.844 -6.001 20.756 1.00 94.50 362 VAL A CA 1
ATOM 2682 C C . VAL A 1 362 ? -11.928 -4.951 20.128 1.00 94.50 362 VAL A C 1
ATOM 2684 O O . VAL A 1 362 ? -11.102 -5.261 19.266 1.00 94.50 362 VAL A O 1
ATOM 2687 N N . VAL A 1 363 ? -12.034 -3.708 20.606 1.00 96.06 363 VAL A N 1
ATOM 2688 C CA . VAL A 1 363 ? -11.087 -2.628 20.294 1.00 96.06 363 VAL A CA 1
ATOM 2689 C C . VAL A 1 363 ? -10.173 -2.404 21.493 1.00 96.06 363 VAL A C 1
ATOM 2691 O O . VAL A 1 363 ? -10.647 -2.150 22.599 1.00 96.06 363 VAL A O 1
ATOM 2694 N N . LEU A 1 364 ? -8.863 -2.484 21.271 1.00 94.31 364 LEU A N 1
ATOM 2695 C CA . LEU A 1 364 ? -7.845 -2.104 22.247 1.00 94.31 364 LEU A CA 1
ATOM 2696 C C . LEU A 1 364 ? -7.286 -0.733 21.887 1.00 94.31 364 LEU A C 1
ATOM 2698 O O . LEU A 1 364 ? -7.080 -0.432 20.714 1.00 94.31 364 LEU A O 1
ATOM 2702 N N . THR A 1 365 ? -6.996 0.073 22.898 1.00 94.06 365 THR A N 1
ATOM 2703 C CA . THR A 1 365 ? -6.351 1.376 22.735 1.00 94.06 365 THR A CA 1
ATOM 2704 C C . THR A 1 365 ? -5.449 1.663 23.929 1.00 94.06 365 THR A C 1
ATOM 2706 O O . THR A 1 365 ? -5.457 0.922 24.911 1.00 94.06 365 THR A O 1
ATOM 2709 N N . GLU A 1 366 ? -4.684 2.744 23.827 1.00 88.81 366 GLU A N 1
ATOM 2710 C CA . GLU A 1 366 ? -3.769 3.260 24.848 1.00 88.81 366 GLU A CA 1
ATOM 2711 C C . GLU A 1 366 ? -4.307 3.203 26.286 1.00 88.81 366 GLU A C 1
ATOM 2713 O O . GLU A 1 366 ? -5.458 3.561 26.574 1.00 88.81 366 GLU A O 1
ATOM 2718 N N . PHE A 1 367 ? -3.428 2.797 27.205 1.00 75.12 367 PHE A N 1
ATOM 2719 C CA . PHE A 1 367 ? -3.692 2.832 28.639 1.00 75.12 367 PHE A CA 1
ATOM 2720 C C . PHE A 1 367 ? -3.556 4.278 29.136 1.00 75.12 367 PHE A C 1
ATOM 2722 O O . PHE A 1 367 ? -2.676 5.014 28.707 1.00 75.12 367 PHE A O 1
ATOM 2729 N N . GLY A 1 368 ? -4.448 4.732 30.018 1.00 60.72 368 GLY A N 1
ATOM 2730 C CA . GLY A 1 368 ? -4.433 6.123 30.480 1.00 60.72 368 GLY A CA 1
ATOM 2731 C C . GLY A 1 368 ? -3.119 6.518 31.163 1.00 60.72 368 GLY A C 1
ATOM 2732 O O . GLY A 1 368 ? -2.780 5.930 32.186 1.00 60.72 368 GLY A O 1
ATOM 2733 N N . GLY A 1 369 ? -2.435 7.534 30.627 1.00 62.09 369 GLY A N 1
ATOM 2734 C CA . GLY A 1 369 ? -1.225 8.152 31.184 1.00 62.09 369 GLY A CA 1
ATOM 2735 C C . GLY A 1 369 ? -1.347 9.677 31.348 1.00 62.09 369 GLY A C 1
ATOM 2736 O O . GLY A 1 369 ? -2.412 10.250 31.116 1.00 62.09 369 GLY A O 1
ATOM 2737 N N . ASP A 1 370 ? -0.262 10.337 31.768 1.00 61.91 370 ASP A N 1
ATOM 2738 C CA . ASP A 1 370 ? -0.210 11.797 31.967 1.00 61.91 370 ASP A CA 1
ATOM 2739 C C . ASP A 1 370 ? -0.289 12.553 30.624 1.00 61.91 370 ASP A C 1
ATOM 2741 O O . ASP A 1 370 ? 0.612 12.460 29.787 1.00 61.91 370 ASP A O 1
ATOM 2745 N N . GLU A 1 371 ? -1.344 13.353 30.437 1.00 61.16 371 GLU A N 1
ATOM 2746 C CA . GLU A 1 371 ? -1.616 14.144 29.222 1.00 61.16 371 GLU A CA 1
ATOM 2747 C C . GLU A 1 371 ? -0.477 15.100 28.836 1.00 61.16 371 GLU A C 1
ATOM 2749 O O . GLU A 1 371 ? -0.360 15.511 27.673 1.00 61.16 371 GLU A O 1
ATOM 2754 N N . LYS A 1 372 ? 0.364 15.479 29.807 1.00 59.88 372 LYS A N 1
ATOM 2755 C CA . LYS A 1 372 ? 1.485 16.401 29.597 1.00 59.88 372 LYS A CA 1
ATOM 2756 C C . LYS A 1 372 ? 2.684 15.745 28.919 1.00 59.88 372 LYS A C 1
ATOM 2758 O O . LYS A 1 372 ? 3.478 16.463 28.317 1.00 59.88 372 LYS A O 1
ATOM 2763 N N . LEU A 1 373 ? 2.814 14.421 29.011 1.00 59.94 373 LEU A N 1
ATOM 2764 C CA . LEU A 1 373 ? 3.952 13.659 28.481 1.00 59.94 373 LEU A CA 1
ATOM 2765 C C . LEU A 1 373 ? 3.537 12.659 27.390 1.00 59.94 373 LEU A C 1
ATOM 2767 O O . LEU A 1 373 ? 4.343 12.346 26.518 1.00 59.94 373 LEU A O 1
ATOM 2771 N N . ALA A 1 374 ? 2.278 12.217 27.399 1.00 78.12 374 ALA A N 1
ATOM 2772 C CA . ALA A 1 374 ? 1.715 11.229 26.480 1.00 78.12 374 ALA A CA 1
ATOM 2773 C C . ALA A 1 374 ? 0.582 11.830 25.624 1.00 78.12 374 ALA A C 1
ATOM 2775 O O . ALA A 1 374 ? -0.536 11.315 25.560 1.00 78.12 374 ALA A O 1
ATOM 2776 N N . GLY A 1 375 ? 0.845 12.972 24.978 1.00 86.19 375 GLY A N 1
ATOM 2777 C CA . GLY A 1 375 ? -0.183 13.743 24.276 1.00 86.19 375 GLY A CA 1
ATOM 2778 C C . GLY A 1 375 ? -0.882 12.980 23.150 1.00 86.19 375 GLY A C 1
ATOM 2779 O O . GLY A 1 375 ? -2.106 13.030 23.047 1.00 86.19 375 GLY A O 1
ATOM 2780 N N . ALA A 1 376 ? -0.120 12.251 22.329 1.00 89.31 376 ALA A N 1
ATOM 2781 C CA . ALA A 1 376 ? -0.675 11.440 21.244 1.00 89.31 376 ALA A CA 1
ATOM 2782 C C . ALA A 1 376 ? -1.548 10.298 21.782 1.00 89.31 376 ALA A C 1
ATOM 2784 O O . ALA A 1 376 ? -2.663 10.101 21.301 1.00 89.31 376 ALA A O 1
ATOM 2785 N N . GLU A 1 377 ? -1.075 9.603 22.819 1.00 90.38 377 GLU A N 1
ATOM 2786 C CA . GLU A 1 377 ? -1.803 8.499 23.444 1.00 90.38 377 GLU A CA 1
ATOM 2787 C C . GLU A 1 377 ? -3.133 8.970 24.040 1.00 90.38 377 GLU A C 1
ATOM 2789 O O . GLU A 1 377 ? -4.179 8.352 23.827 1.00 90.38 377 GLU A O 1
ATOM 2794 N N . HIS A 1 378 ? -3.114 10.117 24.725 1.00 90.44 378 HIS A N 1
ATOM 2795 C CA . HIS A 1 378 ? -4.312 10.734 25.281 1.00 90.44 378 HIS A CA 1
ATOM 2796 C C . HIS A 1 378 ? -5.346 11.078 24.195 1.00 90.44 378 HIS A C 1
ATOM 2798 O O . HIS A 1 378 ? -6.523 10.720 24.321 1.00 90.44 378 HIS A O 1
ATOM 2804 N N . LEU A 1 379 ? -4.918 11.753 23.121 1.00 92.56 379 LEU A N 1
ATOM 2805 C CA . LEU A 1 379 ? -5.806 12.132 22.018 1.00 92.56 379 LEU A CA 1
ATOM 2806 C C . LEU A 1 379 ? -6.416 10.904 21.338 1.00 92.56 379 LEU A C 1
ATOM 2808 O O . LEU A 1 379 ? -7.622 10.880 21.093 1.00 92.56 379 LEU A O 1
ATOM 2812 N N . ILE A 1 380 ? -5.605 9.877 21.081 1.00 94.06 380 ILE A N 1
ATOM 2813 C CA . ILE A 1 380 ? -6.049 8.647 20.417 1.00 94.06 380 ILE A CA 1
ATOM 2814 C C . ILE A 1 380 ? -7.017 7.881 21.296 1.00 94.06 380 ILE A C 1
ATOM 2816 O O . ILE A 1 380 ? -8.088 7.524 20.820 1.00 94.06 380 ILE A O 1
ATOM 2820 N N . ARG A 1 381 ? -6.721 7.705 22.587 1.00 93.44 381 ARG A N 1
ATOM 2821 C CA . ARG A 1 381 ? -7.648 7.055 23.520 1.00 93.44 381 ARG A CA 1
ATOM 2822 C C . ARG A 1 381 ? -9.024 7.716 23.491 1.00 93.44 381 ARG A C 1
ATOM 2824 O O . ARG A 1 381 ? -10.039 7.027 23.394 1.00 93.44 381 ARG A O 1
ATOM 2831 N N . ARG A 1 382 ? -9.071 9.049 23.572 1.00 93.19 382 ARG A N 1
ATOM 2832 C CA . ARG A 1 382 ? -10.334 9.796 23.543 1.00 93.19 382 ARG A CA 1
ATOM 2833 C C . ARG A 1 382 ? -11.054 9.632 22.204 1.00 93.19 382 ARG A C 1
ATOM 2835 O O . ARG A 1 382 ? -12.263 9.408 22.199 1.00 93.19 382 ARG A O 1
ATOM 2842 N N . ALA A 1 383 ? -10.323 9.731 21.097 1.00 95.62 383 ALA A N 1
ATOM 2843 C CA . ALA A 1 383 ? -10.880 9.593 19.758 1.00 95.62 383 ALA A CA 1
ATOM 2844 C C . ALA A 1 383 ? -11.408 8.173 19.501 1.00 95.62 383 ALA A C 1
ATOM 2846 O O . ALA A 1 383 ? -12.493 8.027 18.956 1.00 95.62 383 ALA A O 1
ATOM 2847 N N . VAL A 1 384 ? -10.713 7.126 19.961 1.00 96.81 384 VAL A N 1
ATOM 2848 C CA . VAL A 1 384 ? -11.163 5.731 19.832 1.00 96.81 384 VAL A CA 1
ATOM 2849 C C . VAL A 1 384 ? -12.480 5.504 20.568 1.00 96.81 384 VAL A C 1
ATOM 2851 O O . VAL A 1 384 ? -13.393 4.915 19.995 1.00 96.81 384 VAL A O 1
ATOM 2854 N N . LEU A 1 385 ? -12.619 6.004 21.801 1.00 94.06 385 LEU A N 1
ATOM 2855 C CA . LEU A 1 385 ? -13.868 5.869 22.561 1.00 94.06 385 LEU A CA 1
ATOM 2856 C C . LEU A 1 385 ? -15.056 6.509 21.824 1.00 94.06 385 LEU A C 1
ATOM 2858 O O . LEU A 1 385 ? -16.120 5.905 21.737 1.00 94.06 385 LEU A O 1
ATOM 2862 N N . GLN A 1 386 ? -14.856 7.690 21.233 1.00 95.62 386 GLN A N 1
ATOM 2863 C CA . GLN A 1 386 ? -15.883 8.363 20.429 1.00 95.62 386 GLN A CA 1
ATOM 2864 C C . GLN A 1 386 ? -16.163 7.633 19.108 1.00 95.62 386 GLN A C 1
ATOM 2866 O O . GLN A 1 386 ? -17.319 7.485 18.708 1.00 95.62 386 GLN A O 1
ATOM 2871 N N . ALA A 1 387 ? -15.117 7.146 18.443 1.00 97.19 387 ALA A N 1
ATOM 2872 C CA . ALA A 1 387 ? -15.224 6.454 17.169 1.00 97.19 387 ALA A CA 1
ATOM 2873 C C . ALA A 1 387 ? -15.963 5.115 17.293 1.00 97.19 387 ALA A C 1
ATOM 2875 O O . ALA A 1 387 ? -16.677 4.742 16.368 1.00 97.19 387 ALA A O 1
ATOM 2876 N N . VAL A 1 388 ? -15.849 4.406 18.423 1.00 96.44 388 VAL A N 1
ATOM 2877 C CA . VAL A 1 388 ? -16.622 3.176 18.685 1.00 96.44 388 VAL A CA 1
ATOM 2878 C C . VAL A 1 388 ? -18.126 3.461 18.701 1.00 96.44 388 VAL A C 1
ATOM 2880 O O . VAL A 1 388 ? -18.887 2.741 18.055 1.00 96.44 388 VAL A O 1
ATOM 2883 N N . GLU A 1 389 ? -18.558 4.530 19.375 1.00 95.31 389 GLU A N 1
ATOM 2884 C CA . GLU A 1 389 ? -19.970 4.936 19.408 1.00 95.31 389 GLU A CA 1
ATOM 2885 C C . GLU A 1 389 ? -20.455 5.374 18.018 1.00 95.31 389 GLU A C 1
ATOM 2887 O O . GLU A 1 389 ? -21.490 4.915 17.535 1.00 95.31 389 GLU A O 1
ATOM 2892 N N . ARG A 1 390 ? -19.670 6.207 17.323 1.00 96.44 390 ARG A N 1
ATOM 2893 C CA . ARG A 1 390 ? -20.002 6.714 15.978 1.00 96.44 390 ARG A CA 1
ATOM 2894 C C . ARG A 1 390 ? -19.979 5.630 14.904 1.00 96.44 390 ARG A C 1
ATOM 2896 O O . ARG A 1 390 ? -20.758 5.682 13.955 1.00 96.44 390 ARG A O 1
ATOM 2903 N N . ALA A 1 391 ? -19.131 4.617 15.044 1.00 95.50 391 ALA A N 1
ATOM 2904 C CA . ALA A 1 391 ? -19.104 3.488 14.121 1.00 95.50 391 ALA A CA 1
ATOM 2905 C C . ALA A 1 391 ? -20.413 2.687 14.148 1.00 95.50 391 ALA A C 1
ATOM 2907 O O . ALA A 1 391 ? -20.776 2.124 13.113 1.00 95.50 391 ALA A O 1
ATOM 2908 N N . ALA A 1 392 ? -21.130 2.682 15.278 1.00 92.31 392 ALA A N 1
ATOM 2909 C CA . ALA A 1 392 ? -22.444 2.057 15.417 1.00 92.31 392 ALA A CA 1
ATOM 2910 C C . ALA A 1 392 ? -23.605 2.928 14.889 1.00 92.31 392 ALA A C 1
ATOM 2912 O O . ALA A 1 392 ? -24.675 2.397 14.591 1.00 92.31 392 ALA A O 1
ATOM 2913 N N . ASP A 1 393 ? -23.404 4.240 14.740 1.00 93.94 393 ASP A N 1
ATOM 2914 C CA . ASP A 1 393 ? -24.401 5.180 14.219 1.00 93.94 393 ASP A CA 1
ATOM 2915 C C . ASP A 1 393 ? -24.310 5.307 12.691 1.00 93.94 393 ASP A C 1
ATOM 2917 O O . ASP A 1 393 ? -23.400 5.937 12.157 1.00 93.94 393 ASP A O 1
ATOM 2921 N N . SER A 1 394 ? -25.295 4.767 11.969 1.00 88.62 394 SER A N 1
ATOM 2922 C CA . SER A 1 394 ? -25.362 4.840 10.499 1.00 88.62 394 SER A CA 1
ATOM 2923 C C . SER A 1 394 ? -25.465 6.260 9.923 1.00 88.62 394 SER A C 1
ATOM 2925 O O . SER A 1 394 ? -25.266 6.441 8.724 1.00 88.62 394 SER A O 1
ATOM 2927 N N . THR A 1 395 ? -25.804 7.262 10.739 1.00 91.19 395 THR A N 1
ATOM 2928 C CA . THR A 1 395 ? -25.887 8.666 10.309 1.00 91.19 395 THR A CA 1
ATOM 2929 C C . THR A 1 395 ? -24.553 9.400 10.427 1.00 91.19 395 THR A C 1
ATOM 2931 O O . THR A 1 395 ? -24.341 10.400 9.738 1.00 91.19 395 THR A O 1
ATOM 2934 N N . ALA A 1 396 ? -23.624 8.889 11.240 1.00 88.25 396 ALA A N 1
ATOM 2935 C CA . ALA A 1 396 ? -22.265 9.403 11.316 1.00 88.25 396 ALA A CA 1
ATOM 2936 C C . ALA A 1 396 ? -21.484 8.963 10.070 1.00 88.25 396 ALA A C 1
ATOM 2938 O O . ALA A 1 396 ? -21.421 7.772 9.768 1.00 88.25 396 ALA A O 1
ATOM 2939 N N . PHE A 1 397 ? -20.881 9.910 9.347 1.00 86.06 397 PHE A N 1
ATOM 2940 C CA . PHE A 1 397 ? -20.121 9.643 8.115 1.00 86.06 397 PHE A CA 1
ATOM 2941 C C . PHE A 1 397 ? -20.871 8.700 7.145 1.00 86.06 397 PHE A C 1
ATOM 2943 O O . PHE A 1 397 ? -20.401 7.592 6.890 1.00 86.06 397 PHE A O 1
ATOM 2950 N N . PRO A 1 398 ? -22.045 9.094 6.613 1.00 81.88 398 PRO A N 1
ATOM 2951 C CA . PRO A 1 398 ? -22.912 8.215 5.813 1.00 81.88 398 PRO A CA 1
ATOM 2952 C C . PRO A 1 398 ? -22.269 7.723 4.506 1.00 81.88 398 PRO A C 1
ATOM 2954 O O . PRO A 1 398 ? -22.775 6.810 3.861 1.00 81.88 398 PRO A O 1
ATOM 2957 N N . GLN A 1 399 ? -21.161 8.340 4.100 1.00 78.75 399 GLN A N 1
ATOM 2958 C CA . GLN A 1 399 ? -20.339 7.920 2.974 1.00 78.75 399 GLN A CA 1
ATOM 2959 C C . GLN A 1 399 ? -19.471 6.676 3.253 1.00 78.75 399 GLN A C 1
ATOM 2961 O O . GLN A 1 399 ? -18.910 6.140 2.298 1.00 78.75 399 GLN A O 1
ATOM 2966 N N . GLN A 1 400 ? -19.328 6.250 4.518 1.00 79.06 400 GLN A N 1
ATOM 2967 C CA . GLN A 1 400 ? -18.417 5.182 4.967 1.00 79.06 400 GLN A CA 1
ATOM 2968 C C . GLN A 1 400 ? -19.099 3.865 5.325 1.00 79.06 400 GLN A C 1
ATOM 2970 O O . GLN A 1 400 ? -20.053 3.900 6.141 1.00 79.06 400 GLN A O 1
#

Sequence (400 aa):
APYTQDPQGVVLRTHDGGRRWTILPAATLPALKRVSFQSPARGWAVGLPSTMYPGGIFTTSDGGRSWLPVNGVRPAQWLCADFRDAHSGAVAGRDGAMAVATINGTIASRTPSIGLRAARDLQLVGETGGWLVGDGGLVMTTEDGGLSWQLPAAPIPTAVRQQFDLTAVAVVGSHVWAVGSPGTLALHSPDGGRHWAAHPTGQSLPLCDVHFVDAQVGYAVGSLGTILATRDGGQSWRRQRAGGGRAALLAIVADESSIPRELLAELAANEGYLSVVEVVGRRDIETPSLARAPADDRARAATALVGGSAARQAWDFPLRDKDLPLGALLVARGWDEAHDGRGLAALDETLVRKIRQWRPDVVLTEFGGDEKLAGAEHLIRRAVLQAVERAADSTAFPQQ

Secondary structure (DSSP, 8-state):
-GGG---B---EE-SSTTSS-EEPP---PBPEEEEEESSSS-EEEEE---SS-TT-EEEESSSSSS-EEPPS---S-EEEEEESSSSEEEEEEGGG-EEEEETTEEEE--PPP-TT--EEEEEEETTTEEEEEEGGGEEEEESSTTS--B--SSPPPTTTTTT-EEEEEEEETTEEEEEEESTTEEEEESSSSSS-EEEE-S--SPEEEEEESSSS-EEEEEGGGEEEEESSTTSS-EEEE-S-SS-SEEEEESSGGG--HHHHIIIIIIT---EEEEE--B--SS---TTS--HHHHHHHHHHHTT-SEEEE-SS-B---TTSPPPHHHHHHHHHHHTTT-HHHHHHHHHHHHHHHH--SEEEE-----TTT-HHHHHHHHHHHHHHHHHH-TTSSTT-

Foldseek 3Di:
DLLPDFDFDWDWDDDPVPPDIDTQPDPRQHHWQDKDAQDQQWIKTAWAFAPVAQRRIWIGRGNPNDTDHADEDRDLGWNEWDAPHSAWTWTWWFQGFIWIQGSNHTHTAPEDGPGGKGFQYKDADPDWWIWIFFQQGDIWMTRHRRSYTDRFPDDEDPLSHRPWTWREWEDAPLWIWIFWPQRQWIWIDNGNRPDIDTAGAVARFTFRYKYAPHQAWIWTAGFQGWIWIGRGNRNYIDTPDGNDRAFQEEEEEQFLVQPPLVVLLCCQVVVNTAYEYEHEEAACPPDRHSHHRGRQSSSQVSSVVSRHRYYGYDSQQYDYDSPAQAAQVVSLVSQCVSVVNCRLVVLLVVLLSVCLSRVYNDYHAADDDDRRRHNSRVSNVVSNVVSVVLNPPCVRPVSD

pLDDT: mean 89.78, std 9.1, range [41.0, 98.69]

Radius of gyration: 20.86 Å; chains: 1; bounding box: 52×49×56 Å